Protein AF-H3C524-F1 (afdb_monomer_lite)

Organism: Tetraodon nigroviridis (NCBI:txid99883)

Radius of gyration: 35.87 Å; chains: 1; bounding box: 89×80×108 Å

InterPro domains:
  IPR000742 EGF-like domain [PS01186] (428-441)
  IPR000742 EGF-like domain [PS50026] (302-339)
  IPR000742 EGF-like domain [PS50026] (400-442)
  IPR000742 EGF-like domain [SM00181] (247-301)
  IPR000742 EGF-like domain [SM00181] (305-354)
  IPR000742 EGF-like domain [SM00181] (358-399)
  IPR000742 EGF-like domain [SM00181] (403-442)
  IPR001881 EGF-like calcium-binding domain [SM00179] (265-301)
  IPR001881 EGF-like calcium-binding domain [SM00179] (302-354)
  IPR001881 EGF-like calcium-binding domain [SM00179] (355-399)
  IPR013320 Concanavalin A-like lectin/glucanase domain superfamily [SSF49899] (47-195)
  IPR018097 EGF-like calcium-binding, conserved site [PS01187] (302-326)
  IPR018097 EGF-like calcium-binding, conserved site [PS01187] (355-383)
  IPR024665 Thrombospondin/cartilage oligomeric matrix protein, coiled-coil domain [PF11598] (216-252)
  IPR046970 TSP/COMP, coiled-coil domain superfamily [SSF58006] (214-252)
  IPR048287 Thrombospondin-like, N-terminal domain [SM00210] (1-184)
  IPR049883 NOTCH1, EGF-like calcium-binding domain [PF07645] (302-334)
  IPR049883 NOTCH1, EGF-like calcium-binding domain [PF07645] (355-398)

Sequence (446 aa):
SAGSFQSFGTVSLSLSPSPSSAVYDLLDSPDCLPDLLQGSLKNKGRDEAFLLSSFRLQSRAPTSLYSVVNPKDSSKYLELSVQAKLSKVTLRYQKIDGRFATTSFNAPLADGRDHHMMLHASGLQAVPPRLNIYIDCRLVHTMNDLPAAFWGSPAGSQHGGAQDPAHSRTVEDKLTDLKLVVEDTVDNVATLQDCHMDQGQPLQLLGQNTGKKPNRLTELKSMFAEMKELLQQQIKETNFLRNTIAECLACGKQCPGTVILNPTCPPGTCFRQSMCIPAESGGFRCGPCPDGYTGDGMRCDDVDECQFSPCFLGVTCVNTAPGFRCGRCPLGYTGPELTGVGVSYAKSHKQACEDIDECLGPPENGGCTANSHCYNTMGSFRCGDCKTGFTGDQVKGCQNSRLCPDGQPSPCDANAECIVERDGSISCVCGVGWAGNGYKCGKDTD

Foldseek 3Di:
DDDDDDDDDDDDDDDDDDQDWDKDFCVVCQFPPDCQLACVCVVVVHFKKKKKWKKFAQDQDWDWRWFWADPPPRHTQWTWIANQVQQKIKIWHAFPVRDIDIDMFHHNRNPGDMKMKMWMWGGLPPPQIKIFIDIPRDGGDMDSGDGSSNPRDDDDDDTTGIDDPPPDDDPSIDTDTIMMIDSDDPVVVCVVVVDDPDPDDDDDDDDDDDDDDDDVVVVVVVVVVVVVVVVVVVVVVVVVVVVVVVVVVVVPDDDPDDPDLFLDDDPLQFPDSVQWAQDPVSYIAGHADPFQWHDRRSDTDGDQLCVLVQEDPPWDKACDVFWIWTDADDAQWHFDTDTDTHNVCSNPHHTDIHGDFLCVDPVHRNLFAPQWHWAGDRNGIDTHAGHQQWHDDRPGGTDGQDAAPVRHRDLFDPQWHWDQDPVRDIATGGHPQWDDRRNDTDGDDD

Secondary structure (DSSP, 8-state):
----PPP--------PPP---EEEETTT-TT---GGGGTHHHHTT--EEEEEEEEE----SEEEEEEEE-TTT--EEEEEEEEGGGTEEEEEEE-TTS-EEEEEEE----SSSEEEEEEEEE-SSSSSPEEEEEETTEEEEEESS--GGGS--SS-----EEE--TTS--TT-EEEEEEEEES--HHHHHHTTT-------PPPP---------SSHHHHHHHHHHHHHHHHHHHHHHHHHHHHHHHHHHT-S--SS---------TTSSSSGGGEEE-TTS-EEEPPPPTTEEESSSSEEEP-GGGG--SPTTPPEEE-SSSEEE-PPPTTEE----EE-SHHHHHH-----EE--TTTSTTGGGGPPTTEEEEEETTEEEEEEEPTTEEEETTTEEEEPPBPTTSSBP-S-TTEEEEE-TTS-EEEEEPTTEEESSSSEEEP--

Structure (mmCIF, N/CA/C/O backbone):
data_AF-H3C524-F1
#
_entry.id   AF-H3C524-F1
#
loop_
_atom_site.group_PDB
_atom_site.id
_atom_site.type_symbol
_atom_site.label_atom_id
_atom_site.label_alt_id
_atom_site.label_comp_id
_atom_site.label_asym_id
_atom_site.label_entity_id
_atom_site.label_seq_id
_atom_site.pdbx_PDB_ins_code
_atom_site.Cartn_x
_atom_site.Cartn_y
_atom_site.Cartn_z
_atom_site.occupancy
_atom_site.B_iso_or_equiv
_atom_site.auth_seq_id
_atom_site.auth_comp_id
_atom_site.auth_asym_id
_atom_site.auth_atom_id
_atom_site.pdbx_PDB_model_num
ATOM 1 N N . SER A 1 1 ? 14.028 -10.780 49.694 1.00 31.14 1 SER A N 1
ATOM 2 C CA . SER A 1 1 ? 15.342 -10.349 49.188 1.00 31.14 1 SER A CA 1
ATOM 3 C C . SER A 1 1 ? 15.690 -11.175 47.968 1.00 31.14 1 SER A C 1
ATOM 5 O O . SER A 1 1 ? 15.747 -12.385 48.103 1.00 31.14 1 SER A O 1
ATOM 7 N N . ALA A 1 2 ? 15.838 -10.497 46.826 1.00 28.33 2 ALA A N 1
ATOM 8 C CA . ALA A 1 2 ? 16.469 -10.907 45.564 1.00 28.33 2 ALA A CA 1
ATOM 9 C C . ALA A 1 2 ? 16.114 -12.282 44.954 1.00 28.33 2 ALA A C 1
ATOM 11 O O . ALA A 1 2 ? 16.583 -13.327 45.396 1.00 28.33 2 ALA A O 1
ATOM 12 N N . GLY A 1 3 ? 15.346 -12.230 43.859 1.00 23.89 3 GLY A N 1
ATOM 13 C CA . GLY A 1 3 ? 15.201 -13.315 42.893 1.00 23.89 3 GLY A CA 1
ATOM 14 C C . GLY A 1 3 ? 16.418 -13.439 41.970 1.00 23.89 3 GLY A C 1
ATOM 15 O O . GLY A 1 3 ? 17.152 -12.476 41.752 1.00 23.89 3 GLY A O 1
ATOM 16 N N . SER A 1 4 ? 16.611 -14.642 41.431 1.00 26.36 4 SER A N 1
ATOM 17 C CA . SER A 1 4 ? 17.609 -14.955 40.410 1.00 26.36 4 SER A CA 1
ATOM 18 C C . SER A 1 4 ? 16.893 -15.232 39.087 1.00 26.36 4 SER A C 1
ATOM 20 O O . SER A 1 4 ? 15.983 -16.058 39.028 1.00 26.36 4 SER A O 1
ATOM 22 N N . PHE A 1 5 ? 17.282 -14.478 38.060 1.00 26.39 5 PHE A N 1
ATOM 23 C CA . PHE A 1 5 ? 16.816 -14.567 36.679 1.00 26.39 5 PHE A CA 1
ATOM 24 C C . PHE A 1 5 ? 17.402 -15.804 35.983 1.00 26.39 5 PHE A C 1
ATOM 26 O O . PHE A 1 5 ? 18.609 -16.042 36.044 1.00 26.39 5 PHE A O 1
ATOM 33 N N . GLN A 1 6 ? 16.552 -16.547 35.271 1.00 25.77 6 GLN A N 1
ATOM 34 C CA . GLN A 1 6 ? 16.959 -17.534 34.273 1.00 25.77 6 GLN A CA 1
ATOM 35 C C . GLN A 1 6 ? 17.120 -16.878 32.892 1.00 25.77 6 GLN A C 1
ATOM 37 O O . GLN A 1 6 ? 16.359 -15.999 32.498 1.00 25.77 6 GLN A O 1
ATOM 42 N N . SER A 1 7 ? 18.153 -17.346 32.195 1.00 26.45 7 SER A N 1
ATOM 43 C CA . SER A 1 7 ? 18.585 -17.041 30.829 1.00 26.45 7 SER A CA 1
ATOM 44 C C . SER A 1 7 ? 17.547 -17.397 29.757 1.00 26.45 7 SER A C 1
ATOM 46 O O . SER A 1 7 ? 16.972 -18.481 29.818 1.00 26.45 7 SER A O 1
ATOM 48 N N . PHE A 1 8 ? 17.415 -16.554 28.724 1.00 24.20 8 PHE A N 1
ATOM 49 C CA . PHE A 1 8 ? 16.940 -16.954 27.395 1.00 24.20 8 PHE A CA 1
ATOM 50 C C . PHE A 1 8 ? 17.708 -16.218 26.280 1.00 24.20 8 PHE A C 1
ATOM 52 O O . PHE A 1 8 ? 17.690 -14.996 26.201 1.00 24.20 8 PHE A O 1
ATOM 59 N N . GLY A 1 9 ? 18.358 -17.014 25.423 1.00 23.95 9 GLY A N 1
ATOM 60 C CA . GLY A 1 9 ? 18.366 -16.884 23.960 1.00 23.95 9 GLY A CA 1
ATOM 61 C C . GLY A 1 9 ? 18.963 -15.632 23.314 1.00 23.95 9 GLY A C 1
ATOM 62 O O . GLY A 1 9 ? 18.272 -14.650 23.073 1.00 23.95 9 GLY A O 1
ATOM 63 N N . THR A 1 10 ? 20.212 -15.737 22.865 1.00 23.48 10 THR A N 1
ATOM 64 C CA . THR A 1 10 ? 20.783 -14.902 21.801 1.00 23.48 10 THR A CA 1
ATOM 65 C C . THR A 1 10 ? 20.038 -15.156 20.483 1.00 23.48 10 THR A C 1
ATOM 67 O O . THR A 1 10 ? 20.126 -16.252 19.932 1.00 23.48 10 THR A O 1
ATOM 70 N N . VAL A 1 11 ? 19.336 -14.151 19.950 1.00 21.33 11 VAL A N 1
ATOM 71 C CA . VAL A 1 11 ? 18.841 -14.152 18.562 1.00 21.33 11 VAL A CA 1
ATOM 72 C C . VAL A 1 11 ? 19.764 -13.269 17.730 1.00 21.33 11 VAL A C 1
ATOM 74 O O . VAL A 1 11 ? 19.739 -12.045 17.815 1.00 21.33 11 VAL A O 1
ATOM 77 N N . SER A 1 12 ? 20.618 -13.905 16.935 1.00 23.14 12 SER A N 1
ATOM 78 C CA . SER A 1 12 ? 21.391 -13.264 15.875 1.00 23.14 12 SER A CA 1
ATOM 79 C C . SER A 1 12 ? 20.498 -13.063 14.647 1.00 23.14 12 SER A C 1
ATOM 81 O O . SER A 1 12 ? 20.184 -14.032 13.958 1.00 23.14 12 SER A O 1
ATOM 83 N N . LEU A 1 13 ? 20.098 -11.820 14.363 1.00 22.14 13 LEU A N 1
ATOM 84 C CA . LEU A 1 13 ? 19.437 -11.454 13.107 1.00 22.14 13 LEU A CA 1
ATOM 85 C C . LEU A 1 13 ? 20.498 -11.088 12.062 1.00 22.14 13 LEU A C 1
ATOM 87 O O . LEU A 1 13 ? 21.111 -10.023 12.106 1.00 22.14 13 LEU A O 1
ATOM 91 N N . SER A 1 14 ? 20.723 -11.999 11.119 1.00 22.92 14 SER A N 1
ATOM 92 C CA . SER A 1 14 ? 21.448 -11.733 9.878 1.00 22.92 14 SER A CA 1
ATOM 93 C C . SER A 1 14 ? 20.555 -10.926 8.931 1.00 22.92 14 SER A C 1
ATOM 95 O O . SER A 1 14 ? 19.574 -11.458 8.413 1.00 22.92 14 SER A O 1
ATOM 97 N N . LEU A 1 15 ? 20.890 -9.658 8.690 1.00 26.34 15 LEU A N 1
ATOM 98 C CA . LEU A 1 15 ? 20.250 -8.840 7.657 1.00 26.34 15 LEU A CA 1
ATOM 99 C C . LEU A 1 15 ? 20.851 -9.163 6.281 1.00 26.34 15 LEU A C 1
ATOM 101 O O . LEU A 1 15 ? 22.011 -8.858 6.010 1.00 26.34 15 LEU A O 1
ATOM 105 N N . SER A 1 16 ? 20.050 -9.767 5.406 1.00 25.09 16 SER A N 1
ATOM 106 C CA . SER A 1 16 ? 20.272 -9.780 3.956 1.00 25.09 16 SER A CA 1
ATOM 107 C C . SER A 1 16 ? 19.767 -8.465 3.335 1.00 25.09 16 SER A C 1
ATOM 109 O O . SER A 1 16 ? 18.733 -7.967 3.778 1.00 25.09 16 SER A O 1
ATOM 111 N N . PRO A 1 17 ? 20.436 -7.897 2.315 1.00 30.59 17 PRO A N 1
ATOM 112 C CA . PRO A 1 17 ? 20.066 -6.597 1.765 1.00 30.59 17 PRO A CA 1
ATOM 113 C C . PRO A 1 17 ? 18.922 -6.725 0.746 1.00 30.59 17 PRO A C 1
ATOM 115 O O . PRO A 1 17 ? 19.074 -7.392 -0.276 1.00 30.59 17 PRO A O 1
ATOM 118 N N . SER A 1 18 ? 17.798 -6.051 0.994 1.00 26.17 18 SER A N 1
ATOM 119 C CA . SER A 1 18 ? 16.779 -5.717 -0.012 1.00 26.17 18 SER A CA 1
ATOM 120 C C . SER A 1 18 ? 16.911 -4.236 -0.412 1.00 26.17 18 SER A C 1
ATOM 122 O O . SER A 1 18 ? 17.233 -3.410 0.444 1.00 26.17 18 SER A O 1
ATOM 124 N N . PRO A 1 19 ? 16.692 -3.857 -1.687 1.00 37.19 19 PRO A N 1
ATOM 125 C CA . PRO A 1 19 ? 16.687 -2.466 -2.118 1.00 37.19 19 PRO A CA 1
ATOM 126 C C . PRO A 1 19 ? 15.251 -1.933 -2.035 1.00 37.19 19 PRO A C 1
ATOM 128 O O . PRO A 1 19 ? 14.496 -2.019 -2.999 1.00 37.19 19 PRO A O 1
ATOM 131 N N . SER A 1 20 ? 14.840 -1.433 -0.876 1.00 37.28 20 SER A N 1
ATOM 132 C CA . SER A 1 20 ? 13.507 -0.851 -0.687 1.00 37.28 20 SER A CA 1
ATOM 133 C C . SER A 1 20 ? 13.601 0.314 0.294 1.00 37.28 20 SER A C 1
ATOM 135 O O . SER A 1 20 ? 14.153 0.124 1.375 1.00 37.28 20 SER A O 1
ATOM 137 N N . SER A 1 21 ? 13.081 1.480 -0.111 1.00 48.44 21 SER A N 1
ATOM 138 C CA . SER A 1 21 ? 12.948 2.724 0.670 1.00 48.44 21 SER A CA 1
ATOM 139 C C . SER A 1 21 ? 12.733 2.451 2.163 1.00 48.44 21 SER A C 1
ATOM 141 O O . SER A 1 21 ? 11.843 1.687 2.544 1.00 48.44 21 SER A O 1
ATOM 143 N N . ALA A 1 22 ? 13.581 3.031 3.012 1.00 59.59 22 ALA A N 1
ATOM 144 C CA . ALA A 1 22 ? 13.559 2.790 4.447 1.00 59.59 22 ALA A CA 1
ATOM 145 C C . ALA A 1 22 ? 12.724 3.885 5.128 1.00 59.59 22 ALA A C 1
ATOM 147 O O . ALA A 1 22 ? 13.211 4.987 5.397 1.00 59.59 22 ALA A O 1
ATOM 148 N N . VAL A 1 23 ? 11.448 3.579 5.373 1.00 65.00 23 VAL A N 1
ATOM 149 C CA . VAL A 1 23 ? 10.515 4.431 6.123 1.00 65.00 23 VAL A CA 1
ATOM 150 C C . VAL A 1 23 ? 10.513 3.990 7.585 1.00 65.00 23 VAL A C 1
ATOM 152 O O . VAL A 1 23 ? 10.213 2.838 7.886 1.00 65.00 23 VAL A O 1
ATOM 155 N N . TYR A 1 24 ? 10.832 4.908 8.492 1.00 65.00 24 TYR A N 1
ATOM 156 C CA . TYR A 1 24 ? 10.847 4.668 9.933 1.00 65.00 24 TYR A CA 1
ATOM 157 C C . TYR A 1 24 ? 9.754 5.489 10.613 1.00 65.00 24 TYR A C 1
ATOM 159 O O . TYR A 1 24 ? 9.769 6.719 10.518 1.00 65.00 24 TYR A O 1
ATOM 167 N N . ASP A 1 25 ? 8.831 4.823 11.308 1.00 66.19 25 ASP A N 1
ATOM 168 C CA . ASP A 1 25 ? 7.825 5.486 12.139 1.00 66.19 25 ASP A CA 1
ATOM 169 C C . ASP A 1 25 ? 8.403 5.797 13.526 1.00 66.19 25 ASP A C 1
ATOM 171 O O . ASP A 1 25 ? 8.796 4.902 14.277 1.00 66.19 25 ASP A O 1
ATOM 175 N N . LEU A 1 26 ? 8.506 7.086 13.843 1.00 67.56 26 LEU A N 1
ATOM 176 C CA . LEU A 1 26 ? 9.122 7.576 15.073 1.00 67.56 26 LEU A CA 1
ATOM 177 C C . LEU A 1 26 ? 8.109 7.769 16.211 1.00 67.56 26 LEU A C 1
ATOM 179 O O . LEU A 1 26 ? 8.538 8.050 17.330 1.00 67.56 26 LEU A O 1
ATOM 183 N N . LEU A 1 27 ? 6.800 7.635 15.956 1.00 64.38 27 LEU A N 1
ATOM 184 C CA . LEU A 1 27 ? 5.778 7.642 17.011 1.00 64.38 27 LEU A CA 1
ATOM 185 C C . LEU A 1 27 ? 5.597 6.250 17.620 1.00 64.38 27 LEU A C 1
ATOM 187 O O . LEU A 1 27 ? 5.487 6.132 18.839 1.00 64.38 27 LEU A O 1
ATOM 191 N N . ASP A 1 28 ? 5.634 5.208 16.789 1.00 55.03 28 ASP A N 1
ATOM 192 C CA . ASP A 1 28 ? 5.461 3.819 17.232 1.00 55.03 28 ASP A CA 1
ATOM 193 C C . ASP A 1 28 ? 6.743 3.211 17.821 1.00 55.03 28 ASP A C 1
ATOM 195 O O . ASP A 1 28 ? 6.702 2.222 18.553 1.00 55.03 28 ASP A O 1
ATOM 199 N N . SER A 1 29 ? 7.913 3.771 17.498 1.00 54.59 29 SER A N 1
ATOM 200 C CA . SER A 1 29 ? 9.216 3.263 17.945 1.00 54.59 29 SER A CA 1
ATOM 201 C C . SER A 1 29 ? 10.215 4.399 18.237 1.00 54.59 29 SER A C 1
ATOM 203 O O . SER A 1 29 ? 11.206 4.554 17.517 1.00 54.59 29 SER A O 1
ATOM 205 N N . PRO A 1 30 ? 10.005 5.187 19.314 1.00 53.59 30 PRO A N 1
ATOM 206 C CA . PRO A 1 30 ? 10.815 6.374 19.633 1.00 53.59 30 PRO A CA 1
ATOM 207 C C . PRO A 1 30 ? 12.302 6.067 19.899 1.00 53.59 30 PRO A C 1
ATOM 209 O O . PRO A 1 30 ? 13.157 6.936 19.703 1.00 53.59 30 PRO A O 1
ATOM 212 N N . ASP A 1 31 ? 12.609 4.824 20.289 1.00 46.62 31 ASP A N 1
ATOM 213 C CA . ASP A 1 31 ? 13.957 4.329 20.610 1.00 46.62 31 ASP A CA 1
ATOM 214 C C . ASP A 1 31 ? 14.707 3.732 19.401 1.00 46.62 31 ASP A C 1
ATOM 216 O O . ASP A 1 31 ? 15.891 3.407 19.497 1.00 46.62 31 ASP A O 1
ATOM 220 N N . CYS A 1 32 ? 14.037 3.564 18.253 1.00 46.78 32 CYS A N 1
ATOM 221 C CA . CYS A 1 32 ? 14.590 2.923 17.054 1.00 46.78 32 CYS A CA 1
ATOM 222 C C . CYS A 1 32 ? 14.863 3.925 15.928 1.00 46.78 32 CYS A C 1
ATOM 224 O O . CYS A 1 32 ? 14.574 3.656 14.761 1.00 46.78 32 CYS A O 1
ATOM 226 N N . LEU A 1 33 ? 15.489 5.064 16.243 1.00 53.47 33 LEU A N 1
ATOM 227 C CA . LEU A 1 33 ? 16.227 5.772 15.200 1.00 53.47 33 LEU A CA 1
ATOM 228 C C . LEU A 1 33 ? 17.384 4.862 14.761 1.00 53.47 33 LEU A C 1
ATOM 230 O O . LEU A 1 33 ? 18.203 4.470 15.597 1.00 53.47 33 LEU A O 1
ATOM 234 N N . PRO A 1 34 ? 17.481 4.512 13.468 1.00 49.25 34 PRO A N 1
ATOM 235 C CA . PRO A 1 34 ? 18.630 3.768 12.967 1.00 49.25 34 PRO A CA 1
ATOM 236 C C . PRO A 1 34 ? 19.920 4.551 13.251 1.00 49.25 34 PRO A C 1
ATOM 238 O O . PRO A 1 34 ? 19.873 5.760 13.491 1.00 49.25 34 PRO A O 1
ATOM 241 N N . ASP A 1 35 ? 21.088 3.923 13.072 1.00 44.12 35 ASP A N 1
ATOM 242 C CA . ASP A 1 35 ? 22.429 4.562 13.046 1.00 44.12 35 ASP A CA 1
ATOM 243 C C . ASP A 1 35 ? 22.597 5.658 11.950 1.00 44.12 35 ASP A C 1
ATOM 245 O O . ASP A 1 35 ? 23.696 6.020 11.519 1.00 44.12 35 ASP A O 1
ATOM 249 N N . LEU A 1 36 ? 21.491 6.207 11.458 1.00 46.09 36 LEU A N 1
ATOM 250 C CA . LEU A 1 36 ? 21.356 7.276 10.489 1.00 46.09 36 LEU A CA 1
ATOM 251 C C . LEU A 1 36 ? 21.978 8.593 10.971 1.00 46.09 36 LEU A C 1
ATOM 253 O O . LEU A 1 36 ? 22.581 9.301 10.167 1.00 46.09 36 LEU A O 1
ATOM 257 N N . LEU A 1 37 ? 21.930 8.870 12.281 1.00 49.03 37 LEU A N 1
ATOM 258 C CA . LEU A 1 37 ? 22.567 10.041 12.906 1.00 49.03 37 LEU A CA 1
ATOM 259 C C . LEU A 1 37 ? 24.076 9.840 13.176 1.00 49.03 37 LEU A C 1
ATOM 261 O O . LEU A 1 37 ? 24.739 10.720 13.721 1.00 49.03 37 LEU A O 1
ATOM 265 N N . GLN A 1 38 ? 24.640 8.685 12.798 1.00 44.62 38 GLN A N 1
ATOM 266 C CA . GLN A 1 38 ? 26.012 8.277 13.122 1.00 44.62 38 GLN A CA 1
ATOM 267 C C . GLN A 1 38 ? 26.876 8.041 11.869 1.00 44.62 38 GLN A C 1
ATOM 269 O O . GLN A 1 38 ? 27.791 7.223 11.857 1.00 44.62 38 GLN A O 1
ATOM 274 N N . GLY A 1 39 ? 26.598 8.775 10.784 1.00 43.84 39 GLY A N 1
ATOM 275 C CA . GLY A 1 39 ? 27.445 8.793 9.581 1.00 43.84 39 GLY A CA 1
ATOM 276 C C . GLY A 1 39 ? 27.186 7.663 8.575 1.00 43.84 39 GLY A C 1
ATOM 277 O O . GLY A 1 39 ? 27.870 7.590 7.552 1.00 43.84 39 GLY A O 1
ATOM 278 N N . SER A 1 40 ? 26.168 6.824 8.801 1.00 40.84 40 SER A N 1
ATOM 279 C CA . SER A 1 40 ? 25.769 5.746 7.880 1.00 40.84 40 SER A CA 1
ATOM 280 C C . SER A 1 40 ? 25.292 6.268 6.510 1.00 40.84 40 SER A C 1
ATOM 282 O O . SER A 1 40 ? 25.592 5.660 5.483 1.00 40.84 40 SER A O 1
ATOM 284 N N . LEU A 1 41 ? 24.660 7.453 6.456 1.00 50.59 41 LEU A N 1
ATOM 285 C CA . LEU A 1 41 ? 24.259 8.126 5.203 1.00 50.59 41 LEU A CA 1
ATOM 286 C C . LEU A 1 41 ? 25.456 8.428 4.283 1.00 50.59 41 LEU A C 1
ATOM 288 O O . LEU A 1 41 ? 25.403 8.191 3.074 1.00 50.59 41 LEU A O 1
ATOM 292 N N . LYS A 1 42 ? 26.571 8.878 4.874 1.00 45.31 42 LYS A N 1
ATOM 293 C CA . LYS A 1 42 ? 27.815 9.185 4.157 1.00 45.31 42 LYS A CA 1
ATOM 294 C C . LYS A 1 42 ? 28.533 7.914 3.696 1.00 45.31 42 LYS A C 1
ATOM 296 O O . LYS A 1 42 ? 28.994 7.854 2.561 1.00 45.31 42 LYS A O 1
ATOM 301 N N . ASN A 1 43 ? 28.569 6.879 4.539 1.00 44.75 43 ASN A N 1
ATOM 302 C CA . ASN A 1 43 ? 29.210 5.597 4.215 1.00 44.75 43 ASN A CA 1
ATOM 303 C C . ASN A 1 43 ? 28.452 4.776 3.153 1.00 44.75 43 ASN A C 1
ATOM 305 O O . ASN A 1 43 ? 29.051 3.907 2.526 1.00 44.75 43 ASN A O 1
ATOM 309 N N . LYS A 1 44 ? 27.163 5.064 2.917 1.00 51.44 44 LYS A N 1
ATOM 310 C CA . LYS A 1 44 ? 26.329 4.409 1.893 1.00 51.44 44 LYS A CA 1
ATOM 311 C C . LYS A 1 44 ? 26.209 5.175 0.564 1.00 51.44 44 LYS A C 1
ATOM 313 O O . LYS A 1 44 ? 25.447 4.743 -0.298 1.00 51.44 44 LYS A O 1
ATOM 318 N N . GLY A 1 45 ? 26.911 6.298 0.366 1.00 50.06 45 GLY A N 1
ATOM 319 C CA . GLY A 1 45 ? 26.811 7.039 -0.904 1.00 50.06 45 GLY A CA 1
ATOM 320 C C . GLY A 1 45 ? 25.476 7.788 -1.098 1.00 50.06 45 GLY A C 1
ATOM 321 O O . GLY A 1 45 ? 25.069 8.011 -2.232 1.00 50.06 45 GLY A O 1
ATOM 322 N N . ARG A 1 46 ? 24.763 8.135 -0.012 1.00 62.00 46 ARG A N 1
ATOM 323 C CA . ARG A 1 46 ? 23.457 8.820 -0.049 1.00 62.00 46 ARG A CA 1
ATOM 324 C C . ARG A 1 46 ? 23.569 10.324 0.237 1.00 62.00 46 ARG A C 1
ATOM 326 O O . ARG A 1 46 ? 24.334 10.719 1.117 1.00 62.00 46 ARG A O 1
ATOM 333 N N . ASP A 1 47 ? 22.787 11.130 -0.486 1.00 66.25 47 ASP A N 1
ATOM 334 C CA . ASP A 1 47 ? 22.843 12.605 -0.453 1.00 66.25 47 ASP A CA 1
ATOM 335 C C . ASP A 1 47 ? 21.553 13.283 0.062 1.00 66.25 47 ASP A C 1
ATOM 337 O O . ASP A 1 47 ? 21.538 14.499 0.234 1.00 66.25 47 ASP A O 1
ATOM 341 N N . GLU A 1 48 ? 20.500 12.502 0.345 1.00 72.31 48 GLU A N 1
ATOM 342 C CA . GLU A 1 48 ? 19.130 12.978 0.608 1.00 72.31 48 GLU A CA 1
ATOM 343 C C . GLU A 1 48 ? 18.506 12.303 1.850 1.00 72.31 48 GLU A C 1
ATOM 345 O O . GLU A 1 48 ? 18.658 11.091 2.041 1.00 72.31 48 GLU A O 1
ATOM 350 N N . ALA A 1 49 ? 17.787 13.065 2.685 1.00 76.50 49 ALA A N 1
ATOM 351 C CA . ALA A 1 49 ? 17.011 12.565 3.829 1.00 76.50 49 ALA A CA 1
ATOM 352 C C . ALA A 1 49 ? 15.760 13.423 4.105 1.00 76.50 49 ALA A C 1
ATOM 354 O O . ALA A 1 49 ? 15.798 14.650 3.971 1.00 76.50 49 ALA A O 1
ATOM 355 N N . PHE A 1 50 ? 14.668 12.788 4.550 1.00 81.00 50 PHE A N 1
ATOM 356 C CA . PHE A 1 50 ? 13.367 13.442 4.737 1.00 81.00 50 PHE A CA 1
ATOM 357 C C . PHE A 1 50 ? 12.775 13.166 6.121 1.00 81.00 50 PHE A C 1
ATOM 359 O O . PHE A 1 50 ? 12.700 12.017 6.547 1.00 81.00 50 PHE A O 1
ATOM 366 N N . LEU A 1 51 ? 12.303 14.208 6.807 1.00 82.50 51 LEU A N 1
ATOM 367 C CA . LEU A 1 51 ? 11.536 14.085 8.051 1.00 82.50 51 LEU A CA 1
ATOM 368 C C . LEU A 1 51 ? 10.127 14.650 7.844 1.00 82.50 51 LEU A C 1
ATOM 370 O O . LEU A 1 51 ? 9.974 15.836 7.539 1.00 82.50 51 LEU A O 1
ATOM 374 N N . LEU A 1 52 ? 9.122 13.793 8.013 1.00 83.12 52 LEU A N 1
ATOM 375 C CA . LEU A 1 52 ? 7.712 14.055 7.741 1.00 83.12 52 LEU A CA 1
ATOM 376 C C . LEU A 1 52 ? 6.920 14.238 9.038 1.00 83.12 52 LEU A C 1
ATOM 378 O O . LEU A 1 52 ? 6.924 13.385 9.921 1.00 83.12 52 LEU A O 1
ATOM 382 N N . SER A 1 53 ? 6.309 15.411 9.118 1.00 84.81 53 SER A N 1
ATOM 383 C CA . SER A 1 53 ? 5.354 15.979 10.065 1.00 84.81 53 SER A CA 1
ATOM 384 C C . SER A 1 53 ? 3.872 15.892 9.744 1.00 84.81 53 SER A C 1
ATOM 386 O O . SER A 1 53 ? 3.520 16.558 8.779 1.00 84.81 53 SER A O 1
ATOM 388 N N . SER A 1 54 ? 2.995 15.284 10.543 1.00 83.94 54 SER A N 1
ATOM 389 C CA . SER A 1 54 ? 1.547 15.572 10.437 1.00 83.94 54 SER A CA 1
ATOM 390 C C . SER A 1 54 ? 0.977 15.975 11.792 1.00 83.94 54 SER A C 1
ATOM 392 O O . SER A 1 54 ? 1.135 15.243 12.769 1.00 83.94 54 SER A O 1
ATOM 394 N N . PHE A 1 55 ? 0.345 17.147 11.891 1.00 85.62 55 PHE A N 1
ATOM 395 C CA . PHE A 1 55 ? -0.199 17.643 13.161 1.00 85.62 55 PHE A CA 1
ATOM 396 C C . PHE A 1 55 ? -1.405 18.570 12.993 1.00 85.62 55 PHE A C 1
ATOM 398 O O . PHE A 1 55 ? -1.573 19.228 11.970 1.00 85.62 55 PHE A O 1
ATOM 405 N N . ARG A 1 56 ? -2.195 18.680 14.066 1.00 84.88 56 ARG A N 1
ATOM 406 C CA . ARG A 1 56 ? -3.312 19.614 14.234 1.00 84.88 56 ARG A CA 1
ATOM 407 C C . ARG A 1 56 ? -3.091 20.452 15.489 1.00 84.88 56 ARG A C 1
ATOM 409 O O . ARG A 1 56 ? -2.933 19.895 16.575 1.00 84.88 56 ARG A O 1
ATOM 416 N N . LEU A 1 57 ? -3.085 21.779 15.352 1.00 83.56 57 LEU A N 1
ATOM 417 C CA . LEU A 1 57 ? -2.943 22.716 16.474 1.00 83.56 57 LEU A CA 1
ATOM 418 C C . LEU A 1 57 ? -4.172 23.624 16.576 1.00 83.56 57 LEU A C 1
ATOM 420 O O . LEU A 1 57 ? -4.504 24.334 15.627 1.00 83.56 57 LEU A O 1
ATOM 424 N N . GLN A 1 58 ? -4.816 23.641 17.740 1.00 78.44 58 GLN A N 1
ATOM 425 C CA . GLN A 1 58 ? -5.933 24.531 18.083 1.00 78.44 58 GLN A CA 1
ATOM 426 C C . GLN A 1 58 ? -5.545 25.547 19.165 1.00 78.44 58 GLN A C 1
ATOM 428 O O . GLN A 1 58 ? -6.071 26.665 19.202 1.00 78.44 58 GLN A O 1
ATOM 433 N N . SER A 1 59 ? -4.588 25.201 20.027 1.00 73.06 59 SER A N 1
ATOM 434 C CA . SER A 1 59 ? -4.140 26.067 21.109 1.00 73.06 59 SER A CA 1
ATOM 435 C C . SER A 1 59 ? -3.396 27.300 20.601 1.00 73.06 59 SER A C 1
ATOM 437 O O . SER A 1 59 ? -2.539 27.249 19.718 1.00 73.06 59 SER A O 1
ATOM 439 N N . ARG A 1 60 ? -3.659 28.445 21.242 1.00 72.12 60 ARG A N 1
ATOM 440 C CA . ARG A 1 60 ? -2.886 29.682 21.034 1.00 72.12 60 ARG A CA 1
ATOM 441 C C . ARG A 1 60 ? -1.641 29.766 21.927 1.00 72.12 60 ARG A C 1
ATOM 443 O O . ARG A 1 60 ? -0.999 30.820 21.979 1.00 72.12 60 ARG A O 1
ATOM 450 N N . ALA A 1 61 ? -1.314 28.710 22.668 1.00 76.50 61 ALA A N 1
ATOM 451 C CA . ALA A 1 61 ? -0.080 28.632 23.440 1.00 76.50 61 ALA A CA 1
ATOM 452 C C . ALA A 1 61 ? 1.140 28.392 22.522 1.00 76.50 61 ALA A C 1
ATOM 454 O O . ALA A 1 61 ? 0.989 27.960 21.381 1.00 76.50 61 ALA A O 1
ATOM 455 N N . PRO A 1 62 ? 2.365 28.715 22.970 1.00 78.06 62 PRO A N 1
ATOM 456 C CA . PRO A 1 62 ? 3.575 28.226 22.320 1.00 78.06 62 PRO A CA 1
ATOM 457 C C . PRO A 1 62 ? 3.673 26.704 22.493 1.00 78.06 62 PRO A C 1
ATOM 459 O O . PRO A 1 62 ? 3.804 26.233 23.621 1.00 78.06 62 PRO A O 1
ATOM 462 N N . THR A 1 63 ? 3.647 25.956 21.392 1.00 80.12 63 THR A N 1
ATOM 463 C CA . THR A 1 63 ? 3.640 24.485 21.407 1.00 80.12 63 THR A CA 1
ATOM 464 C C . THR A 1 63 ? 4.922 23.954 20.765 1.00 80.12 63 THR A C 1
ATOM 466 O O . THR A 1 63 ? 5.275 24.340 19.649 1.00 80.12 63 THR A O 1
ATOM 469 N N . SER A 1 64 ? 5.646 23.078 21.468 1.00 82.19 64 SER A N 1
ATOM 470 C CA . SER A 1 64 ? 6.759 22.314 20.883 1.00 82.19 64 SER A CA 1
ATOM 471 C C . SER A 1 64 ? 6.177 21.106 20.152 1.00 82.19 64 SER A C 1
ATOM 473 O O . SER A 1 64 ? 5.399 20.358 20.740 1.00 82.19 64 SER A O 1
ATOM 475 N N . LEU A 1 65 ? 6.471 20.965 18.858 1.00 79.12 65 LEU A N 1
ATOM 476 C CA . LEU A 1 65 ? 5.872 19.932 18.013 1.00 79.12 65 LEU A CA 1
ATOM 477 C C . LEU A 1 65 ? 6.551 18.578 18.205 1.00 79.12 65 LEU A C 1
ATOM 479 O O . LEU A 1 65 ? 5.854 17.594 18.428 1.00 79.12 65 LEU A O 1
ATOM 483 N N . TYR A 1 66 ? 7.881 18.551 18.123 1.00 81.31 66 TYR A N 1
ATOM 484 C CA . TYR A 1 66 ? 8.726 17.399 18.434 1.00 81.31 66 TYR A CA 1
ATOM 485 C C . TYR A 1 66 ? 10.174 17.857 18.655 1.00 81.31 66 TYR A C 1
ATOM 487 O O . TYR A 1 66 ? 10.586 18.944 18.220 1.00 81.31 66 TYR A O 1
ATOM 495 N N . SER A 1 67 ? 10.969 17.009 19.309 1.00 76.19 67 SER A N 1
ATOM 496 C CA . SER A 1 67 ? 12.412 17.207 19.424 1.00 76.19 67 SER A CA 1
ATOM 497 C C . SER A 1 67 ? 13.187 15.911 19.230 1.00 76.19 67 SER A C 1
ATOM 499 O O . SER A 1 67 ? 12.791 14.859 19.723 1.00 76.19 67 SER A O 1
ATOM 501 N N . VAL A 1 68 ? 14.323 16.012 18.544 1.00 74.31 68 VAL A N 1
ATOM 502 C CA . VAL A 1 68 ? 15.315 14.937 18.453 1.00 74.31 68 VAL A CA 1
ATOM 503 C C . VAL A 1 68 ? 16.322 15.160 19.569 1.00 74.31 68 VAL A C 1
ATOM 505 O O . VAL A 1 68 ? 16.942 16.228 19.630 1.00 74.31 68 VAL A O 1
ATOM 508 N N . VAL A 1 69 ? 16.463 14.181 20.458 1.00 68.69 69 VAL A N 1
ATOM 509 C CA . VAL A 1 69 ? 17.270 14.306 21.674 1.00 68.69 69 VAL A CA 1
ATOM 510 C C . VAL A 1 69 ? 18.446 13.341 21.660 1.00 68.69 69 VAL A C 1
ATOM 512 O O . VAL A 1 69 ? 18.387 12.246 21.104 1.00 68.69 69 VAL A O 1
ATOM 515 N N . ASN A 1 70 ? 19.539 13.765 22.278 1.00 64.56 70 ASN A N 1
ATOM 516 C CA . ASN A 1 70 ? 20.648 12.894 22.596 1.00 64.56 70 ASN A CA 1
ATOM 517 C C . ASN A 1 70 ? 20.263 12.037 23.818 1.00 64.56 70 ASN A C 1
ATOM 519 O O . ASN A 1 70 ? 19.975 12.593 24.879 1.00 64.56 70 ASN A O 1
ATOM 523 N N . PRO A 1 71 ? 20.295 10.702 23.715 1.00 55.09 71 PRO A N 1
ATOM 524 C CA . PRO A 1 71 ? 19.953 9.774 24.800 1.00 55.09 71 PRO A CA 1
ATOM 525 C C . PRO A 1 71 ? 20.865 9.902 26.031 1.00 55.09 71 PRO A C 1
ATOM 527 O O . PRO A 1 71 ? 20.469 9.522 27.128 1.00 55.09 71 PRO A O 1
ATOM 530 N N . LYS A 1 72 ? 22.107 10.389 25.866 1.00 56.22 72 LYS A N 1
ATOM 531 C CA . LYS A 1 72 ? 23.129 10.368 26.926 1.00 56.22 72 LYS A CA 1
ATOM 532 C C . LYS A 1 72 ? 23.087 11.585 27.839 1.00 56.22 72 LYS A C 1
ATOM 534 O O . LYS A 1 72 ? 23.376 11.463 29.024 1.00 56.22 72 LYS A O 1
ATOM 539 N N . ASP A 1 73 ? 22.797 12.755 27.280 1.00 65.81 73 ASP A N 1
ATOM 540 C CA . ASP A 1 73 ? 22.824 14.036 27.998 1.00 65.81 73 ASP A CA 1
ATOM 541 C C . ASP A 1 73 ? 21.496 14.809 27.905 1.00 65.81 73 ASP A C 1
ATOM 543 O O . ASP A 1 73 ? 21.396 15.928 28.410 1.00 65.81 73 ASP A O 1
ATOM 547 N N . SER A 1 74 ? 20.479 14.221 27.263 1.00 64.81 74 SER A N 1
ATOM 548 C CA . SER A 1 74 ? 19.163 14.818 27.003 1.00 64.81 74 SER A CA 1
ATOM 549 C C . SER A 1 74 ? 19.215 16.154 26.247 1.00 64.81 74 SER A C 1
ATOM 551 O O . SER A 1 74 ? 18.242 16.916 26.246 1.00 64.81 74 SER A O 1
ATOM 553 N N . SER A 1 75 ? 20.338 16.473 25.596 1.00 67.62 75 SER A N 1
ATOM 554 C CA . SER A 1 75 ? 20.463 17.676 24.776 1.00 67.62 75 SER A CA 1
ATOM 555 C C . SER A 1 75 ? 19.638 17.541 23.495 1.00 67.62 75 SER A C 1
ATOM 557 O O . SER A 1 75 ? 19.544 16.473 22.895 1.00 67.62 75 SER A O 1
ATOM 559 N N . LYS A 1 76 ? 18.991 18.628 23.065 1.00 70.38 76 LYS A N 1
ATOM 560 C CA . LYS A 1 76 ? 18.136 18.627 21.867 1.00 70.38 76 LYS A CA 1
ATOM 561 C C . LYS A 1 76 ? 18.976 18.930 20.628 1.00 70.38 76 LYS A C 1
ATOM 563 O O . LYS A 1 76 ? 19.429 20.062 20.473 1.00 70.38 76 LYS A O 1
ATOM 568 N N . TYR A 1 77 ? 19.138 17.967 19.724 1.00 72.88 77 TYR A N 1
ATOM 569 C CA . TYR A 1 77 ? 19.790 18.187 18.428 1.00 72.88 77 TYR A CA 1
ATOM 570 C C . TYR A 1 77 ? 18.934 19.023 17.479 1.00 72.88 77 TYR A C 1
ATOM 572 O O . TYR A 1 77 ? 19.456 19.831 16.707 1.00 72.88 77 TYR A O 1
ATOM 580 N N . LEU A 1 78 ? 17.619 18.821 17.545 1.00 80.06 78 LEU A N 1
ATOM 581 C CA . LEU A 1 78 ? 16.623 19.491 16.724 1.00 80.06 78 LEU A CA 1
ATOM 582 C C . LEU A 1 78 ? 15.364 19.698 17.562 1.00 80.06 78 LEU A C 1
ATOM 584 O O . LEU A 1 78 ? 14.915 18.782 18.244 1.00 80.06 78 LEU A O 1
ATOM 588 N N . GLU A 1 79 ? 14.780 20.882 17.501 1.00 84.69 79 GLU A N 1
ATOM 589 C CA . GLU A 1 79 ? 13.516 21.198 18.152 1.00 84.69 79 GLU A CA 1
ATOM 590 C C . GLU A 1 79 ? 12.690 22.096 17.242 1.00 84.69 79 GLU A C 1
ATOM 592 O O . GLU A 1 79 ? 13.122 23.191 16.865 1.00 84.69 79 GLU A O 1
ATOM 597 N N . LEU A 1 80 ? 11.491 21.629 16.909 1.00 86.00 80 LEU A N 1
ATOM 598 C CA . LEU A 1 80 ? 10.516 22.389 16.148 1.00 86.00 80 LEU A CA 1
ATOM 599 C C . LEU A 1 80 ? 9.434 22.907 17.091 1.00 86.00 80 LEU A C 1
ATOM 601 O O . LEU A 1 80 ? 8.828 22.143 17.837 1.00 86.00 80 LEU A O 1
ATOM 605 N N . SER A 1 81 ? 9.162 24.207 17.038 1.00 86.50 81 SER A N 1
ATOM 606 C CA . SER A 1 81 ? 8.161 24.850 17.890 1.00 86.50 81 SER A CA 1
ATOM 607 C C . SER A 1 81 ? 7.324 25.862 17.118 1.00 86.50 81 SER A C 1
ATOM 609 O O . SER A 1 81 ? 7.814 26.533 16.210 1.00 86.50 81 SER A O 1
ATOM 611 N N . VAL A 1 82 ? 6.056 25.993 17.501 1.00 87.56 82 VAL A N 1
ATOM 612 C CA . VAL A 1 82 ? 5.093 26.916 16.899 1.00 87.56 82 VAL A CA 1
ATOM 613 C C . VAL A 1 82 ? 4.633 27.916 17.953 1.00 87.56 82 VAL A C 1
ATOM 615 O O . VAL A 1 82 ? 4.124 27.558 19.011 1.00 87.56 82 VAL A O 1
ATOM 618 N N . GLN A 1 83 ? 4.798 29.201 17.656 1.00 86.50 83 GLN A N 1
ATOM 619 C CA . GLN A 1 83 ? 4.283 30.310 18.452 1.00 86.50 83 GLN A CA 1
ATOM 620 C C . GLN A 1 83 ? 2.994 30.817 17.806 1.00 86.50 83 GLN A C 1
ATOM 622 O O . GLN A 1 83 ? 3.008 31.766 17.018 1.00 86.50 83 GLN A O 1
ATOM 627 N N . ALA A 1 84 ? 1.873 30.183 18.153 1.00 81.69 84 ALA A N 1
ATOM 628 C CA . ALA A 1 84 ? 0.563 30.426 17.550 1.00 81.69 84 ALA A CA 1
ATOM 629 C C . ALA A 1 84 ? 0.146 31.912 17.556 1.00 81.69 84 ALA A C 1
ATOM 631 O O . ALA A 1 84 ? -0.280 32.442 16.532 1.00 81.69 84 ALA A O 1
ATOM 632 N N . LYS A 1 85 ? 0.366 32.634 18.669 1.00 81.44 85 LYS A N 1
ATOM 633 C CA . LYS A 1 85 ? 0.063 34.080 18.784 1.00 81.44 85 LYS A CA 1
ATOM 634 C C . LYS A 1 85 ? 0.783 34.954 17.757 1.00 81.44 85 LYS A C 1
ATOM 636 O O . LYS A 1 85 ? 0.274 36.012 17.408 1.00 81.44 85 LYS A O 1
ATOM 641 N N . LEU A 1 86 ? 1.968 34.537 17.320 1.00 83.00 86 LEU A N 1
ATOM 642 C CA . LEU A 1 86 ? 2.804 35.286 16.385 1.00 83.00 86 LEU A CA 1
ATOM 643 C C . LEU A 1 86 ? 2.780 34.685 14.977 1.00 83.00 86 LEU A C 1
ATOM 645 O O . LEU A 1 86 ? 3.481 35.194 14.109 1.00 83.00 86 LEU A O 1
ATOM 649 N N . SER A 1 87 ? 2.001 33.612 14.753 1.00 85.56 87 SER A N 1
ATOM 650 C CA . SER A 1 87 ? 2.017 32.824 13.510 1.00 85.56 87 SER A CA 1
ATOM 651 C C . SER A 1 87 ? 3.446 32.512 13.063 1.00 85.56 87 SER A C 1
ATOM 653 O O . SER A 1 87 ? 3.804 32.694 11.902 1.00 85.56 87 SER A O 1
ATOM 655 N N . LYS A 1 88 ? 4.295 32.138 14.024 1.00 86.56 88 LYS A N 1
ATOM 656 C CA . LYS A 1 88 ? 5.738 32.025 13.835 1.00 86.56 88 LYS A CA 1
ATOM 657 C C . LYS A 1 88 ? 6.198 30.629 14.205 1.00 86.56 88 LYS A C 1
ATOM 659 O O . LYS A 1 88 ? 5.975 30.180 15.327 1.00 86.56 88 LYS A O 1
ATOM 664 N N . VAL A 1 89 ? 6.867 29.971 13.274 1.00 87.75 89 VAL A N 1
ATOM 665 C CA . VAL A 1 89 ? 7.488 28.664 13.471 1.00 87.75 89 VAL A CA 1
ATOM 666 C C . VAL A 1 89 ? 8.968 28.883 13.709 1.00 87.75 89 VAL A C 1
ATOM 668 O O . VAL A 1 89 ? 9.606 29.676 13.016 1.00 87.75 89 VAL A O 1
ATOM 671 N N . THR A 1 90 ? 9.505 28.190 14.700 1.00 87.69 90 THR A N 1
ATOM 672 C CA . THR A 1 90 ? 10.899 28.288 15.103 1.00 87.69 90 THR A CA 1
ATOM 673 C C . THR A 1 90 ? 11.514 26.899 15.094 1.00 87.69 90 THR A C 1
ATOM 675 O O . THR A 1 90 ? 11.055 26.005 15.806 1.00 87.69 90 THR A O 1
ATOM 678 N N . LEU A 1 91 ? 12.582 26.747 14.314 1.00 87.31 91 LEU A N 1
ATOM 679 C CA . LEU A 1 91 ? 13.410 25.551 14.284 1.00 87.31 91 LEU A CA 1
ATOM 680 C C . LEU A 1 91 ? 14.738 25.865 14.968 1.00 87.31 91 LEU A C 1
ATOM 682 O O . LEU A 1 91 ? 15.533 26.672 14.476 1.00 87.31 91 LEU A O 1
ATOM 686 N N . ARG A 1 92 ? 14.975 25.223 16.108 1.00 86.06 92 ARG A N 1
ATOM 687 C CA . ARG A 1 92 ? 16.240 25.283 16.836 1.00 86.06 92 ARG A CA 1
ATOM 688 C C . ARG A 1 92 ? 17.029 24.016 16.549 1.00 86.06 92 ARG A C 1
ATOM 690 O O . ARG A 1 92 ? 16.490 22.923 16.669 1.00 86.06 92 ARG A O 1
ATOM 697 N N . TYR A 1 93 ? 18.293 24.152 16.174 1.00 82.56 93 TYR A N 1
ATOM 698 C CA . TYR A 1 93 ? 19.133 23.006 15.846 1.00 82.56 93 TYR A CA 1
ATOM 699 C C . TYR A 1 93 ? 20.587 23.229 16.240 1.00 82.56 93 TYR A C 1
ATOM 701 O O . TYR A 1 93 ? 21.067 24.364 16.278 1.00 82.56 93 TYR A O 1
ATOM 709 N N . GLN A 1 94 ? 21.295 22.145 16.534 1.00 77.50 94 GLN A N 1
ATOM 710 C CA . GLN A 1 94 ? 22.734 22.180 16.764 1.00 77.50 94 GLN A CA 1
ATOM 711 C C . GLN A 1 94 ? 23.474 22.081 15.428 1.00 77.50 94 GLN A C 1
ATOM 713 O O . GLN A 1 94 ? 23.161 21.215 14.619 1.00 77.50 94 GLN A O 1
ATOM 718 N N . LYS A 1 95 ? 24.439 22.964 15.178 1.00 74.31 95 LYS A N 1
ATOM 719 C CA . LYS A 1 95 ? 25.334 22.919 14.015 1.00 74.31 95 LYS A CA 1
ATOM 720 C C . LYS A 1 95 ? 26.467 21.915 14.232 1.00 74.31 95 LYS A C 1
ATOM 722 O O . LYS A 1 95 ? 26.742 21.511 15.359 1.00 74.31 95 LYS A O 1
ATOM 727 N N . ILE A 1 96 ? 27.182 21.580 13.158 1.00 64.44 96 ILE A N 1
ATOM 728 C CA . ILE A 1 96 ? 28.345 20.669 13.176 1.00 64.44 96 ILE A CA 1
ATOM 729 C C . ILE A 1 96 ? 29.461 21.171 14.113 1.00 64.44 96 ILE A C 1
ATOM 731 O O . ILE A 1 96 ? 30.179 20.378 14.712 1.00 64.44 96 ILE A O 1
ATOM 735 N N . ASP A 1 97 ? 29.589 22.489 14.287 1.00 68.00 97 ASP A N 1
ATOM 736 C CA . ASP A 1 97 ? 30.558 23.112 15.201 1.00 68.00 97 ASP A CA 1
ATOM 737 C C . ASP A 1 97 ? 30.126 23.088 16.684 1.00 68.00 97 ASP A C 1
ATOM 739 O O . ASP A 1 97 ? 30.780 23.691 17.535 1.00 68.00 97 ASP A O 1
ATOM 743 N N . GLY A 1 98 ? 29.009 22.423 16.995 1.00 67.31 98 GLY A N 1
ATOM 744 C CA . GLY A 1 98 ? 28.446 22.301 18.335 1.00 67.31 98 GLY A CA 1
ATOM 745 C C . GLY A 1 98 ? 27.633 23.512 18.802 1.00 67.31 98 GLY A C 1
ATOM 746 O O . GLY A 1 98 ? 26.981 23.420 19.845 1.00 67.31 98 GLY A O 1
ATOM 747 N N . ARG A 1 99 ? 27.613 24.630 18.057 1.00 79.06 99 ARG A N 1
ATOM 748 C CA . ARG A 1 99 ? 26.816 25.820 18.401 1.00 79.06 99 ARG A CA 1
ATOM 749 C C . ARG A 1 99 ? 25.355 25.631 18.010 1.00 79.06 99 ARG A C 1
ATOM 751 O O . ARG A 1 99 ? 25.036 24.997 17.010 1.00 79.06 99 ARG A O 1
ATOM 758 N N . PHE A 1 100 ? 24.450 26.246 18.762 1.00 79.75 100 PHE A N 1
ATOM 759 C CA . PHE A 1 100 ? 23.026 26.233 18.436 1.00 79.75 100 PHE A CA 1
ATOM 760 C C . PHE A 1 100 ? 22.665 27.376 17.489 1.00 79.75 100 PHE A C 1
ATOM 762 O O . PHE A 1 100 ? 23.040 28.528 17.709 1.00 79.75 100 PHE A O 1
ATOM 769 N N . ALA A 1 101 ? 21.899 27.054 16.453 1.00 83.25 101 ALA A N 1
ATOM 770 C CA . ALA A 1 101 ? 21.233 28.010 15.586 1.00 83.25 101 ALA A CA 1
ATOM 771 C C . ALA A 1 101 ? 19.722 27.946 15.769 1.00 83.25 101 ALA A C 1
ATOM 773 O O . ALA A 1 101 ? 19.147 26.961 16.232 1.00 83.25 101 ALA A O 1
ATOM 774 N N . THR A 1 102 ? 19.064 29.044 15.427 1.00 85.12 102 THR A N 1
ATOM 775 C CA . THR A 1 102 ? 17.612 29.148 15.456 1.00 85.12 102 THR A CA 1
ATOM 776 C C . THR A 1 102 ? 17.179 29.886 14.206 1.00 85.12 102 THR A C 1
ATOM 778 O O . THR A 1 102 ? 17.561 31.040 14.014 1.00 85.12 102 THR A O 1
ATOM 781 N N . THR A 1 103 ? 16.406 29.218 13.353 1.00 85.50 103 THR A N 1
ATOM 782 C CA . THR A 1 103 ? 15.698 29.876 12.255 1.00 85.50 103 THR A CA 1
ATOM 783 C C . THR A 1 103 ? 14.239 30.053 12.630 1.00 85.50 103 THR A C 1
ATOM 785 O O . THR A 1 103 ? 13.680 29.281 13.414 1.00 85.50 103 THR A O 1
ATOM 788 N N . SER A 1 104 ? 13.611 31.079 12.072 1.00 86.25 104 SER A N 1
ATOM 789 C CA . SER A 1 104 ? 12.191 31.288 12.263 1.00 86.25 104 SER A CA 1
ATOM 790 C C . SER A 1 104 ? 11.547 31.901 11.038 1.00 86.25 104 SER A C 1
ATOM 792 O O . SER A 1 104 ? 12.110 32.822 10.447 1.00 86.25 104 SER A O 1
ATOM 794 N N . PHE A 1 105 ? 10.351 31.436 10.713 1.00 86.94 105 PHE A N 1
ATOM 795 C CA . PHE A 1 105 ? 9.570 31.891 9.571 1.00 86.94 105 PHE A CA 1
ATOM 796 C C . PHE A 1 105 ? 8.096 31.999 9.965 1.00 86.94 105 PHE A C 1
ATOM 798 O O . PHE A 1 105 ? 7.655 31.416 10.957 1.00 86.94 105 PHE A O 1
ATOM 805 N N . ASN A 1 106 ? 7.339 32.793 9.214 1.00 85.56 106 ASN A N 1
ATOM 806 C CA . ASN A 1 106 ? 5.935 33.032 9.519 1.00 85.56 106 ASN A CA 1
ATOM 807 C C . ASN A 1 106 ? 5.072 31.986 8.808 1.00 85.56 106 ASN A C 1
ATOM 809 O O . ASN A 1 106 ? 5.117 31.890 7.584 1.00 85.56 106 ASN A O 1
ATOM 813 N N . ALA A 1 107 ? 4.285 31.235 9.571 1.00 84.50 107 ALA A N 1
ATOM 814 C CA . ALA A 1 107 ? 3.268 30.323 9.067 1.00 84.50 107 ALA A CA 1
ATOM 815 C C . ALA A 1 107 ? 2.113 30.222 10.090 1.00 84.50 107 ALA A C 1
ATOM 817 O O . ALA A 1 107 ? 2.365 29.961 11.274 1.00 84.50 107 ALA A O 1
ATOM 818 N N . PRO A 1 108 ? 0.853 30.454 9.678 1.00 84.75 108 PRO A N 1
ATOM 819 C CA . PRO A 1 108 ? -0.307 30.344 10.557 1.00 84.75 108 PRO A CA 1
ATOM 820 C C . PRO A 1 108 ? -0.758 28.878 10.660 1.00 84.75 108 PRO A C 1
ATOM 822 O O . PRO A 1 108 ? -1.604 28.445 9.894 1.00 84.75 108 PRO A O 1
ATOM 825 N N . LEU A 1 109 ? -0.175 28.123 11.595 1.00 84.56 109 LEU A N 1
ATOM 826 C CA . LEU A 1 109 ? -0.403 26.670 11.735 1.00 84.56 109 LEU A CA 1
ATOM 827 C C . LEU A 1 109 ? -1.335 26.275 12.890 1.00 84.56 109 LEU A C 1
ATOM 829 O O . LEU A 1 109 ? -1.542 25.095 13.138 1.00 84.56 109 LEU A O 1
ATOM 833 N N . ALA A 1 110 ? -1.835 27.256 13.645 1.00 83.38 110 ALA A N 1
ATOM 834 C CA . ALA A 1 110 ? -2.728 27.056 14.789 1.00 83.38 110 ALA A CA 1
ATOM 835 C C . ALA A 1 110 ? -4.161 27.475 14.435 1.00 83.38 110 ALA A C 1
ATOM 837 O O . ALA A 1 110 ? -4.738 28.372 15.056 1.00 83.38 110 ALA A O 1
ATOM 838 N N . ASP A 1 111 ? -4.687 26.899 13.358 1.00 83.00 111 ASP A N 1
ATOM 839 C CA . ASP A 1 111 ? -6.020 27.173 12.818 1.00 83.00 111 ASP A CA 1
ATOM 840 C C . ASP A 1 111 ? -7.008 26.007 13.030 1.00 83.00 111 ASP A C 1
ATOM 842 O O . ASP A 1 111 ? -8.169 26.095 12.631 1.00 83.00 111 ASP A O 1
ATOM 846 N N . GLY A 1 112 ? -6.560 24.934 13.689 1.00 80.19 112 GLY A N 1
ATOM 847 C CA . GLY A 1 112 ? -7.331 23.729 13.967 1.00 80.19 112 GLY A CA 1
ATOM 848 C C . GLY A 1 112 ? -7.467 22.748 12.807 1.00 80.19 112 GLY A C 1
ATOM 849 O O . GLY A 1 112 ? -8.200 21.769 12.964 1.00 80.19 112 GLY A O 1
ATOM 850 N N . ARG A 1 113 ? -6.782 22.979 11.681 1.00 84.44 113 ARG A N 1
ATOM 851 C CA . ARG A 1 113 ? -6.712 22.050 10.546 1.00 84.44 113 ARG A CA 1
ATOM 852 C C . ARG A 1 113 ? -5.497 21.132 10.654 1.00 84.44 113 ARG A C 1
ATOM 854 O O . ARG A 1 113 ? -4.579 21.378 11.436 1.00 84.44 113 ARG A O 1
ATOM 861 N N . ASP A 1 114 ? -5.535 20.054 9.878 1.00 80.31 114 ASP A N 1
ATOM 862 C CA . ASP A 1 114 ? -4.383 19.175 9.702 1.00 80.31 114 ASP A CA 1
ATOM 863 C C . ASP A 1 114 ? -3.373 19.852 8.775 1.00 80.31 114 ASP A C 1
ATOM 865 O O . ASP A 1 114 ? -3.737 20.345 7.705 1.00 80.31 114 ASP A O 1
ATOM 869 N N . HIS A 1 115 ? -2.118 19.882 9.212 1.00 86.19 115 HIS A N 1
ATOM 870 C CA . HIS A 1 115 ? -0.994 20.421 8.463 1.00 86.19 115 HIS A CA 1
ATOM 871 C C . HIS A 1 115 ? 0.094 19.371 8.295 1.00 86.19 115 HIS A C 1
ATOM 873 O O . HIS A 1 115 ? 0.395 18.610 9.221 1.00 86.19 115 HIS A O 1
ATOM 879 N N . HIS A 1 116 ? 0.731 19.411 7.128 1.00 86.00 116 HIS A N 1
ATOM 880 C CA . HIS A 1 116 ? 1.808 18.506 6.751 1.00 86.00 116 HIS A CA 1
ATOM 881 C C . HIS A 1 116 ? 3.113 19.280 6.590 1.00 86.00 116 HIS A C 1
ATOM 883 O O . HIS A 1 116 ? 3.197 20.221 5.799 1.00 86.00 116 HIS A O 1
ATOM 889 N N . MET A 1 117 ? 4.151 18.905 7.336 1.00 86.50 117 MET A N 1
ATOM 890 C CA . MET A 1 117 ? 5.464 19.544 7.263 1.00 86.50 117 MET A CA 1
ATOM 891 C C . MET A 1 117 ? 6.534 18.555 6.813 1.00 86.50 117 MET A C 1
ATOM 893 O O . MET A 1 117 ? 6.700 17.502 7.415 1.00 86.50 117 MET A O 1
ATOM 897 N N . MET A 1 118 ? 7.330 18.921 5.812 1.00 85.62 118 MET A N 1
ATOM 898 C CA . MET A 1 118 ? 8.451 18.110 5.336 1.00 85.62 118 MET A CA 1
ATOM 899 C C . MET A 1 118 ? 9.763 18.880 5.473 1.00 85.62 118 MET A C 1
ATOM 901 O O . MET A 1 118 ? 9.930 19.958 4.901 1.00 85.62 118 MET A O 1
ATOM 905 N N . LEU A 1 119 ? 10.711 18.309 6.217 1.00 85.00 119 LEU A N 1
ATOM 906 C CA . LEU A 1 119 ? 12.105 18.749 6.227 1.00 85.00 119 LEU A CA 1
ATOM 907 C C . LEU A 1 119 ? 12.901 17.881 5.262 1.00 85.00 119 LEU A C 1
ATOM 909 O O . LEU A 1 119 ? 12.980 16.670 5.440 1.00 85.00 119 LEU A O 1
ATOM 913 N N . HIS A 1 120 ? 13.507 18.511 4.267 1.00 85.31 120 HIS A N 1
ATOM 914 C CA . HIS A 1 120 ? 14.262 17.854 3.209 1.00 85.31 120 HIS A CA 1
ATOM 915 C C . HIS A 1 120 ? 15.725 18.290 3.273 1.00 85.31 120 HIS A C 1
ATOM 917 O O . HIS A 1 120 ? 16.063 19.427 2.935 1.00 85.31 120 HIS A O 1
ATOM 923 N N . ALA A 1 121 ? 16.575 17.395 3.768 1.00 79.94 121 ALA A N 1
ATOM 924 C CA . ALA A 1 121 ? 18.015 17.580 3.842 1.00 79.94 121 ALA A CA 1
ATOM 925 C C . ALA A 1 121 ? 18.668 17.016 2.574 1.00 79.94 121 ALA A C 1
ATOM 927 O O . ALA A 1 121 ? 18.588 15.815 2.338 1.00 79.94 121 ALA A O 1
ATOM 928 N N . SER A 1 122 ? 19.337 17.878 1.808 1.00 75.81 122 SER A N 1
ATOM 929 C CA . SER A 1 122 ? 20.024 17.545 0.549 1.00 75.81 122 SER A CA 1
ATOM 930 C C . SER A 1 122 ? 21.484 18.010 0.582 1.00 75.81 122 SER A C 1
ATOM 932 O O . SER A 1 122 ? 21.794 19.002 1.256 1.00 75.81 122 SER A O 1
ATOM 934 N N . GLY A 1 123 ? 22.378 17.371 -0.174 1.00 68.19 123 GLY A N 1
ATOM 935 C CA . GLY A 1 123 ? 23.792 17.764 -0.238 1.00 68.19 123 GLY A CA 1
ATOM 936 C C . GLY A 1 123 ? 24.604 17.316 0.984 1.00 68.19 123 GLY A C 1
ATOM 937 O O . GLY A 1 123 ? 25.473 18.043 1.469 1.00 68.19 123 GLY A O 1
ATOM 938 N N . LEU A 1 124 ? 24.309 16.126 1.518 1.00 62.97 124 LEU A N 1
ATOM 939 C CA . LEU A 1 124 ? 25.069 15.474 2.594 1.00 62.97 124 LEU A CA 1
ATOM 940 C C . LEU A 1 124 ? 26.505 15.088 2.176 1.00 62.97 124 LEU A C 1
ATOM 942 O O . LEU A 1 124 ? 27.362 14.875 3.036 1.00 62.97 124 LEU A O 1
ATOM 946 N N . GLN A 1 125 ? 26.786 14.999 0.874 1.00 56.72 125 GLN A N 1
ATOM 947 C CA . GLN A 1 125 ? 28.090 14.642 0.302 1.00 56.72 125 GLN A CA 1
ATOM 948 C C . GLN A 1 125 ? 28.738 15.787 -0.474 1.00 56.72 125 GLN A C 1
ATOM 950 O O . GLN A 1 125 ? 29.964 15.920 -0.452 1.00 56.72 125 GLN A O 1
ATOM 955 N N . ALA A 1 126 ? 27.931 16.624 -1.132 1.00 51.62 126 ALA A N 1
ATOM 956 C CA . ALA A 1 126 ? 28.384 17.779 -1.897 1.00 51.62 126 ALA A CA 1
ATOM 957 C C . ALA A 1 126 ? 28.123 19.082 -1.124 1.00 51.62 126 ALA A C 1
ATOM 959 O O . ALA A 1 126 ? 26.990 19.503 -0.918 1.00 51.62 126 ALA A O 1
ATOM 960 N N . VAL A 1 127 ? 29.199 19.747 -0.705 1.00 54.91 127 VAL A N 1
ATOM 961 C CA . VAL A 1 127 ? 29.133 21.053 -0.035 1.00 54.91 127 VAL A CA 1
ATOM 962 C C . VAL A 1 127 ? 28.742 22.130 -1.068 1.00 54.91 127 VAL A C 1
ATOM 964 O O . VAL A 1 127 ? 29.379 22.186 -2.122 1.00 54.91 127 VAL A O 1
ATOM 967 N N . PRO A 1 128 ? 27.768 23.025 -0.794 1.00 63.06 128 PRO A N 1
ATOM 968 C CA . PRO A 1 128 ? 27.142 23.276 0.502 1.00 63.06 128 PRO A CA 1
ATOM 969 C C . PRO A 1 128 ? 25.833 22.497 0.742 1.00 63.06 128 PRO A C 1
ATOM 971 O O . PRO A 1 128 ? 24.971 22.469 -0.140 1.00 63.06 128 PRO A O 1
ATOM 974 N N . PRO A 1 129 ? 25.636 21.968 1.963 1.00 70.06 129 PRO A N 1
ATOM 975 C CA . PRO A 1 129 ? 24.401 21.292 2.343 1.00 70.06 129 PRO A CA 1
ATOM 976 C C . PRO A 1 129 ? 23.206 22.253 2.395 1.00 70.06 129 PRO A C 1
ATOM 978 O O . PRO A 1 129 ? 23.359 23.440 2.706 1.00 70.06 129 PRO A O 1
ATOM 981 N N . ARG A 1 130 ? 21.998 21.739 2.135 1.00 77.38 130 ARG A N 1
ATOM 982 C CA . ARG A 1 130 ? 20.752 22.520 2.181 1.00 77.38 130 ARG A CA 1
ATOM 983 C C . ARG A 1 130 ? 19.657 21.800 2.959 1.00 77.38 130 ARG A C 1
ATOM 985 O O . ARG A 1 130 ? 19.500 20.591 2.827 1.00 77.38 130 ARG A O 1
ATOM 992 N N . LEU A 1 131 ? 18.878 22.564 3.726 1.00 82.62 131 LEU A N 1
ATOM 993 C CA . LEU A 1 131 ? 17.649 22.099 4.372 1.00 82.62 131 LEU A CA 1
ATOM 994 C C . LEU A 1 131 ? 16.465 22.904 3.845 1.00 82.62 131 LEU A C 1
ATOM 996 O O . LEU A 1 131 ? 16.354 24.103 4.115 1.00 82.62 131 LEU A O 1
ATOM 1000 N N . ASN A 1 132 ? 15.589 22.243 3.099 1.00 85.69 132 ASN A N 1
ATOM 1001 C CA . ASN A 1 132 ? 14.339 22.807 2.612 1.00 85.69 132 ASN A CA 1
ATOM 1002 C C . ASN A 1 132 ? 13.201 22.445 3.567 1.00 85.69 132 ASN A C 1
ATOM 1004 O O . ASN A 1 132 ? 13.104 21.312 4.032 1.00 85.69 132 ASN A O 1
ATOM 1008 N N . ILE A 1 133 ? 12.346 23.418 3.864 1.00 86.88 133 ILE A N 1
ATOM 1009 C CA . ILE A 1 133 ? 11.193 23.262 4.748 1.00 86.88 133 ILE A CA 1
ATOM 1010 C C . ILE A 1 133 ? 9.937 23.497 3.925 1.00 86.88 133 ILE A C 1
ATOM 1012 O O . ILE A 1 133 ? 9.697 24.615 3.456 1.00 86.88 133 ILE A O 1
ATOM 1016 N N . TYR A 1 134 ? 9.135 22.453 3.783 1.00 85.38 134 TYR A N 1
ATOM 1017 C CA . TYR A 1 134 ? 7.849 22.500 3.109 1.00 85.38 134 TYR A CA 1
ATOM 1018 C C . TYR A 1 134 ? 6.723 22.419 4.133 1.00 85.38 134 TYR A C 1
ATOM 1020 O O . TYR A 1 134 ? 6.812 21.653 5.090 1.00 85.38 134 TYR A O 1
ATOM 1028 N N . ILE A 1 135 ? 5.671 23.204 3.925 1.00 86.69 135 ILE A N 1
ATOM 1029 C CA . ILE A 1 135 ? 4.419 23.144 4.687 1.00 86.69 135 ILE A CA 1
ATOM 1030 C C . ILE A 1 135 ? 3.288 23.067 3.678 1.00 86.69 135 ILE A C 1
ATOM 1032 O O . ILE A 1 135 ? 3.254 23.890 2.760 1.00 86.69 135 ILE A O 1
ATOM 1036 N N . ASP A 1 136 ? 2.402 22.084 3.833 1.00 84.12 136 ASP A N 1
ATOM 1037 C CA . ASP A 1 136 ? 1.290 21.800 2.919 1.00 84.12 136 ASP A CA 1
ATOM 1038 C C . ASP A 1 136 ? 1.766 21.848 1.454 1.00 84.12 136 ASP A C 1
ATOM 1040 O O . ASP A 1 136 ? 1.161 22.458 0.570 1.00 84.12 136 ASP A O 1
ATOM 1044 N N . CYS A 1 137 ? 2.957 21.274 1.246 1.00 76.25 137 CYS A N 1
ATOM 1045 C CA . CYS A 1 137 ? 3.642 21.124 -0.037 1.00 76.25 137 CYS A CA 1
ATOM 1046 C C . CYS A 1 137 ? 4.050 22.418 -0.739 1.00 76.25 137 CYS A C 1
ATOM 1048 O O . CYS A 1 137 ? 4.290 22.458 -1.944 1.00 76.25 137 CYS A O 1
ATOM 1050 N N . ARG A 1 138 ? 4.236 23.481 0.046 1.00 80.81 138 ARG A N 1
ATOM 1051 C CA . ARG A 1 138 ? 4.856 24.733 -0.389 1.00 80.81 138 ARG A CA 1
ATOM 1052 C C . ARG A 1 138 ? 6.189 24.923 0.308 1.00 80.81 138 ARG A C 1
ATOM 1054 O O . ARG A 1 138 ? 6.264 24.815 1.527 1.00 80.81 138 ARG A O 1
ATOM 1061 N N . LEU A 1 139 ? 7.233 25.253 -0.451 1.00 82.88 139 LEU A N 1
ATOM 1062 C CA . LEU A 1 139 ? 8.534 25.615 0.111 1.00 82.88 139 LEU A CA 1
ATOM 1063 C C . LEU A 1 139 ? 8.407 26.942 0.872 1.00 82.88 139 LEU A C 1
ATOM 1065 O O . LEU A 1 139 ? 8.210 27.995 0.265 1.00 82.88 139 LEU A O 1
ATOM 1069 N N . VAL A 1 140 ? 8.518 26.895 2.198 1.00 83.94 140 VAL A N 1
ATOM 1070 C CA . VAL A 1 140 ? 8.377 28.074 3.069 1.00 83.94 140 VAL A CA 1
ATOM 1071 C C . VAL A 1 140 ? 9.735 28.656 3.441 1.00 83.94 140 VAL A C 1
ATOM 1073 O O . VAL A 1 140 ? 9.870 29.866 3.634 1.00 83.94 140 VAL A O 1
ATOM 1076 N N . HIS A 1 141 ? 10.759 27.808 3.544 1.00 83.94 141 HIS A N 1
ATOM 1077 C CA . HIS A 1 141 ? 12.089 28.244 3.944 1.00 83.94 141 HIS A CA 1
ATOM 1078 C C . HIS A 1 141 ? 13.190 27.319 3.417 1.00 83.94 141 HIS A C 1
ATOM 1080 O O . HIS A 1 141 ? 13.005 26.107 3.347 1.00 83.94 141 HIS A O 1
ATOM 1086 N N . THR A 1 142 ? 14.357 27.890 3.118 1.00 82.69 142 THR A N 1
ATOM 1087 C CA . THR A 1 142 ? 15.572 27.153 2.744 1.00 82.69 142 THR A CA 1
ATOM 1088 C C . THR A 1 142 ? 16.736 27.650 3.586 1.00 82.69 142 THR A C 1
ATOM 1090 O O . THR A 1 142 ? 16.964 28.856 3.697 1.00 82.69 142 THR A O 1
ATOM 1093 N N . MET A 1 143 ? 17.494 26.720 4.159 1.00 77.81 143 MET A N 1
ATOM 1094 C CA . MET A 1 143 ? 18.724 26.992 4.898 1.00 77.81 143 MET A CA 1
ATOM 1095 C C . MET A 1 143 ? 19.919 26.394 4.166 1.00 77.81 143 MET A C 1
ATOM 1097 O O . MET A 1 143 ? 19.823 25.308 3.605 1.00 77.81 143 MET A O 1
ATOM 1101 N N . ASN A 1 144 ? 21.055 27.088 4.221 1.00 73.06 144 ASN A N 1
ATOM 1102 C CA . ASN A 1 144 ? 22.325 26.656 3.620 1.00 73.06 144 ASN A CA 1
ATOM 1103 C C . ASN A 1 144 ? 23.262 26.002 4.656 1.00 73.06 144 ASN A C 1
ATOM 1105 O O . ASN A 1 144 ? 24.481 26.112 4.554 1.00 73.06 144 ASN A O 1
ATOM 1109 N N . ASP A 1 145 ? 22.689 25.435 5.717 1.00 69.62 145 ASP A N 1
ATOM 1110 C CA . ASP A 1 145 ? 23.392 24.800 6.831 1.00 69.62 145 ASP A CA 1
ATOM 1111 C C . ASP A 1 145 ? 22.506 23.662 7.362 1.00 69.62 145 ASP A C 1
ATOM 1113 O O . ASP A 1 145 ? 21.277 23.792 7.345 1.00 69.62 145 ASP A O 1
ATOM 1117 N N . LEU A 1 146 ? 23.105 22.559 7.814 1.00 67.38 146 LEU A N 1
ATOM 1118 C CA . LEU A 1 146 ? 22.378 21.370 8.271 1.00 67.38 146 LEU A CA 1
ATOM 1119 C C . LEU A 1 146 ? 22.550 21.146 9.780 1.00 67.38 146 LEU A C 1
ATOM 1121 O O . LEU A 1 146 ? 23.638 21.359 10.322 1.00 67.38 146 LEU A O 1
ATOM 1125 N N . PRO A 1 147 ? 21.500 20.666 10.471 1.00 65.69 147 PRO A N 1
ATOM 1126 C CA . PRO A 1 147 ? 21.636 20.137 11.820 1.00 65.69 147 PRO A CA 1
ATOM 1127 C C . PRO A 1 147 ? 22.690 19.029 11.897 1.00 65.69 147 PRO A C 1
ATOM 1129 O O . PRO A 1 147 ? 22.723 18.145 11.044 1.00 65.69 147 PRO A O 1
ATOM 1132 N N . ALA A 1 148 ? 23.492 19.026 12.964 1.00 60.12 148 ALA A N 1
ATOM 1133 C CA . ALA A 1 148 ? 24.476 17.988 13.278 1.00 60.12 148 ALA A CA 1
ATOM 1134 C C . ALA A 1 148 ? 23.852 16.587 13.359 1.00 60.12 148 ALA A C 1
ATOM 1136 O O . ALA A 1 148 ? 24.530 15.603 13.100 1.00 60.12 148 ALA A O 1
ATOM 1137 N N . ALA A 1 149 ? 22.546 16.498 13.630 1.00 55.84 149 ALA A N 1
ATOM 1138 C CA . ALA A 1 149 ? 21.766 15.270 13.502 1.00 55.84 149 ALA A CA 1
ATOM 1139 C C . ALA A 1 149 ? 21.980 14.579 12.135 1.00 55.84 149 ALA A C 1
ATOM 1141 O O . ALA A 1 149 ? 22.107 13.365 12.067 1.00 55.84 149 ALA A O 1
ATOM 1142 N N . PHE A 1 150 ? 22.105 15.340 11.047 1.00 56.16 150 PHE A N 1
ATOM 1143 C CA . PHE A 1 150 ? 22.318 14.795 9.704 1.00 56.16 150 PHE A CA 1
ATOM 1144 C C . PHE A 1 150 ? 23.804 14.560 9.361 1.00 56.16 150 PHE A C 1
ATOM 1146 O O . PHE A 1 150 ? 24.108 13.981 8.320 1.00 56.16 150 PHE A O 1
ATOM 1153 N N . TRP A 1 151 ? 24.738 14.981 10.224 1.00 48.62 151 TRP A N 1
ATOM 1154 C CA . TRP A 1 151 ? 26.186 14.898 10.014 1.00 48.62 151 TRP A CA 1
ATOM 1155 C C . TRP A 1 151 ? 26.848 14.173 11.191 1.00 48.62 151 TRP A C 1
ATOM 1157 O O . TRP A 1 151 ? 27.238 14.793 12.178 1.00 48.62 151 TRP A O 1
ATOM 1167 N N . GLY A 1 152 ? 26.960 12.845 11.089 1.00 45.09 152 GLY A N 1
ATOM 1168 C CA . GLY A 1 152 ? 27.507 11.996 12.152 1.00 45.09 152 GLY A CA 1
ATOM 1169 C C . GLY A 1 152 ? 28.792 12.546 12.788 1.00 45.09 152 GLY A C 1
ATOM 1170 O O . GLY A 1 152 ? 29.753 12.882 12.096 1.00 45.09 152 GLY A O 1
ATOM 1171 N N . SER A 1 153 ? 28.795 12.639 14.118 1.00 35.56 153 SER A N 1
ATOM 1172 C CA . SER A 1 153 ? 29.937 13.074 14.935 1.00 35.56 153 SER A CA 1
ATOM 1173 C C . SER A 1 153 ? 30.884 11.896 15.240 1.00 35.56 153 SER A C 1
ATOM 1175 O O . SER A 1 153 ? 30.417 10.757 15.350 1.00 35.56 153 SER A O 1
ATOM 1177 N N . PRO A 1 154 ? 32.212 12.120 15.353 1.00 35.84 154 PRO A N 1
ATOM 1178 C CA . PRO A 1 154 ? 33.179 11.040 15.463 1.00 35.84 154 PRO A CA 1
ATOM 1179 C C . PRO A 1 154 ? 33.206 10.422 16.869 1.00 35.84 154 PRO A C 1
ATOM 1181 O O . PRO A 1 154 ? 33.286 11.117 17.875 1.00 35.84 154 PRO A O 1
ATOM 1184 N N . ALA A 1 155 ? 33.256 9.089 16.876 1.00 30.64 155 ALA A N 1
ATOM 1185 C CA . ALA A 1 155 ? 33.589 8.202 17.989 1.00 30.64 155 ALA A CA 1
ATOM 1186 C C . ALA A 1 155 ? 32.571 8.088 19.146 1.00 30.64 155 ALA A C 1
ATOM 1188 O O . ALA A 1 155 ? 32.504 8.910 20.054 1.00 30.64 155 ALA A O 1
ATOM 1189 N N . GLY A 1 156 ? 31.912 6.923 19.197 1.00 33.56 156 GLY A N 1
ATOM 1190 C CA . GLY A 1 156 ? 31.622 6.250 20.465 1.00 33.56 156 GLY A CA 1
ATOM 1191 C C . GLY A 1 156 ? 30.156 6.180 20.900 1.00 33.56 156 GLY A C 1
ATOM 1192 O O . GLY A 1 156 ? 29.686 7.001 21.684 1.00 33.56 156 GLY A O 1
ATOM 1193 N N . SER A 1 157 ? 29.523 5.056 20.554 1.00 31.83 157 SER A N 1
ATOM 1194 C CA . SER A 1 157 ? 28.424 4.403 21.289 1.00 31.83 157 SER A CA 1
ATOM 1195 C C . SER A 1 157 ? 27.007 5.014 21.186 1.00 31.83 157 SER A C 1
ATOM 1197 O O . SER A 1 157 ? 26.733 6.055 21.770 1.00 31.83 157 SER A O 1
ATOM 1199 N N . GLN A 1 158 ? 26.145 4.283 20.464 1.00 41.56 158 GLN A N 1
ATOM 1200 C CA . GLN A 1 158 ? 24.737 3.895 20.713 1.00 41.56 158 GLN A CA 1
ATOM 1201 C C . GLN A 1 158 ? 23.568 4.912 20.844 1.00 41.56 158 GLN A C 1
ATOM 1203 O O . GLN A 1 158 ? 23.579 5.803 21.690 1.00 41.56 158 GLN A O 1
ATOM 1208 N N . HIS A 1 159 ? 22.538 4.615 20.021 1.00 42.38 159 HIS A N 1
ATOM 1209 C CA . HIS A 1 159 ? 21.072 4.840 20.071 1.00 42.38 159 HIS A CA 1
ATOM 1210 C C . HIS A 1 159 ? 20.508 6.246 20.344 1.00 42.38 159 HIS A C 1
ATOM 1212 O O . HIS A 1 159 ? 20.073 6.531 21.450 1.00 42.38 159 HIS A O 1
ATOM 1218 N N . GLY A 1 160 ? 20.409 7.095 19.310 1.00 42.00 160 GLY A N 1
ATOM 1219 C CA . GLY A 1 160 ? 19.587 8.319 19.342 1.00 42.00 160 GLY A CA 1
ATOM 1220 C C . GLY A 1 160 ? 18.086 8.026 19.498 1.00 42.00 160 GLY A C 1
ATOM 1221 O O . GLY A 1 160 ? 17.630 7.014 18.983 1.00 42.00 160 GLY A O 1
ATOM 1222 N N . GLY A 1 161 ? 17.321 8.904 20.159 1.00 45.50 161 GLY A N 1
ATOM 1223 C CA . GLY A 1 161 ? 15.868 8.752 20.331 1.00 45.50 161 GLY A CA 1
ATOM 1224 C C . GLY A 1 161 ? 15.088 10.004 19.914 1.00 45.50 161 GLY A C 1
ATOM 1225 O O . GLY A 1 161 ? 15.541 11.136 20.123 1.00 45.50 161 GLY A O 1
ATOM 1226 N N . ALA A 1 162 ? 13.916 9.817 19.306 1.00 43.56 162 ALA A N 1
ATOM 1227 C CA . ALA A 1 162 ? 12.948 10.887 19.078 1.00 43.56 162 ALA A CA 1
ATOM 1228 C C . ALA A 1 162 ? 12.028 10.929 20.294 1.00 43.56 162 ALA A C 1
ATOM 1230 O O . ALA A 1 162 ? 11.436 9.917 20.653 1.00 43.56 162 ALA A O 1
ATOM 1231 N N . GLN A 1 163 ? 11.913 12.083 20.947 1.00 47.88 163 GLN A N 1
ATOM 1232 C CA . GLN A 1 163 ? 11.055 12.204 22.119 1.00 47.88 163 GLN A CA 1
ATOM 1233 C C . GLN A 1 163 ? 9.912 13.164 21.813 1.00 47.88 163 GLN A C 1
ATOM 1235 O O . GLN A 1 163 ? 10.150 14.339 21.514 1.00 47.88 163 GLN A O 1
ATOM 1240 N N . ASP A 1 164 ? 8.679 12.659 21.906 1.00 48.84 164 ASP A N 1
ATOM 1241 C CA . ASP A 1 164 ? 7.481 13.489 22.013 1.00 48.84 164 ASP A CA 1
ATOM 1242 C C . ASP A 1 164 ? 7.427 14.050 23.444 1.00 48.84 164 ASP A C 1
ATOM 1244 O O . ASP A 1 164 ? 7.304 13.283 24.409 1.00 48.84 164 ASP A O 1
ATOM 1248 N N . PRO A 1 165 ? 7.587 15.369 23.649 1.00 45.12 165 PRO A N 1
ATOM 1249 C CA . PRO A 1 165 ? 7.456 15.958 24.968 1.00 45.12 165 PRO A CA 1
ATOM 1250 C C . PRO A 1 165 ? 5.973 15.985 25.374 1.00 45.12 165 PRO A C 1
ATOM 1252 O O . PRO A 1 165 ? 5.315 17.024 25.328 1.00 45.12 165 PRO A O 1
ATOM 1255 N N . ALA A 1 166 ? 5.456 14.855 25.854 1.00 40.09 166 ALA A N 1
ATOM 1256 C CA . ALA A 1 166 ? 4.084 14.672 26.335 1.00 40.09 166 ALA A CA 1
ATOM 1257 C C . ALA A 1 166 ? 3.742 15.445 27.637 1.00 40.09 166 ALA A C 1
ATOM 1259 O O . ALA A 1 166 ? 2.897 15.014 28.414 1.00 40.09 166 ALA A O 1
ATOM 1260 N N . HIS A 1 167 ? 4.389 16.579 27.931 1.00 37.97 167 HIS A N 1
ATOM 1261 C CA . HIS A 1 167 ? 4.198 17.323 29.188 1.00 37.97 167 HIS A CA 1
ATOM 1262 C C . HIS A 1 167 ? 3.601 18.730 29.041 1.00 37.97 167 HIS A C 1
ATOM 1264 O O . HIS A 1 167 ? 3.488 19.449 30.033 1.00 37.97 167 HIS A O 1
ATOM 1270 N N . SER A 1 168 ? 3.189 19.154 27.841 1.00 39.41 168 SER A N 1
ATOM 1271 C CA . SER A 1 168 ? 2.514 20.453 27.679 1.00 39.41 168 SER A CA 1
ATOM 1272 C C . SER A 1 168 ? 1.641 20.536 26.422 1.00 39.41 168 SER A C 1
ATOM 1274 O O . SER A 1 168 ? 1.763 21.466 25.631 1.00 39.41 168 SER A O 1
ATOM 1276 N N . ARG A 1 169 ? 0.768 19.550 26.197 1.00 49.31 169 ARG A N 1
ATOM 1277 C CA . ARG A 1 169 ? -0.273 19.644 25.163 1.00 49.31 169 ARG A CA 1
ATOM 1278 C C . ARG A 1 169 ? -1.650 19.626 25.806 1.00 49.31 169 ARG A C 1
ATOM 1280 O O . ARG A 1 169 ? -1.940 18.791 26.658 1.00 49.31 169 ARG A O 1
ATOM 1287 N N . THR A 1 170 ? -2.483 20.587 25.422 1.00 46.91 170 THR A N 1
ATOM 1288 C CA . THR A 1 170 ? -3.925 20.547 25.672 1.00 46.91 170 THR A CA 1
ATOM 1289 C C . THR A 1 170 ? -4.540 19.414 24.848 1.00 46.91 170 THR A C 1
ATOM 1291 O O . THR A 1 170 ? -4.020 19.094 23.785 1.00 46.91 170 THR A O 1
ATOM 1294 N N . VAL A 1 171 ? -5.653 18.833 25.310 1.00 46.62 171 VAL A N 1
ATOM 1295 C CA . VAL A 1 171 ? -6.362 17.685 24.686 1.00 46.62 171 VAL A CA 1
ATOM 1296 C C . VAL A 1 171 ? -6.688 17.891 23.188 1.00 46.62 171 VAL A C 1
ATOM 1298 O O . VAL A 1 171 ? -6.925 16.928 22.467 1.00 46.62 171 VAL A O 1
ATOM 1301 N N . GLU A 1 172 ? -6.662 19.136 22.711 1.00 53.34 172 GLU A N 1
ATOM 1302 C CA . GLU A 1 172 ? -7.012 19.559 21.349 1.00 53.34 172 GLU A CA 1
ATOM 1303 C C . GLU A 1 172 ? -5.825 19.635 20.357 1.00 53.34 172 GLU A C 1
ATOM 1305 O O . GLU A 1 172 ? -6.054 19.706 19.150 1.00 53.34 172 GLU A O 1
ATOM 1310 N N . ASP A 1 173 ? -4.570 19.595 20.828 1.00 60.97 173 ASP A N 1
ATOM 1311 C CA . ASP A 1 173 ? -3.368 19.652 19.975 1.00 60.97 173 ASP A CA 1
ATOM 1312 C C . ASP A 1 173 ? -2.784 18.240 19.781 1.00 60.97 173 ASP A C 1
ATOM 1314 O O . ASP A 1 173 ? -2.342 17.616 20.749 1.00 60.97 173 ASP A O 1
ATOM 1318 N N . LYS A 1 174 ? -2.728 17.737 18.539 1.00 73.75 174 LYS A N 1
ATOM 1319 C CA . LYS A 1 174 ? -2.308 16.354 18.231 1.00 73.75 174 LYS A CA 1
ATOM 1320 C C . LYS A 1 174 ? -1.211 16.307 17.163 1.00 73.75 174 LYS A C 1
ATOM 1322 O O . LYS A 1 174 ? -1.362 16.900 16.101 1.00 73.75 174 LYS A O 1
ATOM 1327 N N . LEU A 1 175 ? -0.133 15.563 17.423 1.00 79.00 175 LEU A N 1
ATOM 1328 C CA . LEU A 1 175 ? 0.810 15.080 16.402 1.00 79.00 175 LEU A CA 1
ATOM 1329 C C . LEU A 1 175 ? 0.328 13.691 15.971 1.00 79.00 175 LEU A C 1
ATOM 1331 O O . LEU A 1 175 ? 0.145 12.826 16.825 1.00 79.00 175 LEU A O 1
ATOM 1335 N N . THR A 1 176 ? 0.027 13.510 14.688 1.00 78.12 176 THR A N 1
ATOM 1336 C CA . THR A 1 176 ? -0.548 12.264 14.158 1.00 78.12 176 THR A CA 1
ATOM 1337 C C . THR A 1 176 ? 0.497 11.377 13.507 1.00 78.12 176 THR A C 1
ATOM 1339 O O . THR A 1 176 ? 0.394 10.167 13.642 1.00 78.12 176 THR A O 1
ATOM 1342 N N . ASP A 1 177 ? 1.504 11.971 12.860 1.00 76.00 177 ASP A N 1
ATOM 1343 C CA . ASP A 1 177 ? 2.586 11.237 12.205 1.00 76.00 177 ASP A CA 1
ATOM 1344 C C . ASP A 1 177 ? 3.930 11.935 12.420 1.00 76.00 177 ASP A C 1
ATOM 1346 O O . ASP A 1 177 ? 4.047 13.164 12.315 1.00 76.00 177 ASP A O 1
ATOM 1350 N N . LEU A 1 178 ? 4.959 11.124 12.660 1.00 79.25 178 LEU A N 1
ATOM 1351 C CA . LEU A 1 178 ? 6.356 11.531 12.604 1.00 79.25 178 LEU A CA 1
ATOM 1352 C C . LEU A 1 178 ? 7.158 10.415 11.933 1.00 79.25 178 LEU A C 1
ATOM 1354 O O . LEU A 1 178 ? 7.421 9.387 12.549 1.00 79.25 178 LEU A O 1
ATOM 1358 N N . LYS A 1 179 ? 7.544 10.607 10.669 1.00 77.12 179 LYS A N 1
ATOM 1359 C CA . LYS A 1 179 ? 8.221 9.571 9.871 1.00 77.12 179 LYS A CA 1
ATOM 1360 C C . LYS A 1 179 ? 9.555 10.067 9.340 1.00 77.12 179 LYS A C 1
ATOM 1362 O O . LYS A 1 179 ? 9.657 11.189 8.851 1.00 77.12 179 LYS A O 1
ATOM 1367 N N . LEU A 1 180 ? 10.579 9.229 9.414 1.00 74.12 180 LEU A N 1
ATOM 1368 C CA . LEU A 1 180 ? 11.882 9.465 8.800 1.00 74.12 180 LEU A CA 1
ATOM 1369 C C . LEU A 1 180 ? 11.982 8.596 7.548 1.00 74.12 180 LEU A C 1
ATOM 1371 O O . LEU A 1 180 ? 11.961 7.373 7.645 1.00 74.12 180 LEU A O 1
ATOM 1375 N N . VAL A 1 181 ? 12.088 9.230 6.382 1.00 72.50 181 VAL A N 1
ATOM 1376 C CA . VAL A 1 181 ? 12.215 8.542 5.094 1.00 72.50 181 VAL A CA 1
ATOM 1377 C C . VAL A 1 181 ? 13.621 8.739 4.556 1.00 72.50 181 VAL A C 1
ATOM 1379 O O . VAL A 1 181 ? 14.148 9.855 4.482 1.00 72.50 181 VAL A O 1
ATOM 1382 N N . VAL A 1 182 ? 14.238 7.622 4.201 1.00 66.50 182 VAL A N 1
ATOM 1383 C CA . VAL A 1 182 ? 15.612 7.544 3.720 1.00 66.50 182 VAL A CA 1
ATOM 1384 C C . VAL A 1 182 ? 15.625 6.608 2.523 1.00 66.50 182 VAL A C 1
ATOM 1386 O O . VAL A 1 182 ? 14.890 5.628 2.498 1.00 66.50 182 VAL A O 1
ATOM 1389 N N . GLU A 1 183 ? 16.503 6.877 1.558 1.00 62.47 183 GLU A N 1
ATOM 1390 C CA . GLU A 1 183 ? 16.624 6.076 0.328 1.00 62.47 183 GLU A CA 1
ATOM 1391 C C . GLU A 1 183 ? 15.469 6.270 -0.674 1.00 62.47 183 GLU A C 1
ATOM 1393 O O . GLU A 1 183 ? 15.181 5.369 -1.458 1.00 62.47 183 GLU A O 1
ATOM 1398 N N . ASP A 1 184 ? 14.865 7.464 -0.699 1.00 58.50 184 ASP A N 1
ATOM 1399 C CA . ASP A 1 184 ? 13.797 7.821 -1.641 1.00 58.50 184 ASP A CA 1
ATOM 1400 C C . ASP A 1 184 ? 14.028 9.185 -2.328 1.00 58.50 184 ASP A C 1
ATOM 1402 O O . ASP A 1 184 ? 14.910 9.947 -1.926 1.00 58.50 184 ASP A O 1
ATOM 1406 N N . THR A 1 185 ? 13.277 9.490 -3.392 1.00 62.03 185 THR A N 1
ATOM 1407 C CA . THR A 1 185 ? 13.372 10.769 -4.133 1.00 62.03 185 THR A CA 1
ATOM 1408 C C . THR A 1 185 ? 12.340 11.789 -3.648 1.00 62.03 185 THR A C 1
ATOM 1410 O O . THR A 1 185 ? 11.287 11.407 -3.147 1.00 62.03 185 THR A O 1
ATOM 1413 N N . VAL A 1 186 ? 12.602 13.093 -3.829 1.00 63.06 186 VAL A N 1
ATOM 1414 C CA . VAL A 1 186 ? 11.660 14.170 -3.441 1.00 63.06 186 VAL A CA 1
ATOM 1415 C C . VAL A 1 186 ? 10.270 13.945 -4.048 1.00 63.06 186 VAL A C 1
ATOM 1417 O O . VAL A 1 186 ? 9.270 14.155 -3.368 1.00 63.06 186 VAL A O 1
ATOM 1420 N N . ASP A 1 187 ? 10.214 13.476 -5.296 1.00 56.31 187 ASP A N 1
ATOM 1421 C CA . ASP A 1 187 ? 8.965 13.224 -6.017 1.00 56.31 187 ASP A CA 1
ATOM 1422 C C . ASP A 1 187 ? 8.176 12.046 -5.420 1.00 56.31 187 ASP A C 1
ATOM 1424 O O . ASP A 1 187 ? 6.961 12.136 -5.268 1.00 56.31 187 ASP A O 1
ATOM 1428 N N . ASN A 1 188 ? 8.858 10.978 -4.995 1.00 60.34 188 ASN A N 1
ATOM 1429 C CA . ASN A 1 188 ? 8.233 9.835 -4.318 1.00 60.34 188 ASN A CA 1
ATOM 1430 C C . ASN A 1 188 ? 7.835 10.145 -2.864 1.00 60.34 188 ASN A C 1
ATOM 1432 O O . ASN A 1 188 ? 6.876 9.590 -2.340 1.00 60.34 188 ASN A O 1
ATOM 1436 N N . VAL A 1 189 ? 8.553 11.039 -2.182 1.00 59.47 189 VAL A N 1
ATOM 1437 C CA . VAL A 1 189 ? 8.188 11.461 -0.819 1.00 59.47 189 VAL A CA 1
ATOM 1438 C C . VAL A 1 189 ? 7.031 12.459 -0.843 1.00 59.47 189 VAL A C 1
ATOM 1440 O O . VAL A 1 189 ? 6.197 12.460 0.062 1.00 59.47 189 VAL A O 1
ATOM 1443 N N . ALA A 1 190 ? 6.919 13.269 -1.898 1.00 57.38 190 ALA A N 1
ATOM 1444 C CA . ALA A 1 190 ? 5.770 14.142 -2.107 1.00 57.38 190 ALA A CA 1
ATOM 1445 C C . ALA A 1 190 ? 4.467 13.348 -2.325 1.00 57.38 190 ALA A C 1
ATOM 1447 O O . ALA A 1 190 ? 3.415 13.770 -1.841 1.00 57.38 190 ALA A O 1
ATOM 1448 N N . THR A 1 191 ? 4.526 12.175 -2.971 1.00 57.28 191 THR A N 1
ATOM 1449 C CA . THR A 1 191 ? 3.354 11.292 -3.115 1.00 57.28 191 THR A CA 1
ATOM 1450 C C . THR A 1 191 ? 2.961 10.601 -1.805 1.00 57.28 191 THR A C 1
ATOM 1452 O O . THR A 1 191 ? 1.781 10.336 -1.609 1.00 57.28 191 THR A O 1
ATOM 1455 N N . LEU A 1 192 ? 3.890 10.405 -0.856 1.00 57.28 192 LEU A N 1
ATOM 1456 C CA . LEU A 1 192 ? 3.594 9.914 0.506 1.00 57.28 192 LEU A CA 1
ATOM 1457 C C . LEU A 1 192 ? 2.842 10.932 1.393 1.00 57.28 192 LEU A C 1
ATOM 1459 O O . LEU A 1 192 ? 2.429 10.592 2.502 1.00 57.28 192 LEU A O 1
ATOM 1463 N N . GLN A 1 193 ? 2.692 12.180 0.943 1.00 55.75 193 GLN A N 1
ATOM 1464 C CA . GLN A 1 193 ? 1.937 13.244 1.622 1.00 55.75 193 GLN A CA 1
ATOM 1465 C C . GLN A 1 193 ? 0.754 13.753 0.770 1.00 55.75 193 GLN A C 1
ATOM 1467 O O . GLN A 1 193 ? 0.271 14.856 1.012 1.00 55.75 193 GLN A O 1
ATOM 1472 N N . ASP A 1 194 ? 0.301 12.982 -0.233 1.00 52.19 194 ASP A N 1
ATOM 1473 C CA . ASP A 1 194 ? -0.802 13.340 -1.151 1.00 52.19 194 ASP A CA 1
ATOM 1474 C C . ASP A 1 194 ? -0.607 14.677 -1.900 1.00 52.19 194 ASP A C 1
ATOM 1476 O O . ASP A 1 194 ? -1.553 15.405 -2.216 1.00 52.19 194 ASP A O 1
ATOM 1480 N N . CYS A 1 195 ? 0.640 15.019 -2.233 1.00 51.44 195 CYS A N 1
ATOM 1481 C CA . CYS A 1 195 ? 0.957 16.296 -2.860 1.00 51.44 195 CYS A CA 1
ATOM 1482 C C . CYS A 1 195 ? 1.358 16.194 -4.328 1.00 51.44 195 CYS A C 1
ATOM 1484 O O . CYS A 1 195 ? 2.438 15.721 -4.677 1.00 51.44 195 CYS A O 1
ATOM 1486 N N . HIS A 1 196 ? 0.523 16.769 -5.194 1.00 41.59 196 HIS A N 1
ATOM 1487 C CA . HIS A 1 196 ? 0.893 17.090 -6.569 1.00 41.59 196 HIS A CA 1
ATOM 1488 C C . HIS A 1 196 ? 1.700 18.399 -6.606 1.00 41.59 196 HIS A C 1
ATOM 1490 O O . HIS A 1 196 ? 1.172 19.477 -6.335 1.00 41.59 196 HIS A O 1
ATOM 1496 N N . MET A 1 197 ? 2.988 18.313 -6.955 1.00 40.16 197 MET A N 1
ATOM 1497 C CA . MET A 1 197 ? 3.836 19.479 -7.232 1.00 40.16 197 MET A CA 1
ATOM 1498 C C . MET A 1 197 ? 3.377 20.145 -8.532 1.00 40.16 197 MET A C 1
ATOM 1500 O O . MET A 1 197 ? 3.763 19.737 -9.627 1.00 40.16 197 MET A O 1
ATOM 1504 N N . ASP A 1 198 ? 2.512 21.149 -8.414 1.00 35.38 198 ASP A N 1
ATOM 1505 C CA . ASP A 1 198 ? 1.959 21.841 -9.573 1.00 35.38 198 ASP A CA 1
ATOM 1506 C C . ASP A 1 198 ? 3.034 22.722 -10.237 1.00 35.38 198 ASP A C 1
ATOM 1508 O O . ASP A 1 198 ? 3.620 23.625 -9.625 1.00 35.38 198 ASP A O 1
ATOM 1512 N N . GLN A 1 199 ? 3.322 22.438 -11.508 1.00 34.81 199 GLN A N 1
ATOM 1513 C CA . GLN A 1 199 ? 4.213 23.247 -12.329 1.00 34.81 199 GLN A CA 1
ATOM 1514 C C . GLN A 1 199 ? 3.545 24.598 -12.625 1.00 34.81 199 GLN A C 1
ATOM 1516 O O . GLN A 1 199 ? 2.607 24.689 -13.406 1.00 34.81 199 GLN A O 1
ATOM 1521 N N . GLY A 1 200 ? 4.079 25.645 -11.994 1.00 34.16 200 GLY A N 1
ATOM 1522 C CA . GLY A 1 200 ? 3.972 27.076 -12.303 1.00 34.16 200 GLY A CA 1
ATOM 1523 C C . GLY A 1 200 ? 2.876 27.578 -13.259 1.00 34.16 200 GLY A C 1
ATOM 1524 O O . GLY A 1 200 ? 2.967 27.421 -14.474 1.00 34.16 200 GLY A O 1
ATOM 1525 N N . GLN A 1 201 ? 1.978 28.416 -12.729 1.00 27.31 201 GLN A N 1
ATOM 1526 C CA . GLN A 1 201 ? 1.308 29.467 -13.505 1.00 27.31 201 GLN A CA 1
ATOM 1527 C C . GLN A 1 201 ? 1.764 30.867 -13.051 1.00 27.31 201 GLN A C 1
ATOM 1529 O O . GLN A 1 201 ? 1.885 31.118 -11.848 1.00 27.31 201 GLN A O 1
ATOM 1534 N N . PRO A 1 202 ? 2.021 31.808 -13.982 1.00 35.69 202 PRO A N 1
ATOM 1535 C CA . PRO A 1 202 ? 2.425 33.164 -13.640 1.00 35.69 202 PRO A CA 1
ATOM 1536 C C . PRO A 1 202 ? 1.202 34.011 -13.263 1.00 35.69 202 PRO A C 1
ATOM 1538 O O . PRO A 1 202 ? 0.284 34.198 -14.058 1.00 35.69 202 PRO A O 1
ATOM 1541 N N . LEU A 1 203 ? 1.210 34.571 -12.053 1.00 31.48 203 LEU A N 1
ATOM 1542 C CA . LEU A 1 203 ? 0.215 35.541 -11.595 1.00 31.48 203 LEU A CA 1
ATOM 1543 C C . LEU A 1 203 ? 0.487 36.932 -12.192 1.00 31.48 203 LEU A C 1
ATOM 1545 O O . LEU A 1 203 ? 1.522 37.553 -11.936 1.00 31.48 203 LEU A O 1
ATOM 1549 N N . GLN A 1 204 ? -0.483 37.422 -12.966 1.00 32.94 204 GLN A N 1
ATOM 1550 C CA . GLN A 1 204 ? -0.609 38.812 -13.402 1.00 32.94 204 GLN A CA 1
ATOM 1551 C C . GLN A 1 204 ? -0.691 39.752 -12.185 1.00 32.94 204 GLN A C 1
ATOM 1553 O O . GLN A 1 204 ? -1.449 39.519 -11.245 1.00 32.94 204 GLN A O 1
ATOM 1558 N N . LEU A 1 205 ? 0.077 40.842 -12.227 1.00 33.81 205 LEU A N 1
ATOM 1559 C CA . LEU A 1 205 ? 0.175 41.851 -11.173 1.00 33.81 205 LEU A CA 1
ATOM 1560 C C . LEU A 1 205 ? -0.874 42.973 -11.350 1.00 33.81 205 LEU A C 1
ATOM 1562 O O . LEU A 1 205 ? -0.940 43.597 -12.406 1.00 33.81 205 LEU A O 1
ATOM 1566 N N . LEU A 1 206 ? -1.573 43.322 -10.270 1.00 29.02 206 LEU A N 1
ATOM 1567 C CA . LEU A 1 206 ? -2.086 44.665 -9.943 1.00 29.02 206 LEU A CA 1
ATOM 1568 C C . LEU A 1 206 ? -1.567 44.923 -8.514 1.00 29.02 206 LEU A C 1
ATOM 1570 O O . LEU A 1 206 ? -1.739 44.066 -7.660 1.00 29.02 206 LEU A O 1
ATOM 1574 N N . GLY A 1 207 ? -0.866 45.981 -8.114 1.00 30.80 207 GLY A N 1
ATOM 1575 C CA . GLY A 1 207 ? -0.615 47.301 -8.668 1.00 30.80 207 GLY A CA 1
ATOM 1576 C C . GLY A 1 207 ? -0.821 48.309 -7.528 1.00 30.80 207 GLY A C 1
ATOM 1577 O O . GLY A 1 207 ? -1.965 48.528 -7.165 1.00 30.80 207 GLY A O 1
ATOM 1578 N N . GLN A 1 208 ? 0.266 48.880 -6.975 1.00 34.56 208 GLN A N 1
ATOM 1579 C CA . GLN A 1 208 ? 0.432 50.286 -6.519 1.00 34.56 208 GLN A CA 1
ATOM 1580 C C . GLN A 1 208 ? 1.445 50.490 -5.366 1.00 34.56 208 GLN A C 1
ATOM 1582 O O . GLN A 1 208 ? 1.203 50.203 -4.202 1.00 34.56 208 GLN A O 1
ATOM 1587 N N . ASN A 1 209 ? 2.597 51.029 -5.783 1.00 40.53 209 ASN A N 1
ATOM 1588 C CA . ASN A 1 209 ? 3.473 52.066 -5.217 1.00 40.53 209 ASN A CA 1
ATOM 1589 C C . ASN A 1 209 ? 3.279 52.576 -3.773 1.00 40.53 209 ASN A C 1
ATOM 1591 O O . ASN A 1 209 ? 2.224 53.090 -3.434 1.00 40.53 209 ASN A O 1
ATOM 1595 N N . THR A 1 210 ? 4.401 52.735 -3.053 1.00 30.23 210 THR A N 1
ATOM 1596 C CA . THR A 1 210 ? 5.010 54.061 -2.771 1.00 30.23 210 THR A CA 1
ATOM 1597 C C . THR A 1 210 ? 6.463 53.948 -2.253 1.00 30.23 210 THR A C 1
ATOM 1599 O O . THR A 1 210 ? 6.785 53.092 -1.441 1.00 30.23 210 THR A O 1
ATOM 1602 N N . GLY A 1 211 ? 7.344 54.850 -2.718 1.00 32.94 211 GLY A N 1
ATOM 1603 C CA . GLY A 1 211 ? 8.355 55.504 -1.862 1.00 32.94 211 GLY A CA 1
ATOM 1604 C C . GLY A 1 211 ? 9.744 54.876 -1.624 1.00 32.94 211 GLY A C 1
ATOM 1605 O O . GLY A 1 211 ? 10.021 54.385 -0.542 1.00 32.94 211 GLY A O 1
ATOM 1606 N N . LYS A 1 212 ? 10.658 55.037 -2.596 1.00 39.47 212 LYS A N 1
ATOM 1607 C CA . LYS A 1 212 ? 12.132 55.246 -2.484 1.00 39.47 212 LYS A CA 1
ATOM 1608 C C . LYS A 1 212 ? 12.933 54.631 -1.304 1.00 39.47 212 LYS A C 1
ATOM 1610 O O . LYS A 1 212 ? 13.044 55.226 -0.238 1.00 39.47 212 LYS A O 1
ATOM 1615 N N . LYS A 1 213 ? 13.758 53.630 -1.643 1.00 40.53 213 LYS A N 1
ATOM 1616 C CA . LYS A 1 213 ? 15.245 53.703 -1.701 1.00 40.53 213 LYS A CA 1
ATOM 1617 C C . LYS A 1 213 ? 15.740 52.555 -2.609 1.00 40.53 213 LYS A C 1
ATOM 1619 O O . LYS A 1 213 ? 15.650 51.400 -2.195 1.00 40.53 213 LYS A O 1
ATOM 1624 N N . PRO A 1 214 ? 16.182 52.810 -3.856 1.00 52.59 214 PRO A N 1
ATOM 1625 C CA . PRO A 1 214 ? 16.812 51.769 -4.658 1.00 52.59 214 PRO A CA 1
ATOM 1626 C C . PRO A 1 214 ? 18.220 51.543 -4.102 1.00 52.59 214 PRO A C 1
ATOM 1628 O O . PRO A 1 214 ? 18.782 52.460 -3.510 1.00 52.59 214 PRO A O 1
ATOM 1631 N N . ASN A 1 215 ? 18.723 50.314 -4.209 1.00 56.28 215 ASN A N 1
ATOM 1632 C CA . ASN A 1 215 ? 20.131 50.007 -4.511 1.00 56.28 215 ASN A CA 1
ATOM 1633 C C . ASN A 1 215 ? 20.442 48.510 -4.350 1.00 56.28 215 ASN A C 1
ATOM 1635 O O . ASN A 1 215 ? 21.368 48.059 -4.988 1.00 56.28 215 ASN A O 1
ATOM 1639 N N . ARG A 1 216 ? 19.638 47.695 -3.641 1.00 50.41 216 ARG A N 1
ATOM 1640 C CA . ARG A 1 216 ? 19.787 46.214 -3.682 1.00 50.41 216 ARG A CA 1
ATOM 1641 C C . ARG A 1 216 ? 18.771 45.497 -4.564 1.00 50.41 216 ARG A C 1
ATOM 1643 O O . ARG A 1 216 ? 19.101 44.520 -5.222 1.00 50.41 216 ARG A O 1
ATOM 1650 N N . LEU A 1 217 ? 17.531 45.988 -4.608 1.00 53.16 217 LEU A N 1
ATOM 1651 C CA . LEU A 1 217 ? 16.483 45.380 -5.435 1.00 53.16 217 LEU A CA 1
ATOM 1652 C C . LEU A 1 217 ? 16.700 45.663 -6.928 1.00 53.16 217 LEU A C 1
ATOM 1654 O O . LEU A 1 217 ? 16.323 44.849 -7.758 1.00 53.16 217 LEU A O 1
ATOM 1658 N N . THR A 1 218 ? 17.309 46.799 -7.274 1.00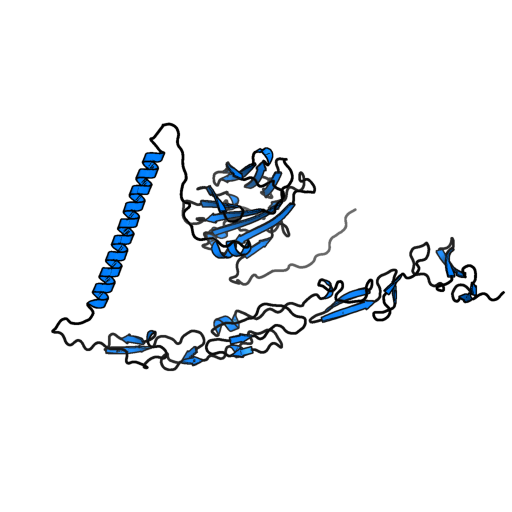 51.72 218 THR A N 1
ATOM 1659 C CA . THR A 1 218 ? 17.703 47.132 -8.650 1.00 51.72 218 THR A CA 1
ATOM 1660 C C . THR A 1 218 ? 18.919 46.333 -9.104 1.00 51.72 218 THR A C 1
ATOM 1662 O O . THR A 1 218 ? 18.918 45.889 -10.242 1.00 51.72 218 THR A O 1
ATOM 1665 N N . GLU A 1 219 ? 19.887 46.062 -8.222 1.00 56.88 219 GLU A N 1
ATOM 1666 C CA . GLU A 1 219 ? 21.016 45.160 -8.508 1.00 56.88 219 GLU A CA 1
ATOM 1667 C C . GLU A 1 219 ? 20.544 43.713 -8.678 1.00 56.88 219 GLU A C 1
ATOM 1669 O O . GLU A 1 219 ? 20.880 43.081 -9.669 1.00 56.88 219 GLU A O 1
ATOM 1674 N N . LEU A 1 220 ? 19.675 43.209 -7.793 1.00 57.34 220 LEU A N 1
ATOM 1675 C CA . LEU A 1 220 ? 19.092 41.872 -7.938 1.00 57.34 220 LEU A CA 1
ATOM 1676 C C . LEU A 1 220 ? 18.210 41.773 -9.195 1.00 57.34 220 LEU A C 1
ATOM 1678 O O . LEU A 1 220 ? 18.264 40.777 -9.905 1.00 57.34 220 LEU A O 1
ATOM 1682 N N . LYS A 1 221 ? 17.435 42.820 -9.519 1.00 56.38 221 LYS A N 1
ATOM 1683 C CA . LYS A 1 221 ? 16.669 42.892 -10.776 1.00 56.38 221 LYS A CA 1
ATOM 1684 C C . LYS A 1 221 ? 17.573 42.965 -12.005 1.00 56.38 221 LYS A C 1
ATOM 1686 O O . LYS A 1 221 ? 17.221 42.365 -13.010 1.00 56.38 221 LYS A O 1
ATOM 1691 N N . SER A 1 222 ? 18.707 43.658 -11.920 1.00 59.09 222 SER A N 1
ATOM 1692 C CA . SER A 1 222 ? 19.720 43.697 -12.977 1.00 59.09 222 SER A CA 1
ATOM 1693 C C . SER A 1 222 ? 20.342 42.319 -13.166 1.00 59.09 222 SER A C 1
ATOM 1695 O O . SER A 1 222 ? 20.344 41.827 -14.281 1.00 59.09 222 SER A O 1
ATOM 1697 N N . MET A 1 223 ? 20.741 41.640 -12.085 1.00 65.31 223 MET A N 1
ATOM 1698 C CA . MET A 1 223 ? 21.286 40.280 -12.152 1.00 65.31 223 MET A CA 1
ATOM 1699 C C . MET A 1 223 ? 20.259 39.263 -12.659 1.00 65.31 223 MET A C 1
ATOM 1701 O O . MET A 1 223 ? 20.614 38.373 -13.417 1.00 65.31 223 MET A O 1
ATOM 1705 N N . PHE A 1 224 ? 18.975 39.387 -12.301 1.00 68.62 224 PHE A N 1
ATOM 1706 C CA . PHE A 1 224 ? 17.927 38.526 -12.863 1.00 68.62 224 PHE A CA 1
ATOM 1707 C C . PHE A 1 224 ? 17.609 38.856 -14.322 1.00 68.62 224 PHE A C 1
ATOM 1709 O O . PHE A 1 224 ? 17.273 37.948 -15.076 1.00 68.62 224 PHE A O 1
ATOM 1716 N N . ALA A 1 225 ? 17.704 40.122 -14.732 1.00 64.69 225 ALA A N 1
ATOM 1717 C CA . ALA A 1 225 ? 17.568 40.507 -16.133 1.00 64.69 225 ALA A CA 1
ATOM 1718 C C . ALA A 1 225 ? 18.748 39.983 -16.963 1.00 64.69 225 ALA A C 1
ATOM 1720 O O . ALA A 1 225 ? 18.528 39.427 -18.032 1.00 64.69 225 ALA A O 1
ATOM 1721 N N . GLU A 1 226 ? 19.962 40.058 -16.422 1.00 74.62 226 GLU A N 1
ATOM 1722 C CA . GLU A 1 226 ? 21.196 39.566 -17.033 1.00 74.62 226 GLU A CA 1
ATOM 1723 C C . GLU A 1 226 ? 21.226 38.029 -17.072 1.00 74.62 226 GLU A C 1
ATOM 1725 O O . GLU A 1 226 ? 21.518 37.442 -18.105 1.00 74.62 226 GLU A O 1
ATOM 1730 N N . MET A 1 227 ? 20.788 37.344 -16.008 1.00 65.31 227 MET A N 1
ATOM 1731 C CA . MET A 1 227 ? 20.622 35.884 -15.997 1.00 65.31 227 MET A CA 1
ATOM 1732 C C . MET A 1 227 ? 19.503 35.433 -16.940 1.00 65.31 227 MET A C 1
ATOM 1734 O O . MET A 1 227 ? 19.607 34.379 -17.560 1.00 65.31 227 MET A O 1
ATOM 1738 N N . LYS A 1 228 ? 18.435 36.227 -17.085 1.00 71.62 228 LYS A N 1
ATOM 1739 C CA . LYS A 1 228 ? 17.380 35.975 -18.071 1.00 71.62 228 LYS A CA 1
ATOM 1740 C C . LYS A 1 228 ? 17.897 36.173 -19.492 1.00 71.62 228 LYS A C 1
ATOM 1742 O O . LYS A 1 228 ? 17.544 35.370 -20.348 1.00 71.62 228 LYS A O 1
ATOM 1747 N N . GLU A 1 229 ? 18.726 37.183 -19.748 1.00 73.69 229 GLU A N 1
ATOM 1748 C CA . GLU A 1 229 ? 19.395 37.345 -21.041 1.00 73.69 229 GLU A CA 1
ATOM 1749 C C . GLU A 1 229 ? 20.359 36.193 -21.312 1.00 73.69 229 GLU A C 1
ATOM 1751 O O . GLU A 1 229 ? 20.266 35.606 -22.380 1.00 73.69 229 GLU A O 1
ATOM 1756 N N . LEU A 1 230 ? 21.179 35.773 -20.342 1.00 72.56 230 LEU A N 1
ATOM 1757 C CA . LEU A 1 230 ? 22.060 34.605 -20.464 1.00 72.56 230 LEU A CA 1
ATOM 1758 C C . LEU A 1 230 ? 21.277 33.305 -20.680 1.00 72.56 230 LEU A C 1
ATOM 1760 O O . LEU A 1 230 ? 21.685 32.470 -21.480 1.00 72.56 230 LEU A O 1
ATOM 1764 N N . LEU A 1 231 ? 20.125 33.135 -20.027 1.00 71.94 231 LEU A N 1
ATOM 1765 C CA . LEU A 1 231 ? 19.251 31.981 -20.236 1.00 71.94 231 LEU A CA 1
ATOM 1766 C C . LEU A 1 231 ? 18.585 32.033 -21.615 1.00 71.94 231 LEU A C 1
ATOM 1768 O O . LEU A 1 231 ? 18.487 31.018 -22.294 1.00 71.94 231 LEU A O 1
ATOM 1772 N N . GLN A 1 232 ? 18.146 33.209 -22.066 1.00 70.00 232 GLN A N 1
ATOM 1773 C CA . GLN A 1 232 ? 17.609 33.386 -23.415 1.00 70.00 232 GLN A CA 1
ATOM 1774 C C . GLN A 1 232 ? 18.693 33.217 -24.485 1.00 70.00 232 GLN A C 1
ATOM 1776 O O . GLN A 1 232 ? 18.397 32.687 -25.555 1.00 70.00 232 GLN A O 1
ATOM 1781 N N . GLN A 1 233 ? 19.933 33.604 -24.190 1.00 75.06 233 GLN A N 1
ATOM 1782 C CA . GLN A 1 233 ? 21.114 33.356 -25.007 1.00 75.06 233 GLN A CA 1
ATOM 1783 C C . GLN A 1 233 ? 21.388 31.853 -25.074 1.00 75.06 233 GLN A C 1
ATOM 1785 O O . GLN A 1 233 ? 21.468 31.323 -26.170 1.00 75.06 233 GLN A O 1
ATOM 1790 N N . GLN A 1 234 ? 21.389 31.143 -23.940 1.00 66.69 234 GLN A N 1
ATOM 1791 C CA . GLN A 1 234 ? 21.519 29.685 -23.883 1.00 66.69 234 GLN A CA 1
ATOM 1792 C C . GLN A 1 234 ? 20.390 28.971 -24.625 1.00 66.69 234 GLN A C 1
ATOM 1794 O O . GLN A 1 234 ? 20.648 28.004 -25.330 1.00 66.69 234 GLN A O 1
ATOM 1799 N N . ILE A 1 235 ? 19.144 29.438 -24.529 1.00 75.12 235 ILE A N 1
ATOM 1800 C CA . ILE A 1 235 ? 18.024 28.870 -25.290 1.00 75.12 235 ILE A CA 1
ATOM 1801 C C . ILE A 1 235 ? 18.211 29.139 -26.785 1.00 75.12 235 ILE A C 1
ATOM 1803 O O . ILE A 1 235 ? 17.981 28.242 -27.591 1.00 75.12 235 ILE A O 1
ATOM 1807 N N . LYS A 1 236 ? 18.659 30.338 -27.180 1.00 73.19 236 LYS A N 1
ATOM 1808 C CA . LYS A 1 236 ? 18.975 30.654 -28.580 1.00 73.19 236 LYS A CA 1
ATOM 1809 C C . LYS A 1 236 ? 20.153 29.843 -29.095 1.00 73.19 236 LYS A C 1
ATOM 1811 O O . LYS A 1 236 ? 20.063 29.361 -30.210 1.00 73.19 236 LYS A O 1
ATOM 1816 N N . GLU A 1 237 ? 21.200 29.645 -28.306 1.00 74.00 237 GLU A N 1
ATOM 1817 C CA . GLU A 1 237 ? 22.354 28.812 -28.639 1.00 74.00 237 GLU A CA 1
ATOM 1818 C C . GLU A 1 237 ? 21.967 27.342 -28.700 1.00 74.00 237 GLU A C 1
ATOM 1820 O O . GLU A 1 237 ? 22.359 26.675 -29.639 1.00 74.00 237 GLU A O 1
ATOM 1825 N N . THR A 1 238 ? 21.133 26.844 -27.786 1.00 68.31 238 THR A N 1
ATOM 1826 C CA . THR A 1 238 ? 20.642 25.456 -27.793 1.00 68.31 238 THR A CA 1
ATOM 1827 C C . THR A 1 238 ? 19.686 25.216 -28.954 1.00 68.31 238 THR A C 1
ATOM 1829 O O . THR A 1 238 ? 19.727 24.157 -29.570 1.00 68.31 238 THR A O 1
ATOM 1832 N N . ASN A 1 239 ? 18.846 26.196 -29.294 1.00 70.12 239 ASN A N 1
ATOM 1833 C CA . ASN A 1 239 ? 17.985 26.139 -30.471 1.00 70.12 239 ASN A CA 1
ATOM 1834 C C . ASN A 1 239 ? 18.789 26.314 -31.756 1.00 70.12 239 ASN A C 1
ATOM 1836 O O . ASN A 1 239 ? 18.497 25.637 -32.727 1.00 70.12 239 ASN A O 1
ATOM 1840 N N . PHE A 1 240 ? 19.825 27.151 -31.767 1.00 75.19 240 PHE A N 1
ATOM 1841 C CA . PHE A 1 240 ? 20.761 27.261 -32.879 1.00 75.19 240 PHE A CA 1
ATOM 1842 C C . PHE A 1 240 ? 21.545 25.961 -33.040 1.00 75.19 240 PHE A C 1
ATOM 1844 O O . PHE A 1 240 ? 21.646 25.478 -34.156 1.00 75.19 240 PHE A O 1
ATOM 1851 N N . LEU A 1 241 ? 22.007 25.3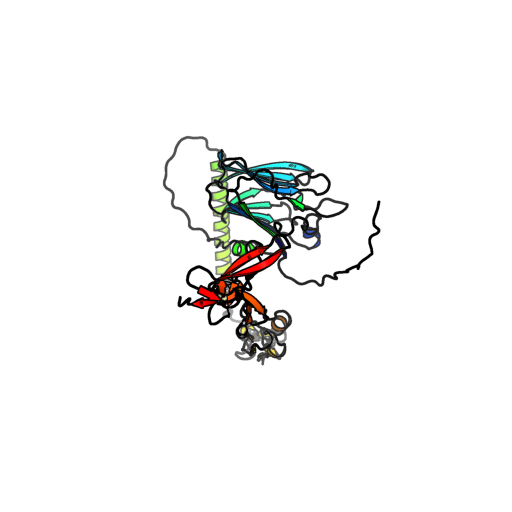29 -31.956 1.00 69.69 241 LEU A N 1
ATOM 1852 C CA . LEU A 1 241 ? 22.675 24.028 -31.975 1.00 69.69 241 LEU A CA 1
ATOM 1853 C C . LEU A 1 241 ? 21.711 22.937 -32.432 1.00 69.69 241 LEU A C 1
ATOM 1855 O O . LEU A 1 241 ? 22.073 22.156 -33.293 1.00 69.69 241 LEU A O 1
ATOM 1859 N N . ARG A 1 242 ? 20.471 22.894 -31.925 1.00 74.06 242 ARG A N 1
ATOM 1860 C CA . ARG A 1 242 ? 19.433 21.957 -32.386 1.00 74.06 242 ARG A CA 1
ATOM 1861 C C . ARG A 1 242 ? 19.073 22.178 -33.845 1.00 74.06 242 ARG A C 1
ATOM 1863 O O . ARG A 1 242 ? 18.915 21.193 -34.548 1.00 74.06 242 ARG A O 1
ATOM 1870 N N . ASN A 1 243 ? 18.973 23.423 -34.300 1.00 66.44 243 ASN A N 1
ATOM 1871 C CA . ASN A 1 243 ? 18.686 23.751 -35.692 1.00 66.44 243 ASN A CA 1
ATOM 1872 C C . ASN A 1 243 ? 19.892 23.453 -36.582 1.00 66.44 243 ASN A C 1
ATOM 1874 O O . ASN A 1 243 ? 19.701 22.906 -37.649 1.00 66.44 243 ASN A O 1
ATOM 1878 N N . THR A 1 244 ? 21.121 23.681 -36.118 1.00 64.69 244 THR A N 1
ATOM 1879 C CA . THR A 1 244 ? 22.367 23.317 -36.813 1.00 64.69 244 THR A CA 1
ATOM 1880 C C . THR A 1 244 ? 22.545 21.802 -36.848 1.00 64.69 244 THR A C 1
ATOM 1882 O O . THR A 1 244 ? 22.990 21.262 -37.847 1.00 64.69 244 THR A O 1
ATOM 1885 N N . ILE A 1 245 ? 22.160 21.080 -35.793 1.00 67.06 245 ILE A N 1
ATOM 1886 C CA . ILE A 1 245 ? 22.126 19.614 -35.756 1.00 67.06 245 ILE A CA 1
ATOM 1887 C C . ILE A 1 245 ? 21.007 19.098 -36.664 1.00 67.06 245 ILE A C 1
ATOM 1889 O O . ILE A 1 245 ? 21.221 18.122 -37.370 1.00 67.06 245 ILE A O 1
ATOM 1893 N N . ALA A 1 246 ? 19.846 19.753 -36.702 1.00 59.66 246 ALA A N 1
ATOM 1894 C CA . ALA A 1 246 ? 18.751 19.423 -37.610 1.00 59.66 246 ALA A CA 1
ATOM 1895 C C . ALA A 1 246 ? 19.109 19.730 -39.074 1.00 59.66 246 ALA A C 1
ATOM 1897 O O . ALA A 1 246 ? 18.758 18.952 -39.953 1.00 59.66 246 ALA A O 1
ATOM 1898 N N . GLU A 1 247 ? 19.868 20.794 -39.335 1.00 56.69 247 GLU A N 1
ATOM 1899 C CA . GLU A 1 247 ? 20.421 21.154 -40.642 1.00 56.69 247 GLU A CA 1
ATOM 1900 C C . GLU A 1 247 ? 21.589 20.233 -41.027 1.00 56.69 247 GLU A C 1
ATOM 1902 O O . GLU A 1 247 ? 21.673 19.829 -42.179 1.00 56.69 247 GLU A O 1
ATOM 1907 N N . CYS A 1 248 ? 22.422 19.783 -40.082 1.00 55.28 248 CYS A N 1
ATOM 1908 C CA . CYS A 1 248 ? 23.435 18.739 -40.294 1.00 55.28 248 CYS A CA 1
ATOM 1909 C C . CYS A 1 248 ? 22.804 17.357 -40.532 1.00 55.28 248 CYS A C 1
ATOM 1911 O O . CYS A 1 248 ? 23.303 16.594 -41.356 1.00 55.28 248 CYS A O 1
ATOM 1913 N N . LEU A 1 249 ? 21.689 17.038 -39.866 1.00 55.69 249 LEU A N 1
ATOM 1914 C CA . LEU A 1 249 ? 20.888 15.833 -40.116 1.00 55.69 249 LEU A CA 1
ATOM 1915 C C . LEU A 1 249 ? 20.123 15.930 -41.448 1.00 55.69 249 LEU A C 1
ATOM 1917 O O . LEU A 1 249 ? 19.927 14.911 -42.107 1.00 55.69 249 LEU A O 1
ATOM 1921 N N . ALA A 1 250 ? 19.752 17.138 -41.889 1.00 45.44 250 ALA A N 1
ATOM 1922 C CA . ALA A 1 250 ? 19.167 17.397 -43.206 1.00 45.44 250 ALA A CA 1
ATOM 1923 C C . ALA A 1 250 ? 20.217 17.425 -44.339 1.00 45.44 250 ALA A C 1
ATOM 1925 O O . ALA A 1 250 ? 19.911 17.024 -45.460 1.00 45.44 250 ALA A O 1
ATOM 1926 N N . CYS A 1 251 ? 21.470 17.794 -44.047 1.00 43.69 251 CYS A N 1
ATOM 1927 C CA . CYS A 1 251 ? 22.615 17.717 -44.965 1.00 43.69 251 CYS A CA 1
ATOM 1928 C C . CYS A 1 251 ? 23.224 16.308 -45.084 1.00 43.69 251 CYS A C 1
ATOM 1930 O O . CYS A 1 251 ? 24.212 16.115 -45.789 1.00 43.69 251 CYS A O 1
ATOM 1932 N N . GLY A 1 252 ? 22.599 15.286 -44.490 1.00 48.62 252 GLY A N 1
ATOM 1933 C CA . GLY A 1 252 ? 22.928 13.875 -44.711 1.00 48.62 252 GLY A CA 1
ATOM 1934 C C . GLY A 1 252 ? 22.579 13.335 -46.109 1.00 48.62 252 GLY A C 1
ATOM 1935 O O . GLY A 1 252 ? 22.585 12.118 -46.303 1.00 48.62 252 GLY A O 1
ATOM 1936 N N . LYS A 1 253 ? 22.263 14.193 -47.093 1.00 49.81 253 LYS A N 1
ATOM 1937 C CA . LYS A 1 253 ? 22.140 13.808 -48.505 1.00 49.81 253 LYS A CA 1
ATOM 1938 C C . LYS A 1 253 ? 22.894 14.759 -49.442 1.00 49.81 253 LYS A C 1
ATOM 1940 O O . LYS A 1 253 ? 22.529 15.914 -49.612 1.00 49.81 253 LYS A O 1
ATOM 1945 N N . GLN A 1 254 ? 23.861 14.142 -50.127 1.00 42.03 254 GLN A N 1
ATOM 1946 C CA . GLN A 1 254 ? 24.570 14.538 -51.349 1.00 42.03 254 GLN A CA 1
ATOM 1947 C C . GLN A 1 254 ? 25.725 15.557 -51.248 1.00 42.03 254 GLN A C 1
ATOM 1949 O O . GLN A 1 254 ? 25.582 16.734 -51.559 1.00 42.03 254 GLN A O 1
ATOM 1954 N N . CYS A 1 255 ? 26.936 15.027 -51.043 1.00 34.31 255 CYS A N 1
ATOM 1955 C CA . CYS A 1 255 ? 28.108 15.466 -51.809 1.00 34.31 255 CYS A CA 1
ATOM 1956 C C . CYS A 1 255 ? 28.258 14.544 -53.038 1.00 34.31 255 CYS A C 1
ATOM 1958 O O . CYS A 1 255 ? 28.212 13.319 -52.878 1.00 34.31 255 CYS A O 1
ATOM 1960 N N . PRO A 1 256 ? 28.429 15.064 -54.266 1.00 46.72 256 PRO A N 1
ATOM 1961 C CA . PRO A 1 256 ? 28.746 14.236 -55.418 1.00 46.72 256 PRO A CA 1
ATOM 1962 C C . PRO A 1 256 ? 30.241 13.905 -55.392 1.00 46.72 256 PRO A C 1
ATOM 1964 O O . PRO A 1 256 ? 31.081 14.783 -55.557 1.00 46.72 256 PRO A O 1
ATOM 1967 N N . GLY A 1 257 ? 30.565 12.626 -55.196 1.00 47.91 257 GLY A N 1
ATOM 1968 C CA . GLY A 1 257 ? 31.914 12.112 -55.440 1.00 47.91 257 GLY A CA 1
ATOM 1969 C C . GLY A 1 257 ? 32.590 11.443 -54.251 1.00 47.91 257 GLY A C 1
ATOM 1970 O O . GLY A 1 257 ? 33.684 11.837 -53.872 1.00 47.91 257 GLY A O 1
ATOM 1971 N N . THR A 1 258 ? 31.987 10.400 -53.682 1.00 36.91 258 THR A N 1
ATOM 1972 C CA . THR A 1 258 ? 32.733 9.240 -53.160 1.00 36.91 258 THR A CA 1
ATOM 1973 C C . THR A 1 258 ? 31.751 8.101 -52.919 1.00 36.91 258 THR A C 1
ATOM 1975 O O . THR A 1 258 ? 30.822 8.218 -52.126 1.00 36.91 258 THR A O 1
ATOM 1978 N N . VAL A 1 259 ? 31.918 7.001 -53.651 1.00 45.03 259 VAL A N 1
ATOM 1979 C CA . VAL A 1 259 ? 31.167 5.766 -53.421 1.00 45.03 259 VAL A CA 1
ATOM 1980 C C . VAL A 1 259 ? 31.733 5.137 -52.151 1.00 45.03 259 VAL A C 1
ATOM 1982 O O . VAL A 1 259 ? 32.718 4.410 -52.206 1.00 45.03 259 VAL A O 1
ATOM 1985 N N . ILE A 1 260 ? 31.141 5.449 -51.001 1.00 43.06 260 ILE A N 1
ATOM 1986 C CA . ILE A 1 260 ? 31.291 4.630 -49.799 1.00 43.06 260 ILE A CA 1
ATOM 1987 C C . ILE A 1 260 ? 30.012 3.806 -49.697 1.00 43.06 260 ILE A C 1
ATOM 1989 O O . ILE A 1 260 ? 28.917 4.341 -49.526 1.00 43.06 260 ILE A O 1
ATOM 1993 N N . LEU A 1 261 ? 30.153 2.495 -49.884 1.00 48.66 261 LEU A N 1
ATOM 1994 C CA . LEU A 1 261 ? 29.115 1.511 -49.603 1.00 48.66 261 LEU A CA 1
ATOM 1995 C C . LEU A 1 261 ? 28.783 1.597 -48.105 1.00 48.66 261 LEU A C 1
ATOM 1997 O O . LEU A 1 261 ? 29.467 0.996 -47.283 1.00 48.66 261 LEU A O 1
ATOM 2001 N N . ASN A 1 262 ? 27.769 2.383 -47.737 1.00 45.88 262 ASN A N 1
ATOM 2002 C CA . ASN A 1 262 ? 27.260 2.403 -46.369 1.00 45.88 262 ASN A CA 1
ATOM 2003 C C . ASN A 1 262 ? 26.641 1.029 -46.061 1.00 45.88 262 ASN A C 1
ATOM 2005 O O . ASN A 1 262 ? 25.719 0.633 -46.788 1.00 45.88 262 ASN A O 1
ATOM 2009 N N . PRO A 1 263 ? 27.069 0.319 -44.997 1.00 56.28 263 PRO A N 1
ATOM 2010 C CA . PRO A 1 263 ? 26.386 -0.882 -44.537 1.00 56.28 263 PRO A CA 1
ATOM 2011 C C . PRO A 1 263 ? 25.032 -0.448 -43.973 1.00 56.28 263 PRO A C 1
ATOM 2013 O O . PRO A 1 263 ? 24.887 -0.054 -42.818 1.00 56.28 263 PRO A O 1
ATOM 2016 N N . THR A 1 264 ? 24.035 -0.407 -44.846 1.00 70.31 264 THR A N 1
ATOM 2017 C CA . THR A 1 264 ? 22.673 -0.017 -44.508 1.00 70.31 264 THR A CA 1
ATOM 2018 C C . THR A 1 264 ? 21.994 -1.241 -43.927 1.00 70.31 264 THR A C 1
ATOM 2020 O O . THR A 1 264 ? 21.895 -2.259 -44.600 1.00 70.31 264 THR A O 1
ATOM 2023 N N . CYS A 1 265 ? 21.547 -1.147 -42.674 1.00 70.50 265 CYS A N 1
ATOM 2024 C CA . CYS A 1 265 ? 20.727 -2.165 -42.025 1.00 70.50 265 CYS A CA 1
ATOM 2025 C C . CYS A 1 265 ? 19.462 -2.429 -42.857 1.00 70.50 265 CYS A C 1
ATOM 2027 O O . CYS A 1 265 ? 18.574 -1.566 -42.875 1.00 70.50 265 CYS A O 1
ATOM 2029 N N . PRO A 1 266 ? 19.344 -3.581 -43.544 1.00 78.44 266 PRO A N 1
ATOM 2030 C CA . PRO A 1 266 ? 18.172 -3.853 -44.363 1.00 78.44 266 PRO A CA 1
ATOM 2031 C C . PRO A 1 266 ? 16.914 -3.915 -43.475 1.00 78.44 266 PRO A C 1
ATOM 2033 O O . PRO A 1 266 ? 16.992 -4.385 -42.335 1.00 78.44 266 PRO A O 1
ATOM 2036 N N . PRO A 1 267 ? 15.752 -3.423 -43.931 1.00 76.69 267 PRO A N 1
ATOM 2037 C CA . PRO A 1 267 ? 14.518 -3.497 -43.153 1.00 76.69 267 PRO A CA 1
ATOM 2038 C C . PRO A 1 267 ? 14.123 -4.952 -42.874 1.00 76.69 267 PRO A C 1
ATOM 2040 O O . PRO A 1 267 ? 14.193 -5.795 -43.764 1.00 76.69 267 PRO A O 1
ATOM 2043 N N . GLY A 1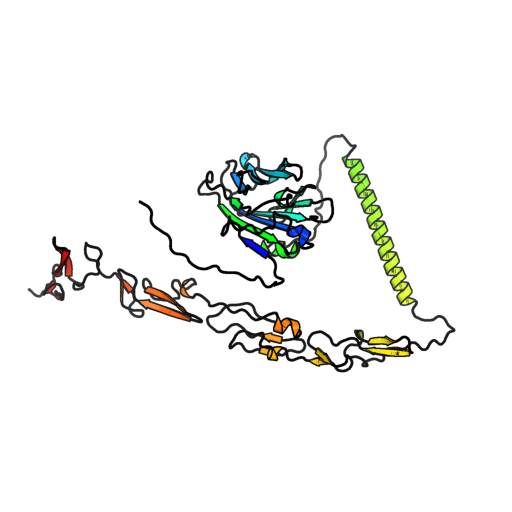 268 ? 13.710 -5.239 -41.636 1.00 76.12 268 GLY A N 1
ATOM 2044 C CA . GLY A 1 268 ? 13.297 -6.588 -41.216 1.00 76.12 268 GLY A CA 1
ATOM 2045 C C . GLY A 1 268 ? 14.452 -7.534 -40.874 1.00 76.12 268 GLY A C 1
ATOM 2046 O O . GLY A 1 268 ? 14.239 -8.731 -40.724 1.00 76.12 268 GLY A O 1
ATOM 2047 N N . THR A 1 269 ? 15.667 -7.000 -40.749 1.00 85.56 269 THR A N 1
ATOM 2048 C CA . THR A 1 269 ? 16.865 -7.776 -40.399 1.00 85.56 269 THR A CA 1
ATOM 2049 C C . THR A 1 269 ? 16.923 -8.143 -38.918 1.00 85.56 269 THR A C 1
ATOM 2051 O O . THR A 1 269 ? 17.301 -9.257 -38.575 1.00 85.56 269 THR A O 1
ATOM 2054 N N . CYS A 1 270 ? 16.553 -7.211 -38.039 1.00 88.69 270 CYS A N 1
ATOM 2055 C CA . CYS A 1 270 ? 16.497 -7.419 -36.592 1.00 88.69 270 CYS A CA 1
ATOM 2056 C C . CYS A 1 270 ? 15.047 -7.390 -36.111 1.00 88.69 270 CYS A C 1
ATOM 2058 O O . CYS A 1 270 ? 14.205 -6.761 -36.754 1.00 88.69 270 CYS A O 1
ATOM 2060 N N . PHE A 1 271 ? 14.779 -7.991 -34.947 1.00 88.50 271 PHE A N 1
ATOM 2061 C CA . PHE A 1 271 ? 13.438 -8.065 -34.354 1.00 88.50 271 PHE A CA 1
ATOM 2062 C C . PHE A 1 271 ? 12.737 -6.698 -34.283 1.00 88.50 271 PHE A C 1
ATOM 2064 O O . PHE A 1 271 ? 11.563 -6.562 -34.624 1.00 88.50 271 PHE A O 1
ATOM 2071 N N . ARG A 1 272 ? 13.483 -5.651 -33.910 1.00 88.75 272 ARG A N 1
ATOM 2072 C CA . ARG A 1 272 ? 13.096 -4.252 -34.130 1.00 88.75 272 ARG A CA 1
ATOM 2073 C C . ARG A 1 272 ? 14.172 -3.551 -34.945 1.00 88.75 272 ARG A C 1
ATOM 2075 O O . ARG A 1 272 ? 15.359 -3.707 -34.672 1.00 88.75 272 ARG A O 1
ATOM 2082 N N . GLN A 1 273 ? 13.767 -2.704 -35.891 1.00 82.88 273 GLN A N 1
ATOM 2083 C CA . GLN A 1 273 ? 14.707 -1.972 -36.751 1.00 82.88 273 GLN A CA 1
ATOM 2084 C C . GLN A 1 273 ? 15.673 -1.082 -35.947 1.00 82.88 273 GLN A C 1
ATOM 2086 O O . GLN A 1 273 ? 16.830 -0.926 -36.327 1.00 82.88 273 GLN A O 1
ATOM 2091 N N . SER A 1 274 ? 15.226 -0.554 -34.802 1.00 84.44 274 SER A N 1
ATOM 2092 C CA . SER A 1 274 ? 16.044 0.244 -33.878 1.00 84.44 274 SER A CA 1
ATOM 2093 C C . SER A 1 274 ? 17.164 -0.545 -33.189 1.00 84.44 274 SER A C 1
ATOM 2095 O O . SER A 1 274 ? 18.042 0.063 -32.589 1.00 84.44 274 SER A O 1
ATOM 2097 N N . MET A 1 275 ? 17.138 -1.881 -33.249 1.00 86.69 275 MET A N 1
ATOM 2098 C CA . MET A 1 275 ? 18.168 -2.751 -32.675 1.00 86.69 275 MET A CA 1
ATOM 2099 C C . MET A 1 275 ? 19.326 -3.011 -33.643 1.00 86.69 275 MET A C 1
ATOM 2101 O O . MET A 1 275 ? 20.297 -3.650 -33.251 1.00 86.69 275 MET A O 1
ATOM 2105 N N . CYS A 1 276 ? 19.237 -2.582 -34.904 1.00 88.44 276 CYS A N 1
ATOM 2106 C CA . CYS A 1 276 ? 20.283 -2.867 -35.876 1.00 88.44 276 CYS A CA 1
ATOM 2107 C C . CYS A 1 276 ? 21.478 -1.922 -35.710 1.00 88.44 276 CYS A C 1
ATOM 2109 O O . CYS A 1 276 ? 21.340 -0.701 -35.777 1.00 88.44 276 CYS A O 1
ATOM 2111 N N . ILE A 1 277 ? 22.659 -2.504 -35.512 1.00 85.88 277 ILE A N 1
ATOM 2112 C CA . ILE A 1 277 ? 23.918 -1.796 -35.297 1.00 85.88 277 ILE A CA 1
ATOM 2113 C C . ILE A 1 277 ? 24.834 -2.096 -36.494 1.00 85.88 277 ILE A C 1
ATOM 2115 O O . ILE A 1 277 ? 25.216 -3.256 -36.686 1.00 85.88 277 ILE A O 1
ATOM 2119 N N . PRO A 1 278 ? 25.205 -1.095 -37.311 1.00 81.44 278 PRO A N 1
ATOM 2120 C CA . PRO A 1 278 ? 26.148 -1.296 -38.406 1.00 81.44 278 PRO A CA 1
ATOM 2121 C C . PRO A 1 278 ? 27.533 -1.680 -37.860 1.00 81.44 278 PRO A C 1
ATOM 2123 O O . PRO A 1 278 ? 27.986 -1.152 -36.843 1.00 81.44 278 PRO A O 1
ATOM 2126 N N . ALA A 1 279 ? 28.201 -2.626 -38.519 1.00 79.50 279 ALA A N 1
ATOM 2127 C CA . ALA A 1 279 ? 29.539 -3.089 -38.167 1.00 79.50 279 ALA A CA 1
ATOM 2128 C C . ALA A 1 279 ? 30.592 -2.457 -39.089 1.00 79.50 279 ALA A C 1
ATOM 2130 O O . ALA A 1 279 ? 30.388 -2.347 -40.298 1.00 79.50 279 ALA A O 1
ATOM 2131 N N . GLU A 1 280 ? 31.747 -2.096 -38.525 1.00 72.19 280 GLU A N 1
ATOM 2132 C CA . GLU A 1 280 ? 32.854 -1.445 -39.250 1.00 72.19 280 GLU A CA 1
ATOM 2133 C C . GLU A 1 280 ? 33.429 -2.307 -40.388 1.00 72.19 280 GLU A C 1
ATOM 2135 O O . GLU A 1 280 ? 33.987 -1.784 -41.347 1.00 72.19 280 GLU A O 1
ATOM 2140 N N . SER A 1 281 ? 33.229 -3.626 -40.330 1.00 73.38 281 SER A N 1
ATOM 2141 C CA . SER A 1 281 ? 33.617 -4.593 -41.363 1.00 73.38 281 SER A CA 1
ATOM 2142 C C . SER A 1 281 ? 32.676 -4.644 -42.578 1.00 73.38 281 SER A C 1
ATOM 2144 O O . SER A 1 281 ? 32.817 -5.530 -43.418 1.00 73.38 281 SER A O 1
ATOM 2146 N N . GLY A 1 282 ? 31.707 -3.727 -42.684 1.00 68.94 282 GLY A N 1
ATOM 2147 C CA . GLY A 1 282 ? 30.732 -3.692 -43.782 1.00 68.94 282 GLY A CA 1
ATOM 2148 C C . GLY A 1 282 ? 29.517 -4.607 -43.582 1.00 68.94 282 GLY A C 1
ATOM 2149 O O . GLY A 1 282 ? 28.780 -4.857 -44.533 1.00 68.94 282 GLY A O 1
ATOM 2150 N N . GLY A 1 283 ? 29.299 -5.103 -42.360 1.00 79.94 283 GLY A N 1
ATOM 2151 C CA . GLY A 1 283 ? 28.139 -5.917 -41.974 1.00 79.94 283 GLY A CA 1
ATOM 2152 C C . GLY A 1 283 ? 27.172 -5.189 -41.037 1.00 79.94 283 GLY A C 1
ATOM 2153 O O . GLY A 1 283 ? 27.279 -3.986 -40.807 1.00 79.94 283 GLY A O 1
ATOM 2154 N N . PHE A 1 284 ? 26.242 -5.932 -40.446 1.00 83.25 284 PHE A N 1
ATOM 2155 C CA . PHE A 1 284 ? 25.348 -5.457 -39.389 1.00 83.25 284 PHE A CA 1
ATOM 2156 C C . PHE A 1 284 ? 25.267 -6.503 -38.273 1.00 83.25 284 PHE A C 1
ATOM 2158 O O . PHE A 1 284 ? 25.495 -7.690 -38.504 1.00 83.25 284 PHE A O 1
ATOM 2165 N N . ARG A 1 285 ? 24.931 -6.069 -37.059 1.00 87.88 285 ARG A N 1
ATOM 2166 C CA . ARG A 1 285 ? 24.592 -6.952 -35.938 1.00 87.88 285 ARG A CA 1
ATOM 2167 C C . ARG A 1 285 ? 23.321 -6.463 -35.261 1.00 87.88 285 ARG A C 1
ATOM 2169 O O . ARG A 1 285 ? 23.096 -5.257 -35.180 1.00 87.88 285 ARG A O 1
ATOM 2176 N N . CYS A 1 286 ? 22.512 -7.382 -34.756 1.00 90.00 286 CYS A N 1
ATOM 2177 C CA . CYS A 1 286 ? 21.349 -7.028 -33.953 1.00 90.00 286 CYS A CA 1
ATOM 2178 C C . CYS A 1 286 ? 21.746 -6.870 -32.485 1.00 90.00 286 CYS A C 1
ATOM 2180 O O . CYS A 1 286 ? 22.587 -7.607 -31.972 1.00 90.00 286 CYS A O 1
ATOM 2182 N N . GLY A 1 287 ? 21.164 -5.874 -31.824 1.00 88.31 287 GLY A N 1
ATOM 2183 C CA . GLY A 1 287 ? 21.229 -5.720 -30.377 1.00 88.31 287 GLY A CA 1
ATOM 2184 C C . GLY A 1 287 ? 20.498 -6.852 -29.642 1.00 88.31 287 GLY A C 1
ATOM 2185 O O . GLY A 1 287 ? 19.803 -7.651 -30.274 1.00 88.31 287 GLY A O 1
ATOM 2186 N N . PRO A 1 288 ? 20.642 -6.925 -28.308 1.00 92.12 288 PRO A N 1
ATOM 2187 C CA . PRO A 1 288 ? 19.963 -7.930 -27.493 1.00 92.12 288 PRO A CA 1
ATOM 2188 C C . PRO A 1 288 ? 18.438 -7.795 -27.593 1.00 92.12 288 PRO A C 1
ATOM 2190 O O . PRO A 1 288 ? 17.925 -6.691 -27.788 1.00 92.12 288 PRO A O 1
ATOM 2193 N N . CYS A 1 289 ? 17.721 -8.914 -27.448 1.00 93.12 289 CYS A N 1
ATOM 2194 C CA . CYS A 1 289 ? 16.259 -8.910 -27.431 1.00 93.12 289 CYS A CA 1
ATOM 2195 C C . CYS A 1 289 ? 15.710 -7.961 -26.347 1.00 93.12 289 CYS A C 1
ATOM 2197 O O . CYS A 1 289 ? 16.337 -7.825 -25.293 1.00 93.12 289 CYS A O 1
ATOM 2199 N N . PRO A 1 290 ? 14.564 -7.296 -26.595 1.00 91.31 290 PRO A N 1
ATOM 2200 C CA . PRO A 1 290 ? 13.916 -6.463 -25.587 1.00 91.31 290 PRO A CA 1
ATOM 2201 C C . PRO A 1 290 ? 13.564 -7.262 -24.328 1.00 91.31 290 PRO A C 1
ATOM 2203 O O . PRO A 1 290 ? 13.362 -8.474 -24.405 1.00 91.31 290 PRO A O 1
ATOM 2206 N N . ASP A 1 291 ? 13.414 -6.574 -23.196 1.00 90.06 291 ASP A N 1
ATOM 2207 C CA . ASP A 1 291 ? 12.954 -7.204 -21.957 1.00 90.06 291 ASP A CA 1
ATOM 2208 C C . ASP A 1 291 ? 11.622 -7.942 -22.176 1.00 90.06 291 ASP A C 1
ATOM 2210 O O . ASP A 1 291 ? 10.726 -7.445 -22.867 1.00 90.06 291 ASP A O 1
ATOM 2214 N N . GLY A 1 292 ? 11.516 -9.145 -21.606 1.00 90.62 292 GLY A N 1
ATOM 2215 C CA . GLY A 1 292 ? 10.395 -10.068 -21.833 1.00 90.62 292 GLY A CA 1
ATOM 2216 C C . GLY A 1 292 ? 10.567 -10.987 -23.046 1.00 90.62 292 GLY A C 1
ATOM 2217 O O . GLY A 1 292 ? 9.745 -11.866 -23.259 1.00 90.62 292 GLY A O 1
ATOM 2218 N N . TYR A 1 293 ? 11.646 -10.840 -23.822 1.00 93.69 293 TYR A N 1
ATOM 2219 C CA . TYR A 1 293 ? 11.950 -11.719 -24.951 1.00 93.69 293 TYR A CA 1
ATOM 2220 C C . TYR A 1 293 ? 13.333 -12.370 -24.827 1.00 93.69 293 TYR A C 1
ATOM 2222 O O . TYR A 1 293 ? 14.246 -11.846 -24.188 1.00 93.69 293 TYR A O 1
ATOM 2230 N N . THR A 1 294 ? 13.512 -13.511 -25.488 1.00 93.00 294 THR A N 1
ATOM 2231 C CA . THR A 1 294 ? 14.782 -14.238 -25.576 1.00 93.00 294 THR A CA 1
ATOM 2232 C C . THR A 1 294 ? 15.099 -14.622 -27.016 1.00 93.00 294 THR A C 1
ATOM 2234 O O . THR A 1 294 ? 14.195 -14.809 -27.826 1.00 93.00 294 THR A O 1
ATOM 2237 N N . GLY A 1 295 ? 16.384 -14.717 -27.355 1.00 92.50 295 GLY A N 1
ATOM 2238 C CA . GLY A 1 295 ? 16.826 -15.080 -28.699 1.00 92.50 295 GLY A CA 1
ATOM 2239 C C . GLY A 1 295 ? 18.111 -14.383 -29.133 1.00 92.50 295 GLY A C 1
ATOM 2240 O O . GLY A 1 295 ? 18.887 -13.894 -28.312 1.00 92.50 295 GLY A O 1
ATOM 2241 N N . ASP A 1 296 ? 18.339 -14.350 -30.443 1.00 89.81 296 ASP A N 1
ATOM 2242 C CA . ASP A 1 296 ? 19.580 -13.881 -31.078 1.00 89.81 296 ASP A CA 1
ATOM 2243 C C . ASP A 1 296 ? 19.520 -12.414 -31.556 1.00 89.81 296 ASP A C 1
ATOM 2245 O O . ASP A 1 296 ? 20.427 -11.933 -32.237 1.00 89.81 296 ASP A O 1
ATOM 2249 N N . GLY A 1 297 ? 18.445 -11.691 -31.221 1.00 88.69 297 GLY A N 1
ATOM 2250 C CA . GLY A 1 297 ? 18.205 -10.306 -31.644 1.00 88.69 297 GLY A CA 1
ATOM 2251 C C . GLY A 1 297 ? 17.604 -10.169 -33.050 1.00 88.69 297 GLY A C 1
ATOM 2252 O O . GLY A 1 297 ? 17.043 -9.118 -33.378 1.00 88.69 297 GLY A O 1
ATOM 2253 N N . MET A 1 298 ? 17.664 -11.223 -33.870 1.00 88.81 298 MET A N 1
ATOM 2254 C CA . MET A 1 298 ? 16.933 -11.327 -35.139 1.00 88.81 298 MET A CA 1
ATOM 2255 C C . MET A 1 298 ? 15.567 -11.971 -34.913 1.00 88.81 298 MET A C 1
ATOM 2257 O O . MET A 1 298 ? 14.547 -11.455 -35.370 1.00 88.81 298 MET A O 1
ATOM 2261 N N . ARG A 1 299 ? 15.546 -13.069 -34.158 1.00 91.31 299 ARG A N 1
ATOM 2262 C CA . ARG A 1 299 ? 14.355 -13.791 -33.721 1.00 91.31 299 ARG A CA 1
ATOM 2263 C C . ARG A 1 299 ? 14.302 -13.686 -32.208 1.00 91.31 299 ARG A C 1
ATOM 2265 O O . ARG A 1 299 ? 15.176 -14.204 -31.519 1.00 91.31 299 ARG A O 1
ATOM 2272 N N . CYS A 1 300 ? 13.310 -12.957 -31.719 1.00 94.00 300 CYS A N 1
ATOM 2273 C CA . CYS A 1 300 ? 13.057 -12.814 -30.298 1.00 94.00 300 CYS A CA 1
ATOM 2274 C C . CYS A 1 300 ? 11.701 -13.447 -30.004 1.00 94.00 300 CYS A C 1
ATOM 2276 O O . CYS A 1 300 ? 10.681 -12.983 -30.516 1.00 94.00 300 CYS A O 1
ATOM 2278 N N . ASP A 1 301 ? 11.722 -14.508 -29.207 1.00 94.19 301 ASP A N 1
ATOM 2279 C CA . ASP A 1 301 ? 10.539 -15.220 -28.746 1.00 94.19 301 ASP A CA 1
ATOM 2280 C C . ASP A 1 301 ? 10.172 -14.731 -27.345 1.00 94.19 301 ASP A C 1
ATOM 2282 O O . ASP A 1 301 ? 11.040 -14.354 -26.556 1.00 94.19 301 ASP A O 1
ATOM 2286 N N . ASP A 1 302 ? 8.876 -14.695 -27.062 1.00 96.31 302 ASP A N 1
ATOM 2287 C CA . ASP A 1 302 ? 8.347 -14.282 -25.766 1.00 96.31 302 ASP A CA 1
ATOM 2288 C C . ASP A 1 302 ? 8.804 -15.242 -24.659 1.00 96.31 302 ASP A C 1
ATOM 2290 O O . ASP A 1 302 ? 8.849 -16.463 -24.851 1.00 96.31 302 ASP A O 1
ATOM 2294 N N . VAL A 1 303 ? 9.177 -14.691 -23.508 1.00 94.69 303 VAL A N 1
ATOM 2295 C CA . VAL A 1 303 ? 9.602 -15.483 -22.357 1.00 94.69 303 VAL A CA 1
ATOM 2296 C C . VAL A 1 303 ? 8.425 -15.677 -21.429 1.00 94.69 303 VAL A C 1
ATOM 2298 O O . VAL A 1 303 ? 7.915 -14.717 -20.883 1.00 94.69 303 VAL A O 1
ATOM 2301 N N . ASP A 1 304 ? 8.073 -16.930 -21.160 1.00 95.94 304 ASP A N 1
ATOM 2302 C CA . ASP A 1 304 ? 7.013 -17.241 -20.209 1.00 95.94 304 ASP A CA 1
ATOM 2303 C C . ASP A 1 304 ? 7.472 -17.025 -18.760 1.00 95.94 304 ASP A C 1
ATOM 2305 O O . ASP A 1 304 ? 8.063 -17.908 -18.122 1.00 95.94 304 ASP A O 1
ATOM 2309 N N . GLU A 1 305 ? 7.210 -15.835 -18.218 1.00 96.06 305 GLU A N 1
ATOM 2310 C CA . GLU A 1 305 ? 7.599 -15.523 -16.848 1.00 96.06 305 GLU A CA 1
ATOM 2311 C C . GLU A 1 305 ? 6.750 -16.243 -15.788 1.00 96.06 305 GLU A C 1
ATOM 2313 O O . GLU A 1 305 ? 7.173 -16.350 -14.629 1.00 96.06 305 GLU A O 1
ATOM 2318 N N . CYS A 1 306 ? 5.593 -16.806 -16.160 1.00 95.94 306 CYS A N 1
ATOM 2319 C CA . CYS A 1 306 ? 4.739 -17.551 -15.234 1.00 95.94 306 CYS A CA 1
ATOM 2320 C C . CYS A 1 306 ? 5.396 -18.838 -14.720 1.00 95.94 306 CYS A C 1
ATOM 2322 O O . CYS A 1 306 ? 5.053 -19.304 -13.631 1.00 95.94 306 CYS A O 1
ATOM 2324 N N . GLN A 1 307 ? 6.401 -19.365 -15.423 1.00 95.31 307 GLN A N 1
ATOM 2325 C CA . GLN A 1 307 ? 7.197 -20.516 -14.974 1.00 95.31 307 GLN A CA 1
ATOM 2326 C C . GLN A 1 307 ? 7.968 -20.249 -13.674 1.00 95.31 307 GLN A C 1
ATOM 2328 O O . GLN A 1 307 ? 8.385 -21.184 -12.992 1.00 95.31 307 GLN A O 1
ATOM 2333 N N . PHE A 1 308 ? 8.148 -18.978 -13.305 1.00 93.88 308 PHE A N 1
ATOM 2334 C CA . PHE A 1 308 ? 8.815 -18.582 -12.066 1.00 93.88 308 PHE A CA 1
ATOM 2335 C C . PHE A 1 308 ? 7.848 -18.364 -10.899 1.00 93.88 308 PHE A C 1
ATOM 2337 O O . PHE A 1 308 ? 8.285 -17.900 -9.844 1.00 93.88 308 PHE A O 1
ATOM 2344 N N . SER A 1 309 ? 6.560 -18.684 -11.066 1.00 94.44 309 SER A N 1
ATOM 2345 C CA . SER A 1 309 ? 5.498 -18.524 -10.064 1.00 94.44 309 SER A CA 1
ATOM 2346 C C . SER A 1 309 ? 5.514 -17.141 -9.391 1.00 94.44 309 SER A C 1
ATOM 2348 O O . SER A 1 309 ? 5.791 -17.040 -8.192 1.00 94.44 309 SER A O 1
ATOM 2350 N N . PRO A 1 310 ? 5.332 -16.039 -10.143 1.00 95.19 310 PRO A N 1
ATOM 2351 C CA . PRO A 1 310 ? 5.312 -14.694 -9.567 1.00 95.19 310 PRO A CA 1
ATOM 2352 C C . PRO A 1 310 ? 4.019 -14.383 -8.796 1.00 95.19 310 PRO A C 1
ATOM 2354 O O . PRO A 1 310 ? 4.022 -13.516 -7.928 1.00 95.19 310 PRO A O 1
ATOM 2357 N N . CYS A 1 311 ? 2.925 -15.087 -9.084 1.00 96.62 311 CYS A N 1
ATOM 2358 C CA . CYS A 1 311 ? 1.616 -14.832 -8.483 1.00 96.62 311 CYS A CA 1
ATOM 2359 C C . CYS A 1 311 ? 1.432 -15.523 -7.132 1.00 96.62 311 CYS A C 1
ATOM 2361 O O . CYS A 1 311 ? 2.128 -16.489 -6.812 1.00 96.62 311 CYS A O 1
ATOM 2363 N N . PHE A 1 312 ? 0.466 -15.029 -6.356 1.00 95.75 312 PHE A N 1
ATOM 2364 C CA . PHE A 1 312 ? 0.120 -15.594 -5.059 1.00 95.75 312 PHE A CA 1
ATOM 2365 C C . PHE A 1 312 ? -0.425 -17.024 -5.211 1.00 95.75 312 PHE A C 1
ATOM 2367 O O . PHE A 1 312 ? -0.943 -17.406 -6.265 1.00 95.75 312 PHE A O 1
ATOM 2374 N N . LEU A 1 313 ? -0.306 -17.842 -4.163 1.00 92.06 313 LEU A N 1
ATOM 2375 C CA . LEU A 1 313 ? -0.728 -19.240 -4.215 1.00 92.06 313 LEU A CA 1
ATOM 2376 C C . LEU A 1 313 ? -2.228 -19.348 -4.539 1.00 92.06 313 LEU A C 1
ATOM 2378 O O . LEU A 1 313 ? -3.064 -18.729 -3.889 1.00 92.06 313 LEU A O 1
ATOM 2382 N N . GLY A 1 314 ? -2.570 -20.145 -5.553 1.00 88.38 314 GLY A N 1
ATOM 2383 C CA . GLY A 1 314 ? -3.953 -20.302 -6.021 1.00 88.38 314 GLY A CA 1
ATOM 2384 C C . GLY A 1 314 ? -4.434 -19.207 -6.983 1.00 88.38 314 GLY A C 1
ATOM 2385 O O . GLY A 1 314 ? -5.528 -19.332 -7.532 1.00 88.38 314 GLY A O 1
ATOM 2386 N N . VAL A 1 315 ? -3.624 -18.177 -7.252 1.00 95.19 315 VAL A N 1
ATOM 2387 C CA . VAL A 1 315 ? -3.918 -17.153 -8.263 1.00 95.19 315 VAL A CA 1
ATOM 2388 C C . VAL A 1 315 ? -3.408 -17.597 -9.633 1.00 95.19 315 VAL A C 1
ATOM 2390 O O . VAL A 1 315 ? -2.302 -18.117 -9.779 1.00 95.19 315 VAL A O 1
ATOM 2393 N N . THR A 1 316 ? -4.222 -17.376 -10.667 1.00 95.31 316 THR A N 1
ATOM 2394 C CA . THR A 1 316 ? -3.846 -17.690 -12.052 1.00 95.31 316 THR A CA 1
ATOM 2395 C C . THR A 1 316 ? -2.815 -16.686 -12.569 1.00 95.31 316 THR A C 1
ATOM 2397 O O . THR A 1 316 ? -3.057 -15.479 -12.533 1.00 95.31 316 THR A O 1
ATOM 2400 N N . CYS A 1 317 ? -1.693 -17.184 -13.089 1.00 96.94 317 CYS A N 1
ATOM 2401 C CA . CYS A 1 317 ? -0.725 -16.385 -13.838 1.00 96.94 317 CYS A CA 1
ATOM 2402 C C . CYS A 1 317 ? -1.046 -16.439 -15.333 1.00 96.94 317 CYS A C 1
ATOM 2404 O O . CYS A 1 317 ? -1.326 -17.515 -15.864 1.00 96.94 317 CYS A O 1
ATOM 2406 N N . VAL A 1 318 ? -1.003 -15.292 -16.009 1.00 96.56 318 VAL A N 1
ATOM 2407 C CA . VAL A 1 318 ? -1.198 -15.192 -17.457 1.00 96.56 318 VAL A CA 1
ATOM 2408 C C . VAL A 1 318 ? 0.056 -14.611 -18.094 1.00 96.56 318 VAL A C 1
ATOM 2410 O O . VAL A 1 318 ? 0.405 -13.458 -17.834 1.00 96.56 318 VAL A O 1
ATOM 2413 N N . ASN A 1 319 ? 0.687 -15.401 -18.960 1.00 96.69 319 ASN A N 1
ATOM 2414 C CA . ASN A 1 319 ? 1.800 -14.945 -19.778 1.00 96.69 319 ASN A CA 1
ATOM 2415 C C . ASN A 1 319 ? 1.311 -13.970 -20.864 1.00 96.69 319 ASN A C 1
ATOM 2417 O O . ASN A 1 319 ? 0.252 -14.177 -21.468 1.00 96.69 319 ASN A O 1
ATOM 2421 N N . THR A 1 320 ? 2.052 -12.897 -21.103 1.00 94.56 320 THR A N 1
ATOM 2422 C CA . THR A 1 320 ? 1.721 -11.826 -22.050 1.00 94.56 320 THR A CA 1
ATOM 2423 C C . THR A 1 320 ? 2.932 -11.471 -22.905 1.00 94.56 320 THR A C 1
ATOM 2425 O O . THR A 1 320 ? 4.055 -11.608 -22.475 1.00 94.56 320 THR A O 1
ATOM 2428 N N . ALA A 1 321 ? 2.726 -10.961 -24.117 1.00 93.81 321 ALA A N 1
ATOM 2429 C CA . ALA A 1 321 ? 3.841 -10.535 -24.961 1.00 93.81 321 ALA A CA 1
ATOM 2430 C C . ALA A 1 321 ? 3.804 -9.008 -25.141 1.00 93.81 321 ALA A C 1
ATOM 2432 O O . ALA A 1 321 ? 3.022 -8.527 -25.971 1.00 93.81 321 ALA A O 1
ATOM 2433 N N . PRO A 1 322 ? 4.612 -8.214 -24.403 1.00 91.31 322 PRO A N 1
ATOM 2434 C CA . PRO A 1 322 ? 5.630 -8.611 -23.409 1.00 91.31 322 PRO A CA 1
ATOM 2435 C C . PRO A 1 322 ? 5.117 -8.801 -21.967 1.00 91.31 322 PRO A C 1
ATOM 2437 O O . PRO A 1 322 ? 4.270 -8.025 -21.519 1.00 91.31 322 PRO A O 1
ATOM 2440 N N . GLY A 1 323 ? 5.753 -9.709 -21.216 1.00 95.00 323 GLY A N 1
ATOM 2441 C CA . GLY A 1 323 ? 5.688 -9.811 -19.754 1.00 95.00 323 GLY A CA 1
ATOM 2442 C C . GLY A 1 323 ? 4.649 -10.781 -19.190 1.00 95.00 323 GLY A C 1
ATOM 2443 O O . GLY A 1 323 ? 4.134 -11.659 -19.858 1.00 95.00 323 GLY A O 1
ATOM 2444 N N . PHE A 1 324 ? 4.203 -10.563 -17.960 1.00 96.44 324 PHE A N 1
ATOM 2445 C CA . PHE A 1 324 ? 3.145 -11.362 -17.346 1.00 96.44 324 PHE A CA 1
ATOM 2446 C C . PHE A 1 324 ? 2.186 -10.500 -16.533 1.00 96.44 324 PHE A C 1
ATOM 2448 O O . PHE A 1 324 ? 2.507 -9.389 -16.096 1.00 96.44 324 PHE A O 1
ATOM 2455 N N . ARG A 1 325 ? 1.004 -11.059 -16.271 1.00 96.38 325 ARG A N 1
ATOM 2456 C CA . ARG A 1 325 ? 0.059 -10.520 -15.294 1.00 96.38 325 ARG A CA 1
ATOM 2457 C C . ARG A 1 325 ? -0.470 -11.606 -14.373 1.00 96.38 325 ARG A C 1
ATOM 2459 O O . ARG A 1 325 ? -0.806 -12.708 -14.812 1.00 96.38 325 ARG A O 1
ATOM 2466 N N . CYS A 1 326 ? -0.585 -11.273 -13.101 1.00 97.56 326 CYS A N 1
ATOM 2467 C CA . CYS A 1 326 ? -1.276 -12.090 -12.122 1.00 97.56 326 CYS A CA 1
ATOM 2468 C C . CYS A 1 326 ? -2.758 -11.738 -12.078 1.00 97.56 326 CYS A C 1
ATOM 2470 O O . CYS A 1 326 ? -3.143 -10.587 -12.264 1.00 97.56 326 CYS A O 1
ATOM 2472 N N . GLY A 1 327 ? -3.598 -12.737 -11.815 1.00 94.94 327 GLY A N 1
ATOM 2473 C CA . GLY A 1 327 ? -4.989 -12.499 -11.454 1.00 94.94 327 GLY A CA 1
ATOM 2474 C C . GLY A 1 327 ? -5.121 -11.717 -10.142 1.00 94.94 327 GLY A C 1
ATOM 2475 O O . GLY A 1 327 ? -4.146 -11.447 -9.440 1.00 94.94 327 GLY A O 1
ATOM 2476 N N . ARG A 1 328 ? -6.358 -11.371 -9.786 1.00 94.94 328 ARG A N 1
ATOM 2477 C CA . ARG A 1 328 ? -6.660 -10.754 -8.488 1.00 94.94 328 ARG A CA 1
ATOM 2478 C C . ARG A 1 328 ? -6.420 -11.741 -7.345 1.00 94.94 328 ARG A C 1
ATOM 2480 O O . ARG A 1 328 ? -6.446 -12.954 -7.564 1.00 94.94 328 ARG A O 1
ATOM 2487 N N . CYS A 1 329 ? -6.229 -11.207 -6.140 1.00 95.94 329 CYS A N 1
ATOM 2488 C CA . CYS A 1 329 ? -6.145 -12.021 -4.934 1.00 95.94 329 CYS A CA 1
ATOM 2489 C C . CYS A 1 329 ? -7.389 -12.919 -4.774 1.00 95.94 329 CYS A C 1
ATOM 2491 O O . CYS A 1 329 ? -8.472 -12.555 -5.252 1.00 95.94 329 CYS A O 1
ATOM 2493 N N . PRO A 1 330 ? -7.245 -14.098 -4.138 1.00 94.31 330 PRO A N 1
ATOM 2494 C CA . PRO A 1 330 ? -8.372 -14.983 -3.864 1.00 94.31 330 PRO A CA 1
ATOM 2495 C C . PRO A 1 330 ? -9.452 -14.291 -3.020 1.00 94.31 330 PRO A C 1
ATOM 2497 O O . PRO A 1 330 ? -9.199 -13.280 -2.368 1.00 94.31 330 PRO A O 1
ATOM 2500 N N . LEU A 1 331 ? -10.663 -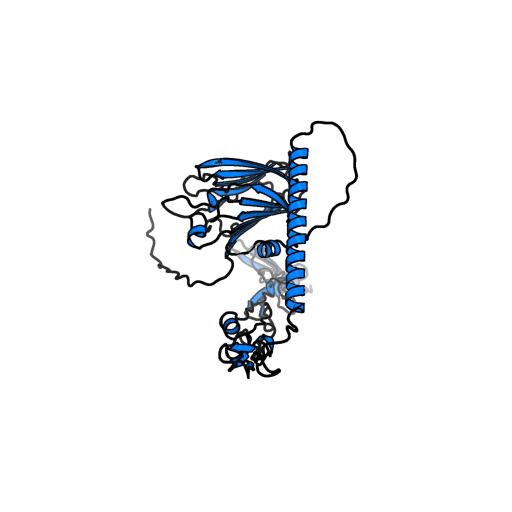14.853 -3.007 1.00 92.00 331 LEU A N 1
ATOM 2501 C CA . LEU A 1 331 ? -11.729 -14.373 -2.120 1.00 92.00 331 LEU A CA 1
ATOM 2502 C C . LEU A 1 331 ? -11.265 -14.419 -0.654 1.00 92.00 331 LEU A C 1
ATOM 2504 O O . LEU A 1 331 ? -10.611 -15.381 -0.261 1.00 92.00 331 LEU A O 1
ATOM 2508 N N . GLY A 1 332 ? -11.593 -13.378 0.116 1.00 91.62 332 GLY A N 1
ATOM 2509 C CA . GLY A 1 332 ? -11.117 -13.201 1.496 1.00 91.62 332 GLY A CA 1
ATOM 2510 C C . GLY A 1 332 ? -9.729 -12.559 1.610 1.00 91.62 332 GLY A C 1
ATOM 2511 O O . GLY A 1 332 ? -9.280 -12.285 2.713 1.00 91.62 332 GLY A O 1
ATOM 2512 N N . TYR A 1 333 ? -9.058 -12.269 0.490 1.00 94.81 333 TYR A N 1
ATOM 2513 C CA . TYR A 1 333 ? -7.759 -11.597 0.477 1.00 94.81 333 TYR A CA 1
ATOM 2514 C C . TYR A 1 333 ? -7.804 -10.285 -0.309 1.00 94.81 333 TYR A C 1
ATOM 2516 O O . TYR A 1 333 ? -8.535 -10.141 -1.291 1.00 94.81 333 TYR A O 1
ATOM 2524 N N . THR A 1 334 ? -6.963 -9.336 0.089 1.00 93.69 334 THR A N 1
ATOM 2525 C CA . THR A 1 334 ? -6.747 -8.057 -0.587 1.00 93.69 334 THR A CA 1
ATOM 2526 C C . THR A 1 334 ? -5.274 -7.874 -0.926 1.00 93.69 334 THR A C 1
ATOM 2528 O O . THR A 1 334 ? -4.395 -8.433 -0.281 1.00 93.69 334 THR A O 1
ATOM 2531 N N . GLY A 1 335 ? -4.982 -7.113 -1.972 1.00 93.50 335 GLY A N 1
ATOM 2532 C CA . GLY A 1 335 ? -3.608 -6.862 -2.381 1.00 93.50 335 GLY A CA 1
ATOM 2533 C C . GLY A 1 335 ? -3.517 -6.210 -3.754 1.00 93.50 335 GLY A C 1
ATOM 2534 O O . GLY A 1 335 ? -4.494 -6.213 -4.514 1.00 93.50 335 GLY A O 1
ATOM 2535 N N . PRO A 1 336 ? -2.355 -5.628 -4.084 1.00 91.81 336 PRO A N 1
ATOM 2536 C CA . PRO A 1 336 ? -2.131 -5.023 -5.385 1.00 91.81 336 PRO A CA 1
ATOM 2537 C C . PRO A 1 336 ? -2.106 -6.075 -6.505 1.00 91.81 336 PRO A C 1
ATOM 2539 O O . PRO A 1 336 ? -1.690 -7.224 -6.327 1.00 91.81 336 PRO A O 1
ATOM 2542 N N . GLU A 1 337 ? -2.529 -5.663 -7.699 1.00 91.38 337 GLU A N 1
ATOM 2543 C CA . GLU A 1 337 ? -2.345 -6.457 -8.914 1.00 91.38 337 GLU A CA 1
ATOM 2544 C C . GLU A 1 337 ? -0.866 -6.433 -9.327 1.00 91.38 337 GLU A C 1
ATOM 2546 O O . GLU A 1 337 ? -0.224 -5.382 -9.298 1.00 91.38 337 GLU A O 1
ATOM 2551 N N . LEU A 1 338 ? -0.315 -7.593 -9.701 1.00 94.38 338 LEU A N 1
ATOM 2552 C CA . LEU A 1 338 ? 1.078 -7.710 -10.132 1.00 94.38 338 LEU A CA 1
ATOM 2553 C C . LEU A 1 338 ? 1.154 -7.894 -11.647 1.00 94.38 338 LEU A C 1
ATOM 2555 O O . LEU A 1 338 ? 0.698 -8.904 -12.186 1.00 94.38 338 LEU A O 1
ATOM 2559 N N . THR A 1 339 ? 1.809 -6.947 -12.312 1.00 95.69 339 THR A N 1
ATOM 2560 C CA . THR A 1 339 ? 2.184 -7.026 -13.727 1.00 95.69 339 THR A CA 1
ATOM 2561 C C . THR A 1 339 ? 3.650 -6.660 -13.879 1.00 95.69 339 THR A C 1
ATOM 2563 O O . THR A 1 339 ? 4.111 -5.719 -13.233 1.00 95.69 339 THR A O 1
ATOM 2566 N N . GLY A 1 340 ? 4.384 -7.359 -14.735 1.00 93.88 340 GLY A N 1
ATOM 2567 C CA . GLY A 1 340 ? 5.809 -7.102 -14.915 1.00 93.88 340 GLY A CA 1
ATOM 2568 C C . GLY A 1 340 ? 6.339 -7.664 -16.218 1.00 93.88 340 GLY A C 1
ATOM 2569 O O . GLY A 1 340 ? 5.664 -8.443 -16.877 1.00 93.88 340 GLY A O 1
ATOM 2570 N N . VAL A 1 341 ? 7.552 -7.267 -16.591 1.00 95.12 341 VAL A N 1
ATOM 2571 C CA . VAL A 1 341 ? 8.212 -7.731 -17.816 1.00 95.12 341 VAL A CA 1
ATOM 2572 C C . VAL A 1 341 ? 9.575 -8.309 -17.461 1.00 95.12 341 VAL A C 1
ATOM 2574 O O . VAL A 1 341 ? 10.347 -7.686 -16.730 1.00 95.12 341 VAL A O 1
ATOM 2577 N N . GLY A 1 342 ? 9.884 -9.488 -17.996 1.00 91.62 342 GLY A N 1
ATOM 2578 C CA . GLY A 1 342 ? 11.182 -10.126 -17.867 1.00 91.62 342 GLY A CA 1
ATOM 2579 C C . GLY A 1 342 ? 11.343 -11.024 -16.636 1.00 91.62 342 GLY A C 1
ATOM 2580 O O . GLY A 1 342 ? 10.771 -10.832 -15.560 1.00 91.62 342 GLY A O 1
ATOM 2581 N N . VAL A 1 343 ? 12.226 -12.013 -16.791 1.00 90.56 343 VAL A N 1
ATOM 2582 C CA . VAL A 1 343 ? 12.498 -13.065 -15.795 1.00 90.56 343 VAL A CA 1
ATOM 2583 C C . VAL A 1 343 ? 13.050 -12.518 -14.477 1.00 90.56 343 VAL A C 1
ATOM 2585 O O . VAL A 1 343 ? 12.752 -13.048 -13.406 1.00 90.56 343 VAL A O 1
ATOM 2588 N N . SER A 1 344 ? 13.882 -11.475 -14.531 1.00 92.19 344 SER A N 1
ATOM 2589 C CA . SER A 1 344 ? 14.462 -10.842 -13.338 1.00 92.19 344 SER A CA 1
ATOM 2590 C C . SER A 1 344 ? 13.380 -10.231 -12.446 1.00 92.19 344 SER A C 1
ATOM 2592 O O . SER A 1 344 ? 13.444 -10.365 -11.220 1.00 92.19 344 SER A O 1
ATOM 2594 N N . TYR A 1 345 ? 12.358 -9.631 -13.058 1.00 93.50 345 TYR A N 1
ATOM 2595 C CA . TYR A 1 345 ? 11.230 -9.043 -12.354 1.00 93.50 345 TYR A CA 1
ATOM 2596 C C . TYR A 1 345 ? 10.343 -10.129 -11.734 1.00 93.50 345 TYR A C 1
ATOM 2598 O O . TYR A 1 345 ? 10.107 -10.102 -10.531 1.00 93.50 345 TYR A O 1
ATOM 2606 N N . ALA A 1 346 ? 9.971 -11.162 -12.496 1.00 93.38 346 ALA A N 1
ATOM 2607 C CA . ALA A 1 346 ? 9.136 -12.270 -12.007 1.00 93.38 346 ALA A CA 1
ATOM 2608 C C . ALA A 1 346 ? 9.768 -13.101 -10.869 1.00 93.38 346 ALA A C 1
ATOM 2610 O O . ALA A 1 346 ? 9.074 -13.746 -10.071 1.00 93.38 346 ALA A O 1
ATOM 2611 N N . LYS A 1 347 ? 11.105 -13.107 -10.776 1.00 92.88 347 LYS A N 1
ATOM 2612 C CA . LYS A 1 347 ? 11.837 -13.750 -9.675 1.00 92.88 347 LYS A CA 1
ATOM 2613 C C . LYS A 1 347 ? 11.892 -12.892 -8.416 1.00 92.88 347 LYS A C 1
ATOM 2615 O O . LYS A 1 347 ? 11.785 -13.444 -7.326 1.00 92.88 347 LYS A O 1
ATOM 2620 N N . SER A 1 348 ? 12.092 -11.584 -8.565 1.00 93.69 348 SER A N 1
ATOM 2621 C CA . SER A 1 348 ? 12.281 -10.665 -7.436 1.00 93.69 348 SER A CA 1
ATOM 2622 C C . SER A 1 348 ? 10.971 -10.121 -6.864 1.00 93.69 348 SER A C 1
ATOM 2624 O O . SER A 1 348 ? 10.916 -9.842 -5.672 1.00 93.69 348 SER A O 1
ATOM 2626 N N . HIS A 1 349 ? 9.917 -10.021 -7.676 1.00 92.00 349 HIS A N 1
ATOM 2627 C CA . HIS A 1 349 ? 8.629 -9.458 -7.280 1.00 92.00 349 HIS A CA 1
ATOM 2628 C C . HIS A 1 349 ? 7.564 -10.552 -7.269 1.00 92.00 349 HIS A C 1
ATOM 2630 O O . HIS A 1 349 ? 7.254 -11.153 -8.300 1.00 92.00 349 HIS A O 1
ATOM 2636 N N . LYS A 1 350 ? 7.022 -10.820 -6.078 1.00 94.94 350 LYS A N 1
ATOM 2637 C CA . LYS A 1 350 ? 5.924 -11.763 -5.856 1.00 94.94 350 LYS A CA 1
ATOM 2638 C C . LYS A 1 350 ? 4.661 -11.004 -5.491 1.00 94.9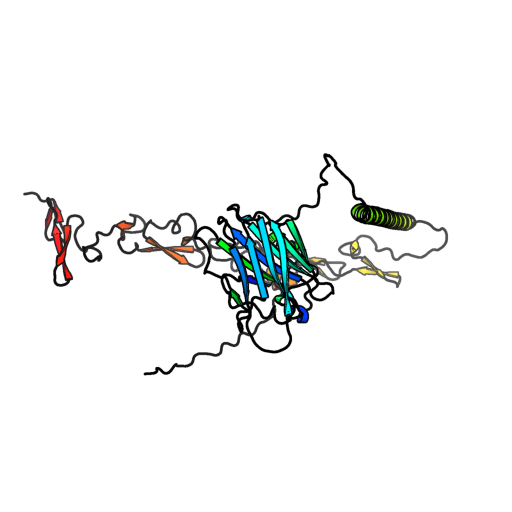4 350 LYS A C 1
ATOM 2640 O O . LYS A 1 350 ? 4.730 -9.999 -4.790 1.00 94.94 350 LYS A O 1
ATOM 2645 N N . GLN A 1 351 ? 3.519 -11.483 -5.967 1.00 95.31 351 GLN A N 1
ATOM 2646 C CA . GLN A 1 351 ? 2.235 -10.894 -5.616 1.00 95.31 351 GLN A CA 1
ATOM 2647 C C . GLN A 1 351 ? 1.970 -11.138 -4.130 1.00 95.31 351 GLN A C 1
ATOM 2649 O O . GLN A 1 351 ? 1.967 -12.285 -3.676 1.00 95.31 351 GLN A O 1
ATOM 2654 N N . ALA A 1 352 ? 1.746 -10.055 -3.391 1.00 94.38 352 ALA A N 1
ATOM 2655 C CA . ALA A 1 352 ? 1.372 -10.094 -1.988 1.00 94.38 352 ALA A CA 1
ATOM 2656 C C . ALA A 1 352 ? -0.152 -9.997 -1.873 1.00 94.38 352 ALA A C 1
ATOM 2658 O O . ALA A 1 352 ? -0.753 -9.051 -2.380 1.00 94.38 352 ALA A O 1
ATOM 2659 N N . CYS A 1 353 ? -0.753 -10.989 -1.223 1.00 95.69 353 CYS A N 1
ATOM 2660 C CA . CYS A 1 353 ? -2.160 -10.985 -0.852 1.00 95.69 353 CYS A CA 1
ATOM 2661 C C . CYS A 1 353 ? -2.242 -11.131 0.666 1.00 95.69 353 CYS A C 1
ATOM 2663 O O . CYS A 1 353 ? -1.684 -12.072 1.233 1.00 95.69 353 CYS A O 1
ATOM 2665 N N . GLU A 1 354 ? -2.918 -10.187 1.301 1.00 94.62 354 GLU A N 1
ATOM 2666 C CA . GLU A 1 354 ? -3.136 -10.115 2.738 1.00 94.62 354 GLU A CA 1
ATOM 2667 C C . GLU A 1 354 ? -4.573 -10.502 3.057 1.00 94.62 354 GLU A C 1
ATOM 2669 O O . GLU A 1 354 ? -5.489 -10.253 2.274 1.00 94.62 354 GLU A O 1
ATOM 2674 N N . ASP A 1 355 ? -4.750 -11.165 4.189 1.00 95.31 355 ASP A N 1
ATOM 2675 C CA . ASP A 1 355 ? -6.055 -11.587 4.676 1.00 95.31 355 ASP A CA 1
ATOM 2676 C C . ASP A 1 355 ? -6.924 -10.371 5.022 1.00 95.31 355 ASP A C 1
ATOM 2678 O O . ASP A 1 355 ? -6.448 -9.416 5.641 1.00 95.31 355 ASP A O 1
ATOM 2682 N N . ILE A 1 356 ? -8.187 -10.383 4.602 1.00 93.69 356 ILE A N 1
ATOM 2683 C CA . ILE A 1 356 ? -9.139 -9.332 4.956 1.00 93.69 356 ILE A CA 1
ATOM 2684 C C . ILE A 1 356 ? -9.714 -9.679 6.320 1.00 93.69 356 ILE A C 1
ATOM 2686 O O . ILE A 1 356 ? -10.440 -10.652 6.437 1.00 93.69 356 ILE A O 1
ATOM 2690 N N . ASP A 1 357 ? -9.471 -8.843 7.328 1.00 94.06 357 ASP A N 1
ATOM 2691 C CA . ASP A 1 357 ? -10.149 -9.005 8.612 1.00 94.06 357 ASP A CA 1
ATOM 2692 C C . ASP A 1 357 ? -11.594 -8.501 8.514 1.00 94.06 357 ASP A C 1
ATOM 2694 O O . ASP A 1 357 ? -11.881 -7.308 8.685 1.00 94.06 357 ASP A O 1
ATOM 2698 N N . GLU A 1 358 ? -12.527 -9.412 8.229 1.00 94.12 358 GLU A N 1
ATOM 2699 C CA . GLU A 1 358 ? -13.937 -9.051 8.110 1.00 94.12 358 GLU A CA 1
ATOM 2700 C C . GLU A 1 358 ? -14.531 -8.585 9.446 1.00 94.12 358 GLU A C 1
ATOM 2702 O O . GLU A 1 358 ? -15.517 -7.852 9.447 1.00 94.12 358 GLU A O 1
ATOM 2707 N N . CYS A 1 359 ? -13.921 -8.923 10.590 1.00 93.81 359 CYS A N 1
ATOM 2708 C CA . CYS A 1 359 ? -14.398 -8.491 11.902 1.00 93.81 359 CYS A CA 1
ATOM 2709 C C . CYS A 1 359 ? -14.160 -6.993 12.167 1.00 93.81 359 CYS A C 1
ATOM 2711 O O . CYS A 1 359 ? -14.875 -6.406 12.986 1.00 93.81 359 CYS A O 1
ATOM 2713 N N . LEU A 1 360 ? -13.174 -6.378 11.502 1.00 90.25 360 LEU A N 1
ATOM 2714 C CA . LEU A 1 360 ? -12.818 -4.959 11.653 1.00 90.25 360 LEU A CA 1
ATOM 2715 C C . LEU A 1 360 ? -13.512 -4.042 10.633 1.00 90.25 360 LEU A C 1
ATOM 2717 O O . LEU A 1 360 ? -13.504 -2.819 10.797 1.00 90.25 360 LEU A O 1
ATOM 2721 N N . GLY A 1 361 ? -14.102 -4.616 9.583 1.00 80.75 361 GLY A N 1
ATOM 2722 C CA . GLY A 1 361 ? -14.759 -3.887 8.502 1.00 80.75 361 GLY A CA 1
ATOM 2723 C C . GLY A 1 361 ? -16.282 -3.775 8.652 1.00 80.75 361 GLY A C 1
ATOM 2724 O O . GLY A 1 361 ? -16.887 -4.429 9.499 1.00 80.75 361 GLY A O 1
ATOM 2725 N N . PRO A 1 362 ? -16.936 -2.940 7.825 1.00 78.12 362 PRO A N 1
ATOM 2726 C CA . PRO A 1 362 ? -18.383 -2.959 7.665 1.00 78.12 362 PRO A CA 1
ATOM 2727 C C . PRO A 1 362 ? -18.830 -4.199 6.862 1.00 78.12 362 PRO A C 1
ATOM 2729 O O . PRO A 1 362 ? -18.212 -4.513 5.842 1.00 78.12 362 PRO A O 1
ATOM 2732 N N . PRO A 1 363 ? -19.950 -4.850 7.227 1.00 82.12 363 PRO A N 1
ATOM 2733 C CA . PRO A 1 363 ? -20.826 -4.550 8.365 1.00 82.12 363 PRO A CA 1
ATOM 2734 C C . PRO A 1 363 ? -20.147 -4.828 9.716 1.00 82.12 363 PRO A C 1
ATOM 2736 O O . PRO A 1 363 ? -19.422 -5.808 9.829 1.00 82.12 363 PRO A O 1
ATOM 2739 N N . GLU A 1 364 ? -20.399 -3.978 10.727 1.00 81.94 364 GLU A N 1
ATOM 2740 C CA . GLU A 1 364 ? -19.764 -4.097 12.054 1.00 81.94 364 GLU A CA 1
ATOM 2741 C C . GLU A 1 364 ? -19.793 -5.542 12.572 1.00 81.94 364 GLU A C 1
ATOM 2743 O O . GLU A 1 364 ? -20.810 -6.233 12.461 1.00 81.94 364 GLU A O 1
ATOM 2748 N N . ASN A 1 365 ? -18.678 -5.983 13.168 1.00 87.56 365 ASN A N 1
ATOM 2749 C CA . ASN A 1 365 ? -18.497 -7.349 13.667 1.00 87.56 365 ASN A CA 1
ATOM 2750 C C . ASN A 1 365 ? -18.571 -8.422 12.556 1.00 87.56 365 ASN A C 1
ATOM 2752 O O . ASN A 1 365 ? -19.027 -9.534 12.817 1.00 87.56 365 ASN A O 1
ATOM 2756 N N . GLY A 1 366 ? -18.189 -8.090 11.315 1.00 86.00 366 GLY A N 1
ATOM 2757 C CA . GLY A 1 366 ? -18.206 -8.999 10.158 1.00 86.00 366 GLY A CA 1
ATOM 2758 C C . GLY A 1 366 ? -19.596 -9.447 9.719 1.00 86.00 366 GLY A C 1
ATOM 2759 O O . GLY A 1 366 ? -19.743 -10.427 8.997 1.00 86.00 366 GLY A O 1
ATOM 2760 N N . GLY A 1 367 ? -20.651 -8.769 10.177 1.00 89.62 367 GLY A N 1
ATOM 2761 C CA . GLY A 1 367 ? -22.027 -9.220 9.968 1.00 89.62 367 GLY A CA 1
ATOM 2762 C C . GLY A 1 367 ? -22.435 -10.379 10.880 1.00 89.62 367 GLY A C 1
ATOM 2763 O O . GLY A 1 367 ? -23.513 -10.947 10.699 1.00 89.62 367 GLY A O 1
ATOM 2764 N N . CYS A 1 368 ? -21.614 -10.714 11.878 1.00 92.88 368 CYS A N 1
ATOM 2765 C CA . CYS A 1 368 ? -22.041 -11.560 12.980 1.00 92.88 368 CYS A CA 1
ATOM 2766 C C . CYS A 1 368 ? -23.135 -10.873 13.798 1.00 92.88 368 CYS A C 1
ATOM 2768 O O . CYS A 1 368 ? -23.235 -9.645 13.864 1.00 92.88 368 CYS A O 1
ATOM 2770 N N . THR A 1 369 ? -23.940 -11.686 14.475 1.00 91.94 369 THR A N 1
ATOM 2771 C CA . THR A 1 369 ? -25.000 -11.206 15.359 1.00 91.94 369 THR A CA 1
ATOM 2772 C C . THR A 1 369 ? -24.473 -10.182 16.371 1.00 91.94 369 THR A C 1
ATOM 2774 O O . THR A 1 369 ? -23.406 -10.345 16.967 1.00 91.94 369 THR A O 1
ATOM 2777 N N . ALA A 1 370 ? -25.238 -9.112 16.600 1.00 88.81 370 ALA A N 1
ATOM 2778 C CA . ALA A 1 370 ? -24.892 -8.111 17.605 1.00 88.81 370 ALA A CA 1
ATOM 2779 C C . ALA A 1 370 ? -24.690 -8.779 18.975 1.00 88.81 370 ALA A C 1
ATOM 2781 O O . ALA A 1 370 ? -25.497 -9.604 19.390 1.00 88.81 370 ALA A O 1
ATOM 2782 N N . ASN A 1 371 ? -23.625 -8.408 19.685 1.00 87.50 371 ASN A N 1
ATOM 2783 C CA . ASN A 1 371 ? -23.201 -9.038 20.942 1.00 87.50 371 ASN A CA 1
ATOM 2784 C C . ASN A 1 371 ? -22.715 -10.493 20.830 1.00 87.50 371 ASN A C 1
ATOM 2786 O O . ASN A 1 371 ? -22.667 -11.176 21.846 1.00 87.50 371 ASN A O 1
ATOM 2790 N N . SER A 1 372 ? -22.287 -10.964 19.656 1.00 92.19 372 SER A N 1
ATOM 2791 C CA . SER A 1 372 ? -21.488 -12.192 19.535 1.00 92.19 372 SER A CA 1
ATOM 2792 C C . SER A 1 372 ? -20.012 -11.901 19.279 1.00 92.19 372 SER A C 1
ATOM 2794 O O . SER A 1 372 ? -19.644 -10.804 18.852 1.00 92.19 372 SER A O 1
ATOM 2796 N N . HIS A 1 373 ? -19.153 -12.888 19.522 1.00 91.44 373 HIS A N 1
ATOM 2797 C CA . HIS A 1 373 ? -17.751 -12.822 19.120 1.00 91.44 373 HIS A CA 1
ATOM 2798 C C . HIS A 1 373 ? -17.603 -13.014 17.605 1.00 91.44 373 HIS A C 1
ATOM 2800 O O . HIS A 1 373 ? -18.310 -13.827 17.013 1.00 91.44 373 HIS A O 1
ATOM 2806 N N . CYS A 1 374 ? -16.681 -12.280 16.989 1.00 95.75 374 CYS A N 1
ATOM 2807 C CA . CYS A 1 374 ? -16.209 -12.518 15.628 1.00 95.75 374 CYS A CA 1
ATOM 2808 C C . CYS A 1 374 ? -14.748 -12.964 15.709 1.00 95.75 374 CYS A C 1
ATOM 2810 O O . CYS A 1 374 ? -13.967 -12.387 16.469 1.00 95.75 374 CYS A O 1
ATOM 2812 N N . TYR A 1 375 ? -14.401 -14.021 14.979 1.00 94.94 375 TYR A N 1
ATOM 2813 C CA . TYR A 1 375 ? -13.045 -14.548 14.909 1.00 94.94 375 TYR A CA 1
ATOM 2814 C C . TYR A 1 375 ? -12.589 -14.566 13.457 1.00 94.94 375 TYR A C 1
ATOM 2816 O O . TYR A 1 375 ? -13.105 -15.358 12.662 1.00 94.94 375 TYR A O 1
ATOM 2824 N N . ASN A 1 376 ? -11.604 -13.730 13.142 1.00 95.00 376 ASN A N 1
ATOM 2825 C CA . ASN A 1 376 ? -10.975 -13.732 11.834 1.00 95.00 376 ASN A CA 1
ATOM 2826 C C . ASN A 1 376 ? -10.174 -15.033 11.609 1.00 95.00 376 ASN A C 1
ATOM 2828 O O . ASN A 1 376 ? -9.585 -15.593 12.544 1.00 95.00 376 ASN A O 1
ATOM 2832 N N . THR A 1 377 ? -10.180 -15.546 10.384 1.00 93.81 377 THR A N 1
ATOM 2833 C CA . THR A 1 377 ? -9.429 -16.730 9.950 1.00 93.81 377 THR A CA 1
ATOM 2834 C C . THR A 1 377 ? -8.781 -16.477 8.591 1.00 93.81 377 THR A C 1
ATOM 2836 O O . THR A 1 377 ? -9.169 -15.590 7.860 1.00 93.81 377 THR A O 1
ATOM 2839 N N . MET A 1 378 ? -7.785 -17.272 8.209 1.00 92.06 378 MET A N 1
ATOM 2840 C CA . MET A 1 378 ? -7.146 -17.073 6.903 1.00 92.06 378 MET A CA 1
ATOM 2841 C C . MET A 1 378 ? -8.136 -17.347 5.755 1.00 92.06 378 MET A C 1
ATOM 2843 O O . MET A 1 378 ? -8.567 -18.488 5.568 1.00 92.06 378 MET A O 1
ATOM 2847 N N . GLY A 1 379 ? -8.456 -16.305 4.992 1.00 90.31 379 GLY A N 1
ATOM 2848 C CA . GLY A 1 379 ? -9.349 -16.277 3.839 1.00 90.31 379 GLY A CA 1
ATOM 2849 C C . GLY A 1 379 ? -10.842 -16.211 4.168 1.00 90.31 379 GLY A C 1
ATOM 2850 O O . GLY A 1 379 ? -11.647 -16.427 3.260 1.00 90.31 379 GLY A O 1
ATOM 2851 N N . SER A 1 380 ? -11.226 -16.019 5.435 1.00 93.00 380 SER A N 1
ATOM 2852 C CA . SER A 1 380 ? -12.629 -15.989 5.887 1.00 93.00 380 SER A CA 1
ATOM 2853 C C . SER A 1 380 ? -12.724 -15.550 7.349 1.00 93.00 380 SER A C 1
ATOM 2855 O O . SER A 1 380 ? -11.761 -15.603 8.089 1.00 93.00 380 SER A O 1
ATOM 2857 N N . PHE A 1 381 ? -13.927 -15.386 7.879 1.00 94.38 381 PHE A N 1
ATOM 2858 C CA . PHE A 1 381 ? -14.174 -15.268 9.318 1.00 94.38 381 PHE A CA 1
ATOM 2859 C C . PHE A 1 381 ? -15.171 -16.322 9.804 1.00 94.38 381 PHE A C 1
ATOM 2861 O O . PHE A 1 381 ? -15.835 -17.005 9.017 1.00 94.38 381 PHE A O 1
ATOM 2868 N N . ARG A 1 382 ? -15.298 -16.456 11.128 1.00 94.06 382 ARG A N 1
ATOM 2869 C CA . ARG A 1 382 ? -16.403 -17.187 11.759 1.00 94.06 382 ARG A CA 1
ATOM 2870 C C . ARG A 1 382 ? -17.004 -16.413 12.923 1.00 94.06 382 ARG A C 1
ATOM 2872 O O . ARG A 1 382 ? -16.293 -15.814 13.731 1.00 94.06 382 ARG A O 1
ATOM 2879 N N . CYS A 1 383 ? -18.318 -16.515 13.058 1.00 94.50 383 CYS A N 1
ATOM 2880 C CA . CYS A 1 383 ? -19.038 -15.987 14.205 1.00 94.50 383 CYS A CA 1
ATOM 2881 C C . CYS A 1 383 ? -19.037 -17.004 15.349 1.00 94.50 383 CYS A C 1
ATOM 2883 O O . CYS A 1 383 ? -19.323 -18.184 15.151 1.00 94.50 383 CYS A O 1
ATOM 2885 N N . GLY A 1 384 ? -18.683 -16.533 16.536 1.00 91.75 384 GLY A N 1
ATOM 2886 C CA . GLY A 1 384 ? -18.637 -17.307 17.765 1.00 91.75 384 GLY A CA 1
ATOM 2887 C C . GLY A 1 384 ? -19.896 -17.189 18.610 1.00 91.75 384 GLY A C 1
ATOM 2888 O O . GLY A 1 384 ? -20.950 -16.726 18.162 1.00 91.75 384 GLY A O 1
ATOM 2889 N N . ASP A 1 385 ? -19.742 -17.584 19.868 1.00 89.88 385 ASP A N 1
ATOM 2890 C CA . ASP A 1 385 ? -20.793 -17.519 20.874 1.00 89.88 385 ASP A CA 1
ATOM 2891 C C . ASP A 1 385 ? -21.139 -16.071 21.251 1.00 89.88 385 ASP A C 1
ATOM 2893 O O . ASP A 1 385 ? -20.425 -15.108 20.930 1.00 89.88 385 ASP A O 1
ATOM 2897 N N . CYS A 1 386 ? -22.261 -15.915 21.950 1.00 88.44 386 CYS A N 1
ATOM 2898 C CA . CYS A 1 386 ? -22.647 -14.641 22.533 1.00 88.44 386 CYS A CA 1
ATOM 2899 C C . CYS A 1 386 ? -21.611 -14.176 23.570 1.00 88.44 386 CYS A C 1
ATOM 2901 O O . CYS A 1 386 ? -21.073 -14.972 24.339 1.00 88.44 386 CYS A O 1
ATOM 2903 N N . LYS A 1 387 ? -21.336 -12.870 23.581 1.00 84.31 387 LYS A N 1
ATOM 2904 C CA . LYS A 1 387 ? -20.480 -12.212 24.571 1.00 84.31 387 LYS A CA 1
ATOM 2905 C C . LYS A 1 387 ? -21.054 -12.418 25.973 1.00 84.31 387 LYS A C 1
ATOM 2907 O O . LYS A 1 387 ? -22.259 -12.604 26.145 1.00 84.31 387 LYS A O 1
ATOM 2912 N N . THR A 1 388 ? -20.199 -12.318 26.987 1.00 80.31 388 THR A N 1
ATOM 2913 C CA . THR A 1 388 ? -20.606 -12.405 28.395 1.00 80.31 388 THR A CA 1
ATOM 2914 C C . THR A 1 388 ? -21.775 -11.465 28.691 1.00 80.31 388 THR A C 1
ATOM 2916 O O . THR A 1 388 ? -21.733 -10.290 28.327 1.00 80.31 388 THR A O 1
ATOM 2919 N N . GLY A 1 389 ? -22.816 -11.978 29.348 1.00 72.19 389 GLY A N 1
ATOM 2920 C CA . GLY A 1 389 ? -24.045 -11.221 29.592 1.00 72.19 389 GLY A CA 1
ATOM 2921 C C . GLY A 1 389 ? -25.103 -11.366 28.495 1.00 72.19 389 GLY A C 1
ATOM 2922 O O . GLY A 1 389 ? -26.171 -10.770 28.615 1.00 72.19 389 GLY A O 1
ATOM 2923 N N . PHE A 1 390 ? -24.856 -12.176 27.460 1.00 79.62 390 PHE A N 1
ATOM 2924 C CA . PHE A 1 390 ? -25.816 -12.474 26.402 1.00 79.62 390 PHE A CA 1
ATOM 2925 C C . PHE A 1 390 ? -25.971 -13.984 26.184 1.00 79.62 390 PHE A C 1
ATOM 2927 O O . PHE A 1 390 ? -25.013 -14.745 26.282 1.00 79.62 390 PHE A O 1
ATOM 2934 N N . THR A 1 391 ? -27.187 -14.417 25.850 1.00 81.06 391 THR A N 1
ATOM 2935 C CA . THR A 1 391 ? -27.522 -15.808 25.503 1.00 81.06 391 THR A CA 1
ATOM 2936 C C . THR A 1 391 ? -28.271 -15.832 24.180 1.00 81.06 391 THR A C 1
ATOM 2938 O O . THR A 1 391 ? -29.074 -14.940 23.901 1.00 81.06 391 THR A O 1
ATOM 2941 N N . GLY A 1 392 ? -28.038 -16.861 23.373 1.00 84.44 392 GLY A N 1
ATOM 2942 C CA . GLY A 1 392 ? -28.666 -16.996 22.066 1.00 84.44 392 GLY A CA 1
ATOM 2943 C C . GLY A 1 392 ? -27.757 -17.699 21.072 1.00 84.44 392 GLY A C 1
ATOM 2944 O O . GLY A 1 392 ? -26.840 -18.421 21.456 1.00 84.44 392 GLY A O 1
ATOM 2945 N N . ASP A 1 393 ? -28.034 -17.480 19.793 1.00 87.06 393 ASP A N 1
ATOM 2946 C CA . ASP A 1 393 ? -27.270 -18.015 18.672 1.00 87.06 393 ASP A CA 1
ATOM 2947 C C . ASP A 1 393 ? -27.226 -16.984 17.528 1.00 87.06 393 ASP A C 1
ATOM 2949 O O . ASP A 1 393 ? -27.825 -15.907 17.608 1.00 87.06 393 ASP A O 1
ATOM 2953 N N . GLN A 1 394 ? -26.517 -17.318 16.449 1.00 88.25 394 GLN A N 1
ATOM 2954 C CA . GLN A 1 394 ? -26.372 -16.445 15.280 1.00 88.25 394 GLN A CA 1
ATOM 2955 C C . GLN A 1 394 ? -27.673 -16.246 14.475 1.00 88.25 394 GLN A C 1
ATOM 2957 O O . GLN A 1 394 ? -27.704 -15.415 13.573 1.00 88.25 394 GLN A O 1
ATOM 2962 N N . VAL A 1 395 ? -28.737 -17.010 14.755 1.00 87.00 395 VAL A N 1
ATOM 2963 C CA . VAL A 1 395 ? -30.001 -16.999 13.994 1.00 87.00 395 VAL A CA 1
ATOM 2964 C C . VAL A 1 395 ? -31.099 -16.242 14.746 1.00 87.00 395 VAL A C 1
ATOM 2966 O O . VAL A 1 395 ? -31.822 -15.438 14.165 1.00 87.00 395 VAL A O 1
ATOM 2969 N N . LYS A 1 396 ? -31.238 -16.498 16.048 1.00 84.31 396 LYS A N 1
ATOM 2970 C CA . LYS A 1 396 ? -32.198 -15.880 16.972 1.00 84.31 396 LYS A CA 1
ATOM 2971 C C . LYS A 1 396 ? -31.700 -14.557 17.541 1.00 84.31 396 LYS A C 1
ATOM 2973 O O . LYS A 1 396 ? -32.501 -13.795 18.085 1.00 84.31 396 LYS A O 1
ATOM 2978 N N . GLY A 1 397 ? -30.400 -14.297 17.439 1.00 85.94 397 GLY A N 1
ATOM 2979 C CA . GLY A 1 397 ? -29.763 -13.136 18.032 1.00 85.94 397 GLY A CA 1
ATOM 2980 C C . GLY A 1 397 ? -29.271 -13.399 19.457 1.00 85.94 397 GLY A C 1
ATOM 2981 O O . GLY A 1 397 ? -29.841 -14.209 20.191 1.00 85.94 397 GLY A O 1
ATOM 2982 N N . CYS A 1 398 ? -28.236 -12.670 19.870 1.00 87.81 398 CYS A N 1
ATOM 2983 C CA . CYS A 1 398 ? -27.755 -12.660 21.246 1.00 87.81 398 CYS A CA 1
ATOM 2984 C C . CYS A 1 398 ? -28.577 -11.656 22.059 1.00 87.81 398 CYS A C 1
ATOM 2986 O O . CYS A 1 398 ? -28.492 -10.443 21.857 1.00 87.81 398 CYS A O 1
ATOM 2988 N N . GLN A 1 399 ? -29.391 -12.169 22.976 1.00 83.69 399 GLN A N 1
ATOM 2989 C CA . GLN A 1 399 ? -30.251 -11.376 23.854 1.00 83.69 399 GLN A CA 1
ATOM 2990 C C . GLN A 1 399 ? -29.621 -11.293 25.241 1.00 83.69 399 GLN A C 1
ATOM 2992 O O . GLN A 1 399 ? -28.897 -12.205 25.632 1.00 83.69 399 GLN A O 1
ATOM 2997 N N . ASN A 1 400 ? -29.884 -10.218 25.991 1.00 73.25 400 ASN A N 1
ATOM 2998 C CA . ASN A 1 400 ? -29.351 -10.068 27.347 1.00 73.25 400 ASN A CA 1
ATOM 2999 C C . ASN A 1 400 ? -29.684 -11.311 28.187 1.00 73.25 400 ASN A C 1
ATOM 3001 O O . ASN A 1 400 ? -30.854 -11.611 28.437 1.00 73.25 400 ASN A O 1
ATOM 3005 N N . SER A 1 401 ? -28.648 -12.020 28.632 1.00 69.75 401 SER A N 1
ATOM 3006 C CA . SER A 1 401 ? -28.781 -13.002 29.697 1.00 69.75 401 SER A CA 1
ATOM 3007 C C . SER A 1 401 ? -29.127 -12.218 30.951 1.00 69.75 401 SER A C 1
ATOM 3009 O O . SER A 1 401 ? -28.425 -11.263 31.291 1.00 69.75 401 SER A O 1
ATOM 3011 N N . ARG A 1 402 ? -30.211 -12.578 31.634 1.00 72.00 402 ARG A N 1
ATOM 3012 C CA . ARG A 1 402 ? -30.506 -11.963 32.928 1.00 72.00 402 ARG A CA 1
ATOM 3013 C C . ARG A 1 402 ? -29.343 -12.277 33.852 1.00 72.00 402 ARG A C 1
ATOM 3015 O O . ARG A 1 402 ? -28.969 -13.435 33.977 1.00 72.00 402 ARG A O 1
ATOM 3022 N N . LEU A 1 403 ? -28.735 -11.247 34.419 1.00 74.75 403 LEU A N 1
ATOM 3023 C CA . LEU A 1 403 ? -27.644 -11.396 35.371 1.00 74.75 403 LEU A CA 1
ATOM 3024 C C . LEU A 1 403 ? -28.235 -11.392 36.777 1.00 74.75 403 LEU A C 1
ATOM 3026 O O . LEU A 1 403 ? -29.194 -10.669 37.052 1.00 74.75 403 LEU A O 1
ATOM 3030 N N . CYS A 1 404 ? -27.672 -12.210 37.653 1.00 77.94 404 CYS A N 1
ATOM 3031 C CA . CYS A 1 404 ? -27.954 -12.153 39.077 1.00 77.94 404 CYS A CA 1
ATOM 3032 C C . CYS A 1 404 ? -27.248 -10.933 39.712 1.00 77.94 404 CYS A C 1
ATOM 3034 O O . CYS A 1 404 ? -26.340 -10.358 39.103 1.00 77.94 404 CYS A O 1
ATOM 3036 N N . PRO A 1 405 ? -27.641 -10.510 40.929 1.00 80.19 405 PRO A N 1
ATOM 3037 C CA . PRO A 1 405 ? -27.022 -9.393 41.658 1.00 80.19 405 PRO A CA 1
ATOM 3038 C C . PRO A 1 405 ? -25.492 -9.451 41.827 1.00 80.19 405 PRO A C 1
ATOM 3040 O O . PRO A 1 405 ? -24.861 -8.420 42.044 1.00 80.19 405 PRO A O 1
ATOM 3043 N N . ASP A 1 406 ? -24.892 -10.636 41.732 1.00 77.12 406 ASP A N 1
ATOM 3044 C CA . ASP A 1 406 ? -23.447 -10.887 41.795 1.00 77.12 406 ASP A CA 1
ATOM 3045 C C . ASP A 1 406 ? -22.732 -10.746 40.435 1.00 77.12 406 ASP A C 1
ATOM 3047 O O . ASP A 1 406 ? -21.512 -10.893 40.354 1.00 77.12 406 ASP A O 1
ATOM 3051 N N . GLY A 1 407 ? -23.475 -10.456 39.363 1.00 70.31 407 GLY A N 1
ATOM 3052 C CA . GLY A 1 407 ? -22.958 -10.334 38.001 1.00 70.31 407 GLY A CA 1
ATOM 3053 C C . GLY A 1 407 ? -22.786 -11.667 37.268 1.00 70.31 407 GLY A C 1
ATOM 3054 O O . GLY A 1 407 ? -22.265 -11.662 36.151 1.00 70.31 407 GLY A O 1
ATOM 3055 N N . GLN A 1 408 ? -23.216 -12.797 37.845 1.00 75.06 408 GLN A N 1
ATOM 3056 C CA . GLN A 1 408 ? -23.195 -14.093 37.163 1.00 75.06 408 GLN A CA 1
ATOM 3057 C C . GLN A 1 408 ? -24.429 -14.290 36.261 1.00 75.06 408 GLN A C 1
ATOM 3059 O O . GLN A 1 408 ? -25.493 -13.722 36.532 1.00 75.06 408 GLN A O 1
ATOM 3064 N N . PRO A 1 409 ? -24.325 -15.096 35.183 1.00 74.69 409 PRO A N 1
ATOM 3065 C CA . PRO A 1 409 ? -25.473 -15.470 34.360 1.00 74.69 409 PRO A CA 1
ATOM 3066 C C . PRO A 1 409 ? -26.551 -16.152 35.204 1.00 74.69 409 PRO A C 1
ATOM 3068 O O . PRO A 1 409 ? -26.263 -17.114 35.913 1.00 74.69 409 PRO A O 1
ATOM 3071 N N . SER A 1 410 ? -27.793 -15.673 35.121 1.00 79.38 410 SER A N 1
ATOM 3072 C CA . SER A 1 410 ? -28.888 -16.225 35.909 1.00 79.38 410 SER A CA 1
ATOM 3073 C C . SER A 1 410 ? -29.276 -17.618 35.417 1.00 79.38 410 SER A C 1
ATOM 3075 O O . SER A 1 410 ? -29.665 -17.764 34.257 1.00 79.38 410 SER A O 1
ATOM 3077 N N . PRO A 1 411 ? -29.234 -18.642 36.290 1.00 81.44 411 PRO A N 1
ATOM 3078 C CA . PRO A 1 411 ? -29.743 -19.973 35.978 1.00 81.44 411 PRO A CA 1
ATOM 3079 C C . PRO A 1 411 ? -31.275 -20.064 36.106 1.00 81.44 411 PRO A C 1
ATOM 3081 O O . PRO A 1 411 ? -31.835 -21.146 35.939 1.00 81.44 411 PRO A O 1
ATOM 3084 N N . CYS A 1 412 ? -31.949 -18.966 36.461 1.00 83.94 412 CYS A N 1
ATOM 3085 C CA . CYS A 1 412 ? -33.375 -18.930 36.764 1.00 83.94 412 CYS A CA 1
ATOM 3086 C C . CYS A 1 412 ? -34.241 -18.843 35.499 1.00 83.94 412 CYS A C 1
ATOM 3088 O O . CYS A 1 412 ? -33.791 -18.406 34.439 1.00 83.94 412 CYS A O 1
ATOM 3090 N N . ASP A 1 413 ? -35.511 -19.237 35.617 1.00 84.31 413 ASP A N 1
ATOM 3091 C CA . ASP A 1 413 ? -36.494 -19.112 34.538 1.00 84.31 413 ASP A CA 1
ATOM 3092 C C . ASP A 1 413 ? -36.659 -17.645 34.086 1.00 84.31 413 ASP A C 1
ATOM 3094 O O . ASP A 1 413 ? -36.481 -16.703 34.861 1.00 84.31 413 ASP A O 1
ATOM 3098 N N . ALA A 1 414 ? -37.079 -17.430 32.837 1.00 82.31 414 ALA A N 1
ATOM 3099 C CA . ALA A 1 414 ? -37.382 -16.101 32.308 1.00 82.31 414 ALA A CA 1
ATOM 3100 C C . ALA A 1 414 ? -38.550 -15.393 33.027 1.00 82.31 414 ALA A C 1
ATOM 3102 O O . ALA A 1 414 ? -38.829 -14.233 32.738 1.00 82.31 414 ALA A O 1
ATOM 3103 N N . ASN A 1 415 ? -39.243 -16.030 33.963 1.00 86.06 415 ASN A N 1
ATOM 3104 C CA . ASN A 1 415 ? -40.217 -15.371 34.834 1.00 86.06 415 ASN A CA 1
ATOM 3105 C C . ASN A 1 415 ? -39.836 -15.452 36.315 1.00 86.06 415 ASN A C 1
ATOM 3107 O O . ASN A 1 415 ? -40.667 -15.166 37.170 1.00 86.06 415 ASN A O 1
ATOM 3111 N N . ALA A 1 416 ? -38.592 -15.818 36.623 1.00 86.62 416 ALA A N 1
ATOM 3112 C CA . ALA A 1 416 ? -38.051 -15.835 37.972 1.00 86.62 416 ALA A CA 1
ATOM 3113 C C . ALA A 1 416 ? -37.042 -14.706 38.207 1.00 86.62 416 ALA A C 1
ATOM 3115 O O . ALA A 1 416 ? -36.341 -14.254 37.297 1.00 86.62 416 ALA A O 1
ATOM 3116 N N . GLU A 1 417 ? -36.980 -14.268 39.459 1.00 87.69 417 GLU A N 1
ATOM 3117 C CA . GLU A 1 417 ? -35.965 -13.377 39.992 1.00 87.69 417 GLU A CA 1
ATOM 3118 C C . GLU A 1 417 ? -34.832 -14.200 40.612 1.00 87.69 417 GLU A C 1
ATOM 3120 O O . GLU A 1 417 ? -35.062 -15.214 41.279 1.00 87.69 417 GLU A O 1
ATOM 3125 N N . CYS A 1 418 ? -33.601 -13.764 40.352 1.00 88.12 418 CYS A N 1
ATOM 3126 C CA . CYS A 1 418 ? -32.406 -14.390 40.886 1.00 88.12 418 CYS A CA 1
ATOM 3127 C C . CYS A 1 418 ? -31.977 -13.703 42.177 1.00 88.12 418 CYS A C 1
ATOM 3129 O O . CYS A 1 418 ? -31.669 -12.510 42.170 1.00 88.12 418 CYS A O 1
ATOM 3131 N N . ILE A 1 419 ? -31.912 -14.463 43.264 1.00 88.50 419 ILE A N 1
ATOM 3132 C CA . ILE A 1 419 ? -31.549 -13.980 44.590 1.00 88.50 419 ILE A CA 1
ATOM 3133 C C . ILE A 1 419 ? -30.213 -14.617 44.971 1.00 88.50 419 ILE A C 1
ATOM 3135 O O . ILE A 1 419 ? -30.036 -15.831 44.882 1.00 88.50 419 ILE A O 1
ATOM 3139 N N . VAL A 1 420 ? -29.251 -13.786 45.369 1.00 86.38 420 VAL A N 1
ATOM 3140 C CA . VAL A 1 420 ? -27.951 -14.252 45.866 1.00 86.38 420 VAL A CA 1
ATOM 3141 C C . VAL A 1 420 ? -28.026 -14.297 47.384 1.00 86.38 420 VAL A C 1
ATOM 3143 O O . VAL A 1 420 ? -28.220 -13.270 48.039 1.00 86.38 420 VAL A O 1
ATOM 3146 N N . GLU A 1 421 ? -27.896 -15.493 47.940 1.00 87.44 421 GLU A N 1
ATOM 3147 C CA . GLU A 1 421 ? -27.899 -15.720 49.378 1.00 87.44 421 GLU A CA 1
ATOM 3148 C C . GLU A 1 421 ? -26.580 -15.255 50.013 1.00 87.44 421 GLU A C 1
ATOM 3150 O O . GLU A 1 421 ? -25.558 -15.049 49.354 1.00 87.44 421 GLU A O 1
ATOM 3155 N N . ARG A 1 422 ? -26.572 -15.101 51.342 1.00 84.06 422 ARG A N 1
ATOM 3156 C CA . ARG A 1 422 ? -25.388 -14.614 52.082 1.00 84.06 422 ARG A CA 1
ATOM 3157 C C . ARG A 1 422 ? -24.162 -15.528 51.988 1.00 84.06 422 ARG A C 1
ATOM 3159 O O . ARG A 1 422 ? -23.058 -15.068 52.260 1.00 84.06 422 ARG A O 1
ATOM 3166 N N . ASP A 1 423 ? -24.351 -16.798 51.646 1.00 85.69 423 ASP A N 1
ATOM 3167 C CA . ASP A 1 423 ? -23.286 -17.780 51.423 1.00 85.69 423 ASP A CA 1
ATOM 3168 C C . ASP A 1 423 ? -22.767 -17.794 49.971 1.00 85.69 423 ASP A C 1
ATOM 3170 O O . ASP A 1 423 ? -21.853 -18.555 49.656 1.00 85.69 423 ASP A O 1
ATOM 3174 N N . GLY A 1 424 ? -23.319 -16.940 49.101 1.00 78.38 424 GLY A N 1
ATOM 3175 C CA . GLY A 1 424 ? -23.004 -16.886 47.675 1.00 78.38 424 GLY A CA 1
ATOM 3176 C C . GLY A 1 424 ? -23.752 -17.920 46.832 1.00 78.38 424 GLY A C 1
ATOM 3177 O O . GLY A 1 424 ? -23.492 -18.011 45.634 1.00 78.38 424 GLY A O 1
ATOM 3178 N N . SER A 1 425 ? -24.664 -18.706 47.418 1.00 85.31 425 SER A N 1
ATOM 3179 C CA . SER A 1 425 ? -25.537 -19.596 46.652 1.00 85.31 425 SER A CA 1
ATOM 3180 C C . SER A 1 425 ? -26.632 -18.810 45.923 1.00 85.31 425 SER A C 1
ATOM 3182 O O . SER A 1 425 ? -27.070 -17.747 46.366 1.00 85.31 425 SER A O 1
ATOM 3184 N N . ILE A 1 426 ? -27.053 -19.324 44.767 1.00 85.00 426 ILE A N 1
ATOM 3185 C CA . ILE A 1 426 ? -28.083 -18.704 43.931 1.00 85.00 426 ILE A CA 1
ATOM 3186 C C . ILE A 1 426 ? -29.413 -19.417 44.170 1.00 85.00 426 ILE A C 1
ATOM 3188 O O . ILE A 1 426 ? -29.522 -20.619 43.913 1.00 85.00 426 ILE A O 1
ATOM 3192 N N . SER A 1 427 ? -30.429 -18.671 44.604 1.00 88.81 427 SER A N 1
ATOM 3193 C CA . SER A 1 427 ? -31.812 -19.133 44.710 1.00 88.81 427 SER A CA 1
ATOM 3194 C C . SER A 1 427 ? -32.698 -18.415 43.683 1.00 88.81 427 SER A C 1
ATOM 3196 O O . SER A 1 427 ? -32.535 -17.229 43.399 1.00 88.81 427 SER A O 1
ATOM 3198 N N . CYS A 1 428 ? -33.618 -19.155 43.063 1.00 90.88 428 CYS A N 1
ATOM 3199 C CA . CYS A 1 428 ? -34.529 -18.629 42.047 1.00 90.88 428 CYS A CA 1
ATOM 3200 C C . CYS A 1 428 ? -35.953 -18.599 42.601 1.00 90.88 428 CYS A C 1
ATOM 3202 O O . CYS A 1 428 ? -36.432 -19.613 43.110 1.00 90.88 428 CYS A O 1
ATOM 3204 N N . VAL A 1 429 ? -36.652 -17.472 42.459 1.00 92.38 429 VAL A N 1
ATOM 3205 C CA . VAL A 1 429 ? -38.040 -17.318 42.926 1.00 92.38 429 VAL A CA 1
ATOM 3206 C C . VAL A 1 429 ? -38.906 -16.809 41.781 1.00 92.38 429 VAL A C 1
ATOM 3208 O O . VAL A 1 429 ? -38.562 -15.821 41.141 1.00 92.38 429 VAL A O 1
ATOM 3211 N N . CYS A 1 430 ? -40.020 -17.487 41.488 1.00 92.12 430 CYS A N 1
ATOM 3212 C CA . CYS A 1 430 ? -40.941 -17.040 40.441 1.00 92.12 430 CYS A CA 1
ATOM 3213 C C . CYS A 1 430 ? -41.524 -15.660 40.786 1.00 92.12 430 CYS A C 1
ATOM 3215 O O . CYS A 1 430 ? -41.900 -15.401 41.929 1.00 92.12 430 CYS A O 1
ATOM 3217 N N . GLY A 1 431 ? -41.583 -14.775 39.794 1.00 87.81 431 GLY A N 1
ATOM 3218 C CA . GLY A 1 431 ? -42.176 -13.452 39.935 1.00 87.81 431 GLY A CA 1
ATOM 3219 C C . GLY A 1 431 ? -43.697 -13.511 40.084 1.00 87.81 431 GLY A C 1
ATOM 3220 O O . GLY A 1 431 ? -44.336 -14.525 39.809 1.00 87.81 431 GLY A O 1
ATOM 3221 N N . VAL A 1 432 ? -44.294 -12.390 40.490 1.00 88.88 432 VAL A N 1
ATOM 3222 C CA . VAL A 1 432 ? -45.745 -12.278 40.719 1.00 88.88 432 VAL A CA 1
ATOM 3223 C C . VAL A 1 432 ? -46.540 -12.694 39.471 1.00 88.88 432 VAL A C 1
ATOM 3225 O O . VAL A 1 432 ? -46.280 -12.200 38.372 1.00 88.88 432 VAL A O 1
ATOM 3228 N N . GLY A 1 433 ? -47.525 -13.583 39.648 1.00 88.06 433 GLY A N 1
ATOM 3229 C CA . GLY A 1 433 ? -48.339 -14.156 38.564 1.00 88.06 433 GLY A CA 1
ATOM 3230 C C . GLY A 1 433 ? -47.769 -15.438 37.940 1.00 88.06 433 GLY A C 1
ATOM 3231 O O . GLY A 1 433 ? -48.304 -15.921 36.937 1.00 88.06 433 GLY A O 1
ATOM 3232 N N . TRP A 1 434 ? -46.697 -15.986 38.519 1.00 92.25 434 TRP A N 1
ATOM 3233 C CA . TRP A 1 434 ? -46.063 -17.232 38.101 1.00 92.25 434 TRP A CA 1
ATOM 3234 C C . TRP A 1 434 ? -45.784 -18.134 39.308 1.00 92.25 434 TRP A C 1
ATOM 3236 O O . TRP A 1 434 ? -45.308 -17.663 40.338 1.00 92.25 434 TRP A O 1
ATOM 3246 N N . ALA A 1 435 ? -45.989 -19.442 39.152 1.00 91.25 435 ALA A N 1
ATOM 3247 C CA . ALA A 1 435 ? -45.745 -20.447 40.187 1.00 91.25 435 ALA A CA 1
ATOM 3248 C C . ALA A 1 435 ? -44.809 -21.559 39.688 1.00 91.25 435 ALA A C 1
ATOM 3250 O O . ALA A 1 435 ? -44.813 -21.932 38.510 1.00 91.25 435 ALA A O 1
ATOM 3251 N N . GLY A 1 436 ? -43.979 -22.100 40.583 1.00 90.31 436 GLY A N 1
ATOM 3252 C CA . GLY A 1 436 ? -43.001 -23.136 40.251 1.00 90.31 436 GLY A CA 1
ATOM 3253 C C . GLY A 1 436 ? -41.822 -23.188 41.220 1.00 90.31 436 GLY A C 1
ATOM 3254 O O . GLY A 1 436 ? -41.887 -22.669 42.330 1.00 90.31 436 GLY A O 1
ATOM 3255 N N . ASN A 1 437 ? -40.727 -23.817 40.793 1.00 88.25 437 ASN A N 1
ATOM 3256 C CA . ASN A 1 437 ? -39.507 -23.976 41.597 1.00 88.25 437 ASN A CA 1
ATOM 3257 C C . ASN A 1 437 ? -38.436 -22.906 41.304 1.00 88.25 437 ASN A C 1
ATOM 3259 O O . ASN A 1 437 ? -37.267 -23.118 41.618 1.00 88.25 437 ASN A O 1
ATOM 3263 N N . GLY A 1 438 ? -38.796 -21.817 40.618 1.00 86.19 438 GLY A N 1
ATOM 3264 C CA . GLY A 1 438 ? -37.879 -20.741 40.220 1.00 86.19 438 GLY A CA 1
ATOM 3265 C C . GLY A 1 438 ? -36.973 -21.059 39.023 1.00 86.19 438 GLY A C 1
ATOM 3266 O O . GLY A 1 438 ? -36.686 -20.176 38.221 1.00 86.19 438 GLY A O 1
ATOM 3267 N N . TYR A 1 439 ? -36.558 -22.315 38.845 1.00 83.00 439 TYR A N 1
ATOM 3268 C CA . TYR A 1 439 ? -35.845 -22.768 37.638 1.00 83.00 439 TYR A CA 1
ATOM 3269 C C . TYR A 1 439 ? -36.792 -23.068 36.474 1.00 83.00 439 TYR A C 1
ATOM 3271 O O . TYR A 1 439 ? -36.377 -23.119 35.319 1.00 83.00 439 TYR A O 1
ATOM 3279 N N . LYS A 1 440 ? -38.071 -23.286 36.783 1.00 86.31 440 LYS A N 1
ATOM 3280 C CA . LYS A 1 440 ? -39.154 -23.433 35.822 1.00 86.31 440 LYS A CA 1
ATOM 3281 C C . LYS A 1 440 ? -40.413 -22.815 36.414 1.00 86.31 440 LYS A C 1
ATOM 3283 O O . LYS A 1 440 ? -40.932 -23.319 37.413 1.00 86.31 440 LYS A O 1
ATOM 3288 N N . CYS A 1 441 ? -40.894 -21.738 35.806 1.00 89.31 441 CYS A N 1
ATOM 3289 C CA . CYS A 1 441 ? -42.078 -21.015 36.265 1.00 89.31 441 CYS A CA 1
ATOM 3290 C C . CYS A 1 441 ? -43.206 -21.162 35.241 1.00 89.31 441 CYS A C 1
ATOM 3292 O O . CYS A 1 441 ? -43.035 -20.892 34.053 1.00 89.31 441 CYS A O 1
ATOM 3294 N N . GLY A 1 442 ? -44.364 -21.631 35.698 1.00 88.81 442 GLY A N 1
ATOM 3295 C CA . GLY A 1 442 ? -45.598 -21.686 34.921 1.00 88.81 442 GLY A CA 1
ATOM 3296 C C . GLY A 1 442 ? -46.499 -20.507 35.264 1.00 88.81 442 GLY A C 1
ATOM 3297 O O . GLY A 1 442 ? -46.354 -19.904 36.325 1.00 88.81 442 GLY A O 1
ATOM 3298 N N . LYS A 1 443 ? -47.423 -20.167 34.363 1.00 88.56 443 LYS A N 1
ATOM 3299 C CA . LYS A 1 443 ? -48.444 -19.157 34.652 1.00 88.56 443 LYS A CA 1
ATOM 3300 C C . LYS A 1 443 ? -49.268 -19.625 35.847 1.00 88.56 443 LYS A C 1
ATOM 3302 O O . LYS A 1 443 ? -49.758 -20.754 35.815 1.00 88.56 443 LYS A O 1
ATOM 3307 N N . ASP A 1 444 ? -49.400 -18.767 36.851 1.00 84.75 444 ASP A N 1
ATOM 3308 C CA . ASP A 1 444 ? -50.192 -19.102 38.023 1.00 84.75 444 ASP A CA 1
ATOM 3309 C C . ASP A 1 444 ? -51.683 -19.095 37.677 1.00 84.75 444 ASP A C 1
ATOM 3311 O O . ASP A 1 444 ? -52.139 -18.284 36.859 1.00 84.75 444 ASP A O 1
AT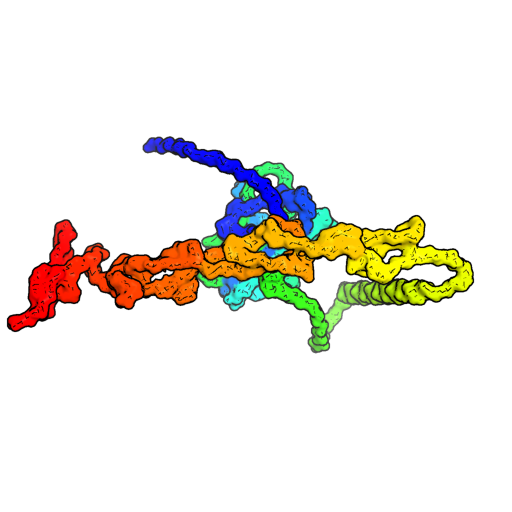OM 3315 N N . THR A 1 445 ? -52.416 -20.068 38.207 1.00 83.00 445 THR A N 1
ATOM 3316 C CA . THR A 1 445 ? -53.829 -20.300 37.852 1.00 83.00 445 THR A CA 1
ATOM 3317 C C . THR A 1 445 ? -54.780 -20.221 39.036 1.00 83.00 445 THR A C 1
ATOM 3319 O O . THR A 1 445 ? -55.991 -20.306 38.818 1.00 83.00 445 THR A O 1
ATOM 3322 N N . ASP A 1 446 ? -54.246 -20.107 40.250 1.00 72.56 446 ASP A N 1
ATOM 3323 C CA . ASP A 1 446 ? -55.009 -19.704 41.430 1.00 72.56 446 ASP A CA 1
ATOM 3324 C C . ASP A 1 446 ? -55.059 -18.167 41.563 1.00 72.56 446 ASP A C 1
ATOM 3326 O O . ASP A 1 446 ? -55.881 -17.698 42.390 1.00 72.56 446 ASP A O 1
#

pLDDT: mean 72.11, std 20.39, range [21.33, 97.56]

=== Feature glossary ===
Key to the feature types in this record:

— What the protein is —

Primary structure: the covalent order of the twenty standard amino acids along the backbone. Two proteins with the same sequence will (almost always) fold to the same structure; two with 30% identity often share a fold but not the details.

Database cross-references. InterPro integrates a dozen domain/family signature databases into unified entries with residue-range hits. GO terms attach function/process/location labels with evidence codes. CATH codes position the fold in a four-level structural taxonomy. Organism is the NCBI-taxonomy species name.

— Where its atoms are —

The mmCIF block holds the 3D Cartesian coordinates of each backbone atom (N, Cα, C, O) in ångströms. mmCIF is the PDB's canonical archive format — a tagged-loop text representation of the atomic model.

Six rendered views show the 3D structure from the faces of a cube — i.e. along ±x, ±y, ±z. Rendering representation is drawn randomly per protein from cartoon (secondary-structure ribbons), sticks (backbone bonds), or molecular surface; coloring is either N→C rainbow (blue at the N-terminus through red at the C-terminus) or one color per chain.

— Local backbone conformation —

DSSP 8-state secondary structure assigns each residue one of H (α-helix), G (3₁₀-helix), I (π-helix), E (extended β-strand), B (isolated β-bridge), T (hydrogen-bonded turn), S (bend), or '-' (coil). The assignment is computed from backbone hydrogen-bond geometry via the Kabsch–Sander algorithm.

P-SEA three-state annotation labels each residue as helix, strand, or coil based purely on the geometry of the Cα trace. It serves as a fallback when the full backbone (and thus DSSP) is unavailable.

The φ/ψ torsion pair specifies the backbone conformation at each residue. φ rotates about the N–Cα bond, ψ about the Cα–C bond. Steric clashes forbid most of the (φ, ψ) plane — the allowed regions (α-helix basin, β-sheet basin, left-handed helix) are the Ramachandran-allowed regions.

— Global shape and packing —

The geometric summary reports three shape descriptors. Rg (radius of gyration) measures how spread out the Cα atoms are about their centre of mass; compact globular proteins have small Rg, elongated or unfolded ones large. Cα contacts (<8 Å, |i−j|>4) count long-range residue pairs in spatial proximity — high for tightly packed folds, near zero for rods or random coil. The bounding-box extents give the protein's footprint along x, y, z in Å.

Accessible surface area quantifies burial. A residue with SASA near zero is packed into the hydrophobic core; one with SASA >100 Å² sits on the surface. Computed here via the Shrake–Rupley numerical algorithm with a 1.4 Å probe.

Plot images: a contact map (which residues are close in 3D, as an N×N binary image), a Ramachandran scatter (backbone torsion angles, revealing secondary-structure composition at a glance), and — for AlphaFold structures — a PAE heatmap (pairwise prediction confidence).

— Structural neighborhood —

The Foldseek 3Di string encodes local tertiary geometry as a 20-letter alphabet — one character per residue — derived from the relative positions of nearby Cα atoms. Unlike the amino-acid sequence, 3Di is a direct function of the 3D structure, so two proteins with the same fold have similar 3Di strings even at low sequence identity.

Nearest PDB neighbors are the top structural matches found by Foldseek when searching this structure against the entire Protein Data Bank. Each hit reports a TM-score (0 to 1; >0.5 almost always implies the same fold) and an E-value. These are *structural* homologs — they may share no detectable sequence similarity.

— Confidence and disorder —

For AlphaFold models, the B-factor field carries pLDDT — the model's own estimate of local accuracy on a 0–100 scale. Regions with pLDDT<50 should be treated as essentially unmodeled; they often correspond to intrinsically disordered segments.

B-factor (Debye–Waller factor) reflects atomic displacement in the crystal lattice. It is an experimental observable (units Å²), not a prediction; low values mean the atom is pinned down, high values mean it moves or is heterogeneous across the crystal.

Predicted aligned error is AlphaFold's pairwise confidence. Unlike pLDDT (per-residue), PAE is per-residue-pair and captures whether two parts of the structure are correctly placed relative to each other. Units are ångströms of expected positional error.